Protein AF-A0A8H5MC43-F1 (afdb_monomer)

Solvent-accessible surface area (backbone atoms only — not comparable to full-atom values): 27606 Å² total; per-residue (Å²): 136,84,82,77,85,77,83,75,82,74,87,72,87,79,74,80,82,75,83,67,85,71,74,76,76,69,79,76,89,49,52,60,62,51,53,50,53,46,40,54,52,39,49,54,50,48,54,55,46,52,54,50,50,51,54,48,52,53,51,49,56,54,54,68,72,55,82,55,98,76,73,91,60,62,71,66,53,58,74,61,57,82,78,56,100,64,95,74,94,74,84,75,87,70,90,74,84,79,80,82,69,91,64,86,80,72,80,74,80,92,74,80,91,72,84,90,69,96,62,80,72,56,83,74,76,82,68,56,44,40,79,72,76,74,64,79,86,42,91,86,56,66,54,69,72,55,52,70,78,36,84,47,48,47,80,75,52,78,76,81,52,66,64,59,50,52,42,52,49,55,30,52,50,47,42,30,73,78,68,68,45,52,66,67,62,54,46,74,55,67,69,61,97,64,50,44,79,46,91,87,77,6,42,62,66,56,51,70,76,69,57,88,71,83,64,87,69,34,66,69,40,60,78,73,60,55,72,72,67,78,78,65,55,60,65,57,53,49,50,53,54,47,38,41,26,36,68,49,88,92,65,69,32,68,70,53,50,63,53,87,80,68,56,50,31,74,77,82,66,75,45,77,62,86,59,53,74,66,51,57,58,68,70,57,87,66,73,88,50,97,56,19,42,86,78,53,62,93,87,75,62,89,82,63,79,75,75,85,78,48,74,68,52,53,45,51,49,50,52,43,44,37,61,43,46,69,59,42,47,62,56,51,11,62,75,65,72,48,61,26,51,54,40,60,59,50,52,53,52,50,49,52,52,50,50,52,51,52,52,51,49,49,51,48,50,53,51,50,52,51,48,51,51,50,53,52,50,51,51,53,51,50,53,58,58,62,72,65,79,69,80,96,77,94,78,92,81,78,92,75,89,80,83,76,82,77,86,75,84,74,87,82,80,88,84,80,89,80,82,86,84,90,80,136

Foldseek 3Di:
DDDDDDPDDAPDPPDDPPDDPPPDDPDPVCVLVLLQVLLVVLVVLLVVQVVVVVVVVVVVVVVVVPPDPDDPPVVVVVVVPPPDPDDDPDDDDDPDPDDDDPDDDDDDDDDDDDDDDPDDFAPDDDALEAADQPPPVDPPDPSVVVCVSHDYHPCVPDDPDPSLLVSLVVSLVCCCPVVVDDLVNSQVSVNRPARQRDPPGHSVVVDVPVDDDPRDVCVVCVVPPPPPPVPDLVLVVVQVQQQQAAPDPVDRDGVGRHDPPRPGRPRQAFDDDPDDPVRLVVPDPDAPDPLALVVDDPPPCVPDPADDQDSVLLSVLVNCCRRPVSDHLSRNCVVSVHRSNVSVVSVVVVVVVVVVVVVVVVVVVVVVVVVVVVVVVVVVVVVVVVVPPDDDDDDDDDDDDDPPDDPDPDDDDDDDDDDDDDDD

Structure (mmCIF, N/CA/C/O backbone):
data_AF-A0A8H5MC43-F1
#
_entry.id   AF-A0A8H5MC43-F1
#
loop_
_atom_site.group_PDB
_atom_site.id
_atom_site.type_symbol
_atom_site.label_atom_id
_atom_site.label_alt_id
_atom_site.label_comp_id
_atom_site.label_asym_id
_atom_site.label_entity_id
_atom_site.label_seq_id
_atom_site.pdbx_PDB_ins_code
_atom_site.Cartn_x
_atom_site.Cartn_y
_atom_site.Cartn_z
_atom_site.occupancy
_atom_site.B_iso_or_equiv
_atom_site.auth_seq_id
_atom_site.auth_comp_id
_atom_site.auth_asym_id
_atom_site.auth_atom_id
_atom_site.pdbx_PDB_model_num
ATOM 1 N N . MET A 1 1 ? 3.354 -34.404 1.896 1.00 33.06 1 MET A N 1
ATOM 2 C CA . MET A 1 1 ? 2.083 -33.798 2.345 1.00 33.06 1 MET A CA 1
ATOM 3 C C . MET A 1 1 ? 1.855 -32.565 1.492 1.00 33.06 1 MET A C 1
ATOM 5 O O . MET A 1 1 ? 2.700 -31.686 1.501 1.00 33.06 1 MET A O 1
ATOM 9 N N . ILE A 1 2 ? 0.811 -32.569 0.665 1.00 22.72 2 ILE A N 1
ATOM 10 C CA . ILE A 1 2 ? 0.493 -31.489 -0.283 1.00 22.72 2 ILE A CA 1
ATOM 11 C C . ILE A 1 2 ? -0.355 -30.460 0.480 1.00 22.72 2 ILE A C 1
ATOM 13 O O . ILE A 1 2 ? -1.364 -30.877 1.057 1.00 22.72 2 ILE A O 1
ATOM 17 N N . PRO A 1 3 ? 0.005 -29.165 0.536 1.00 31.03 3 PRO A N 1
ATOM 18 C CA . PRO A 1 3 ? -0.830 -28.194 1.219 1.00 31.03 3 PRO A CA 1
ATOM 19 C C . PRO A 1 3 ? -2.094 -27.932 0.397 1.00 31.03 3 PRO A C 1
ATOM 21 O O . PRO A 1 3 ? -2.058 -27.783 -0.826 1.00 31.03 3 PRO A O 1
ATOM 24 N N . ALA A 1 4 ? -3.228 -27.929 1.092 1.00 26.08 4 ALA A N 1
ATOM 25 C CA . ALA A 1 4 ? -4.544 -27.702 0.523 1.00 26.08 4 ALA A CA 1
ATOM 26 C C . ALA A 1 4 ? -4.619 -26.328 -0.164 1.00 26.08 4 ALA A C 1
ATOM 28 O O . ALA A 1 4 ? -4.218 -25.314 0.408 1.00 26.08 4 ALA A O 1
ATOM 29 N N . LYS A 1 5 ? -5.174 -26.300 -1.383 1.00 29.88 5 LYS A N 1
ATOM 30 C CA . LYS A 1 5 ? -5.550 -25.071 -2.093 1.00 29.88 5 LYS A CA 1
ATOM 31 C C . LYS A 1 5 ? -6.483 -24.242 -1.203 1.00 29.88 5 LYS A C 1
ATOM 33 O O . LYS A 1 5 ? -7.622 -24.640 -0.968 1.00 29.88 5 LYS A O 1
ATOM 38 N N . ARG A 1 6 ? -5.995 -23.096 -0.720 1.00 31.47 6 ARG A N 1
ATOM 39 C CA . ARG A 1 6 ? -6.810 -22.054 -0.082 1.00 31.47 6 ARG A CA 1
ATOM 40 C C . ARG A 1 6 ? -7.760 -21.473 -1.132 1.00 31.47 6 ARG A C 1
ATOM 42 O O . ARG A 1 6 ? -7.317 -20.937 -2.141 1.00 31.47 6 ARG A O 1
ATOM 49 N N . THR A 1 7 ? -9.061 -21.576 -0.889 1.00 28.50 7 THR A N 1
ATOM 50 C CA . THR A 1 7 ? -10.083 -20.754 -1.545 1.00 28.50 7 THR A CA 1
ATOM 51 C C . THR A 1 7 ? -9.944 -19.322 -1.041 1.00 28.50 7 THR A C 1
ATOM 53 O O . THR A 1 7 ? -10.284 -19.035 0.107 1.00 28.50 7 THR A O 1
ATOM 56 N N . SER A 1 8 ? -9.395 -18.445 -1.879 1.00 31.62 8 SER A N 1
ATOM 57 C CA . SER A 1 8 ? -9.278 -17.011 -1.613 1.00 31.62 8 SER A CA 1
ATOM 58 C C . SER A 1 8 ? -10.648 -16.342 -1.695 1.00 31.62 8 SER A C 1
ATOM 60 O O . SER A 1 8 ? -11.401 -16.569 -2.643 1.00 31.62 8 SER A O 1
ATOM 62 N N . ALA A 1 9 ? -10.968 -15.532 -0.687 1.00 34.06 9 ALA A N 1
ATOM 63 C CA . ALA A 1 9 ? -12.166 -14.708 -0.655 1.00 34.06 9 ALA A CA 1
ATOM 64 C C . ALA A 1 9 ? -12.154 -13.725 -1.837 1.00 34.06 9 ALA A C 1
ATOM 66 O O . ALA A 1 9 ? -11.173 -13.013 -2.049 1.00 34.06 9 ALA A O 1
ATOM 67 N N . GLN A 1 10 ? -13.237 -13.703 -2.615 1.00 34.41 10 GLN A N 1
ATOM 68 C CA . GLN A 1 10 ? -13.480 -12.641 -3.586 1.00 34.41 10 GLN A CA 1
ATOM 69 C C . GLN A 1 10 ? -13.667 -11.324 -2.824 1.00 34.41 10 GLN A C 1
ATOM 71 O O . GLN A 1 10 ? -14.418 -11.281 -1.850 1.00 34.41 10 GLN A O 1
ATOM 76 N N . LEU A 1 11 ? -13.001 -10.258 -3.273 1.00 37.94 11 LEU A N 1
ATOM 77 C CA . LEU A 1 11 ? -13.352 -8.890 -2.899 1.00 37.94 11 LEU A CA 1
ATOM 78 C C . LEU A 1 11 ? -14.781 -8.649 -3.401 1.00 37.94 11 LEU A C 1
ATOM 80 O O . LEU A 1 11 ? -15.003 -8.463 -4.593 1.00 37.94 11 LEU A O 1
ATOM 84 N N . SER A 1 12 ? -15.766 -8.770 -2.514 1.00 38.16 12 SER A N 1
ATOM 85 C CA . SER A 1 12 ? -17.151 -8.460 -2.845 1.00 38.16 12 SER A CA 1
ATOM 86 C C . SER A 1 12 ? -17.320 -6.945 -2.852 1.00 38.16 12 SER A C 1
ATOM 88 O O . SER A 1 12 ? -17.163 -6.317 -1.804 1.00 38.16 12 SER A O 1
ATOM 90 N N . ASP A 1 13 ? -17.675 -6.382 -4.007 1.00 42.19 13 ASP A N 1
ATOM 91 C CA . ASP A 1 13 ? -18.118 -4.993 -4.171 1.00 42.19 13 ASP A CA 1
ATOM 92 C C . ASP A 1 13 ? -19.440 -4.770 -3.410 1.00 42.19 13 ASP A C 1
ATOM 94 O O . ASP A 1 13 ? -20.528 -4.716 -3.983 1.00 42.19 13 ASP A O 1
ATOM 98 N N . SER A 1 14 ? -19.383 -4.668 -2.083 1.00 40.38 14 SER A N 1
ATOM 99 C CA . SER A 1 14 ? -20.495 -4.164 -1.277 1.00 40.38 14 SER A CA 1
ATOM 100 C C . SER A 1 14 ? -20.403 -2.639 -1.211 1.00 40.38 14 SER A C 1
ATOM 102 O O . SER A 1 14 ? -20.088 -2.068 -0.167 1.00 40.38 14 SER A O 1
ATOM 104 N N . GLU A 1 15 ? -20.628 -1.965 -2.341 1.00 45.56 15 GLU A N 1
ATOM 105 C CA . GLU A 1 15 ? -20.671 -0.502 -2.388 1.00 45.56 15 GLU A CA 1
ATOM 106 C C . GLU A 1 15 ? -21.985 0.028 -1.796 1.00 45.56 15 GLU A C 1
ATOM 108 O O . GLU A 1 15 ? -23.091 -0.186 -2.299 1.00 45.56 15 GLU A O 1
ATOM 113 N N . GLN A 1 16 ? -21.847 0.780 -0.706 1.00 42.34 16 GLN A N 1
ATOM 114 C CA . GLN A 1 16 ? -22.899 1.584 -0.102 1.00 42.34 16 GLN A CA 1
ATOM 115 C C . GLN A 1 16 ? -23.122 2.827 -0.978 1.00 42.34 16 GLN A C 1
ATOM 117 O O . GLN A 1 16 ? -22.441 3.845 -0.846 1.00 42.34 16 GLN A O 1
ATOM 122 N N . SER A 1 17 ? -24.091 2.758 -1.892 1.00 39.97 17 SER A N 1
ATOM 123 C CA . SER A 1 17 ? -24.505 3.885 -2.731 1.00 39.97 17 SER A CA 1
ATOM 124 C C . SER A 1 17 ? -25.127 5.002 -1.875 1.00 39.97 17 SER A C 1
ATOM 126 O O . SER A 1 17 ? -26.347 5.090 -1.706 1.00 39.97 17 SER A O 1
ATOM 128 N N . ARG A 1 18 ? -24.300 5.886 -1.309 1.00 42.50 18 ARG A N 1
ATOM 129 C CA . ARG A 1 18 ? -24.764 7.127 -0.675 1.00 42.50 18 ARG A CA 1
ATOM 130 C C . ARG A 1 18 ? -25.268 8.089 -1.752 1.00 42.50 18 ARG A C 1
ATOM 132 O O . ARG A 1 18 ? -24.502 8.874 -2.294 1.00 42.50 18 ARG A O 1
ATOM 139 N N . GLY A 1 19 ? -26.565 8.010 -2.049 1.00 40.75 19 GLY A N 1
ATOM 140 C CA . GLY A 1 19 ? -27.474 9.132 -2.331 1.00 40.75 19 GLY A CA 1
ATOM 141 C C . GLY A 1 19 ? -27.037 10.258 -3.277 1.00 40.75 19 GLY A C 1
ATOM 142 O O . GLY A 1 19 ? -27.583 11.357 -3.180 1.00 40.75 19 GLY A O 1
ATOM 143 N N . ARG A 1 20 ? -26.080 10.055 -4.187 1.00 49.06 20 ARG A N 1
ATOM 144 C CA . ARG A 1 20 ? -25.802 11.023 -5.250 1.00 49.06 20 ARG A CA 1
ATOM 145 C C . ARG A 1 20 ? -26.826 10.788 -6.346 1.00 49.06 20 ARG A C 1
ATOM 147 O O . ARG A 1 20 ? -26.816 9.732 -6.964 1.00 49.06 20 ARG A O 1
ATOM 154 N N . SER A 1 21 ? -27.716 11.764 -6.533 1.00 47.44 21 SER A N 1
ATOM 155 C CA . SER A 1 21 ? -28.731 11.795 -7.590 1.00 47.44 21 SER A CA 1
ATOM 156 C C . SER A 1 21 ? -28.084 11.438 -8.929 1.00 47.44 21 SER A C 1
ATOM 158 O O . SER A 1 21 ? -27.403 12.263 -9.547 1.00 47.44 21 SER A O 1
ATOM 160 N N . SER A 1 22 ? -28.217 10.171 -9.321 1.00 49.31 22 SER A N 1
ATOM 161 C CA . SER A 1 22 ? -27.736 9.669 -10.591 1.00 49.31 22 SER A CA 1
ATOM 162 C C . SER A 1 22 ? -28.596 10.342 -11.646 1.00 49.31 22 SER A C 1
ATOM 164 O O . SER A 1 22 ? -29.786 10.067 -11.798 1.00 49.31 22 SER A O 1
ATOM 166 N N . ARG A 1 23 ? -28.011 11.302 -12.365 1.00 55.31 23 ARG A N 1
ATOM 167 C CA . ARG A 1 23 ? -28.582 11.714 -13.645 1.00 55.31 23 ARG A CA 1
ATOM 168 C C . ARG A 1 23 ? -28.628 10.445 -14.480 1.00 55.31 23 ARG A C 1
ATOM 170 O O . ARG A 1 23 ? -27.568 9.929 -14.820 1.00 55.31 23 ARG A O 1
ATOM 177 N N . GLY A 1 24 ? -29.837 9.923 -14.692 1.00 51.84 24 GLY A N 1
ATOM 178 C CA . GLY A 1 24 ? -30.080 8.656 -15.368 1.00 51.84 24 GLY A CA 1
ATOM 179 C C . GLY A 1 24 ? -29.233 8.576 -16.626 1.00 51.84 24 GLY A C 1
ATOM 180 O O . GLY A 1 24 ? -29.433 9.345 -17.567 1.00 51.84 24 GLY A O 1
ATOM 181 N N . ILE A 1 25 ? -28.239 7.694 -16.589 1.00 57.09 25 ILE A N 1
ATOM 182 C CA . ILE A 1 25 ? -27.445 7.358 -17.756 1.00 57.09 25 ILE A CA 1
ATOM 183 C C . ILE A 1 25 ? -28.449 6.744 -18.732 1.00 57.09 25 ILE A C 1
ATOM 185 O O . ILE A 1 25 ? -29.166 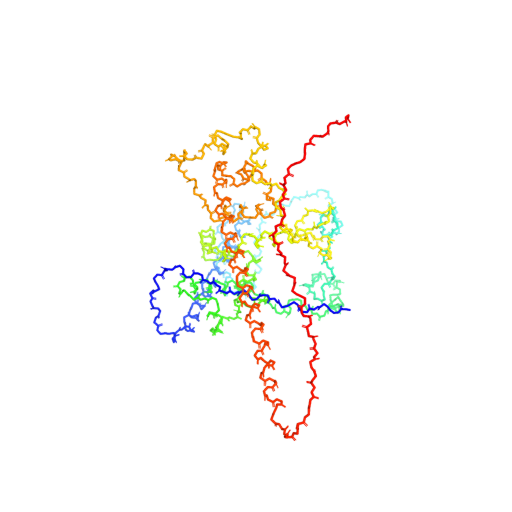5.805 -18.383 1.00 57.09 25 ILE A O 1
ATOM 189 N N . GLY A 1 26 ? -28.579 7.364 -19.906 1.00 60.88 26 GLY A N 1
ATOM 190 C CA . GLY A 1 26 ? -29.401 6.854 -21.000 1.00 60.88 26 GLY A CA 1
ATOM 191 C C . GLY A 1 26 ? -28.978 5.438 -21.424 1.00 60.88 26 GLY A C 1
ATOM 192 O O . GLY A 1 26 ? -28.035 4.885 -20.862 1.00 60.88 26 GLY A O 1
ATOM 193 N N . PRO A 1 27 ? -29.678 4.837 -22.399 1.00 60.06 27 PRO A N 1
ATOM 194 C CA . PRO A 1 27 ? -29.613 3.406 -22.702 1.00 60.06 27 PRO A CA 1
ATOM 195 C C . PRO A 1 27 ? -28.171 2.883 -22.784 1.00 60.06 27 PRO A C 1
ATOM 197 O O . PRO A 1 27 ? -27.312 3.506 -23.410 1.00 60.06 27 PRO A O 1
ATOM 200 N N . GLN A 1 28 ? -27.931 1.740 -22.131 1.00 63.38 28 GLN A N 1
ATOM 201 C CA . GLN A 1 28 ? -26.627 1.084 -21.933 1.00 63.38 28 GLN A CA 1
ATOM 202 C C . GLN A 1 28 ? -25.850 0.759 -23.225 1.00 63.38 28 GLN A C 1
ATOM 204 O O . GLN A 1 28 ? -24.681 0.383 -23.158 1.00 63.38 28 GLN A O 1
ATOM 209 N N . ASP A 1 29 ? -26.448 0.968 -24.396 1.00 65.38 29 ASP A N 1
ATOM 210 C CA . ASP A 1 29 ? -25.940 0.549 -25.705 1.00 65.38 29 ASP A CA 1
ATOM 211 C C . ASP A 1 29 ? -24.638 1.247 -26.152 1.00 65.38 29 ASP A C 1
ATOM 213 O O . ASP A 1 29 ? -24.052 0.866 -27.161 1.00 65.38 29 ASP A O 1
ATOM 217 N N . ASN A 1 30 ? -24.130 2.230 -25.399 1.00 89.56 30 ASN A N 1
ATOM 218 C CA . ASN A 1 30 ? -22.899 2.961 -25.733 1.00 89.56 30 ASN A CA 1
ATOM 219 C C . ASN A 1 30 ? -21.736 2.763 -24.746 1.00 89.56 30 ASN A C 1
ATOM 221 O O . ASN A 1 30 ? -20.715 3.446 -24.877 1.00 89.56 30 ASN A O 1
ATOM 225 N N . LEU A 1 31 ? -21.844 1.845 -23.778 1.00 93.75 31 LEU A N 1
ATOM 226 C CA . LEU A 1 31 ? -20.785 1.624 -22.785 1.00 93.75 31 LEU A CA 1
ATOM 227 C C . LEU A 1 31 ? -19.429 1.238 -23.425 1.00 93.75 31 LEU A C 1
ATOM 229 O O . LEU A 1 31 ? -18.440 1.913 -23.128 1.00 93.75 31 LEU A O 1
ATOM 233 N N . PRO A 1 32 ? -19.355 0.275 -24.369 1.00 95.94 32 PRO A N 1
ATOM 234 C CA . PRO A 1 32 ? -18.112 -0.032 -25.079 1.00 95.94 32 PRO A CA 1
ATOM 235 C C . PRO A 1 32 ? -17.500 1.200 -25.775 1.00 95.94 32 PRO A C 1
ATOM 237 O O . PRO A 1 32 ? -16.318 1.510 -25.628 1.00 95.94 32 PRO A O 1
ATOM 240 N N . SER A 1 33 ? -18.323 1.984 -26.478 1.00 95.44 33 SER A N 1
ATOM 241 C CA . SER A 1 33 ? -17.858 3.190 -27.177 1.00 95.44 33 SER A CA 1
ATOM 242 C C . SER A 1 33 ? -17.290 4.240 -26.216 1.00 95.44 33 SER A C 1
ATOM 244 O O . SER A 1 33 ? -16.311 4.917 -26.547 1.00 95.44 33 SER A O 1
ATOM 246 N N . LEU A 1 34 ? -17.885 4.384 -25.029 1.00 95.38 34 LEU A N 1
ATOM 247 C CA . LEU A 1 34 ? -17.423 5.307 -23.995 1.00 95.38 34 LEU A CA 1
ATOM 248 C C . LEU A 1 34 ? -16.062 4.887 -23.422 1.00 95.38 34 LEU A C 1
ATOM 250 O O . LEU A 1 34 ? -15.159 5.725 -23.339 1.00 95.38 34 LEU A O 1
ATOM 254 N N . VAL A 1 35 ? -15.899 3.605 -23.072 1.00 96.56 35 VAL A N 1
ATOM 255 C CA . VAL A 1 35 ? -14.627 3.062 -22.563 1.00 96.56 35 VAL A CA 1
ATOM 256 C C . VAL A 1 35 ? -13.522 3.242 -23.599 1.00 96.56 35 VAL A C 1
ATOM 258 O O . VAL A 1 35 ? -12.486 3.826 -23.290 1.00 96.56 35 VAL A O 1
ATOM 261 N N . HIS A 1 36 ? -13.768 2.861 -24.854 1.00 97.12 36 HIS A N 1
ATOM 262 C CA . HIS A 1 36 ? -12.784 2.991 -25.931 1.00 97.12 36 HIS A CA 1
ATOM 263 C C . HIS A 1 36 ? -12.395 4.450 -26.220 1.00 97.12 36 HIS A C 1
ATOM 265 O O . HIS A 1 36 ? -11.215 4.762 -26.381 1.00 97.12 36 HIS A O 1
ATOM 271 N N . THR A 1 37 ? -13.367 5.369 -26.250 1.00 96.81 37 THR A N 1
ATOM 272 C CA . THR A 1 37 ? -13.092 6.802 -26.468 1.00 96.81 37 THR A CA 1
ATOM 273 C C . THR A 1 37 ? -12.269 7.392 -25.324 1.00 96.81 37 THR A C 1
ATOM 275 O O . THR A 1 37 ? -11.351 8.180 -25.560 1.00 96.81 37 THR A O 1
ATOM 278 N N . THR A 1 38 ? -12.571 6.992 -24.086 1.00 96.12 38 THR A N 1
ATOM 279 C CA . THR A 1 38 ? -11.835 7.440 -22.898 1.00 96.12 38 THR A CA 1
ATOM 280 C C . THR A 1 38 ? -10.414 6.891 -22.906 1.00 96.12 38 THR A C 1
ATOM 282 O O . THR A 1 38 ? -9.479 7.668 -22.734 1.00 96.12 38 THR A O 1
ATOM 285 N N . TYR A 1 39 ? -10.245 5.601 -23.200 1.00 97.31 39 TYR A N 1
ATOM 286 C CA . TYR A 1 39 ? -8.941 4.951 -23.304 1.00 97.31 39 TYR A CA 1
ATOM 287 C C . TYR A 1 39 ? -8.054 5.630 -24.352 1.00 97.31 39 TYR A C 1
ATOM 289 O O . TYR A 1 39 ? -6.973 6.104 -24.018 1.00 97.31 39 TYR A O 1
ATOM 297 N N . ARG A 1 40 ? -8.555 5.824 -25.581 1.00 97.44 40 ARG A N 1
ATOM 298 C CA . ARG A 1 40 ? -7.819 6.532 -26.644 1.00 97.44 40 ARG A CA 1
ATOM 299 C C . ARG A 1 40 ? -7.395 7.941 -26.224 1.00 97.44 40 ARG A C 1
ATOM 301 O O . ARG A 1 40 ? -6.280 8.364 -26.514 1.00 97.44 40 ARG A O 1
ATOM 308 N N . LYS A 1 41 ? -8.285 8.679 -25.553 1.00 95.75 41 LYS A N 1
ATOM 309 C CA . LYS A 1 41 ? -7.979 10.026 -25.056 1.00 95.75 41 LYS A CA 1
ATOM 310 C C . LYS A 1 41 ? -6.872 9.999 -24.001 1.00 95.75 41 LYS A C 1
ATOM 312 O O . LYS A 1 41 ? -6.038 10.896 -23.990 1.00 95.75 41 LYS A O 1
ATOM 317 N N . VAL A 1 42 ? -6.884 9.006 -23.114 1.00 95.00 42 VAL A N 1
ATOM 318 C CA . VAL A 1 42 ? -5.864 8.826 -22.074 1.00 95.00 42 VAL A CA 1
ATOM 319 C C . VAL A 1 42 ? -4.518 8.440 -22.694 1.00 95.00 42 VAL A C 1
ATOM 321 O O . VAL A 1 42 ? -3.525 9.058 -22.333 1.00 95.00 42 VAL A O 1
ATOM 324 N N . CYS A 1 43 ? -4.488 7.540 -23.685 1.00 95.50 43 CYS A N 1
ATOM 325 C CA . CYS A 1 43 ? -3.275 7.229 -24.454 1.00 95.50 43 CYS A CA 1
ATOM 326 C C . CYS A 1 43 ? -2.675 8.479 -25.108 1.00 95.50 43 CYS A C 1
ATOM 328 O O . CYS A 1 43 ? -1.514 8.783 -24.882 1.00 95.50 43 CYS A O 1
ATOM 330 N N . GLN A 1 44 ? -3.479 9.260 -25.842 1.00 95.44 44 GLN A N 1
ATOM 331 C CA . GLN A 1 44 ? -2.983 10.475 -26.501 1.00 95.44 44 GLN A CA 1
ATOM 332 C C . GLN A 1 44 ? -2.378 11.467 -25.498 1.00 95.44 44 GLN A C 1
ATOM 334 O O . GLN A 1 44 ? -1.339 12.064 -25.755 1.00 95.44 44 GLN A O 1
ATOM 339 N N . GLN A 1 45 ? -3.023 11.640 -24.343 1.00 93.69 45 GLN A N 1
ATOM 340 C CA . GLN A 1 45 ? -2.506 12.514 -23.293 1.00 93.69 45 GLN A CA 1
ATOM 341 C C . GLN A 1 45 ? -1.225 11.978 -22.657 1.00 93.69 45 GLN A C 1
ATOM 343 O O . GLN A 1 45 ? -0.376 12.780 -22.275 1.00 93.69 45 GLN A O 1
ATOM 348 N N . PHE A 1 46 ? -1.092 10.656 -22.534 1.00 93.44 46 PHE A N 1
ATOM 349 C CA . PHE A 1 46 ? 0.134 10.023 -22.058 1.00 93.44 46 PHE A CA 1
ATOM 350 C C . PHE A 1 46 ? 1.275 10.288 -23.035 1.00 93.44 46 PHE A C 1
ATOM 352 O O . PHE A 1 46 ? 2.331 10.749 -22.619 1.00 93.44 46 PHE A O 1
ATOM 359 N N . ASP A 1 47 ? 1.033 10.095 -24.332 1.00 93.44 47 ASP A N 1
ATOM 360 C CA . ASP A 1 47 ? 2.024 10.341 -25.380 1.00 93.44 47 ASP A CA 1
ATOM 361 C C . ASP A 1 47 ? 2.474 11.807 -25.404 1.00 93.44 47 ASP A C 1
ATOM 363 O O . ASP A 1 47 ? 3.665 12.101 -25.525 1.00 93.44 47 ASP A O 1
ATOM 367 N N . ASP A 1 48 ? 1.529 12.744 -25.286 1.00 91.88 48 ASP A N 1
ATOM 368 C CA . ASP A 1 48 ? 1.827 14.177 -25.247 1.00 91.88 48 ASP A CA 1
ATOM 369 C C . ASP A 1 48 ? 2.632 14.546 -23.989 1.00 91.88 48 ASP A C 1
ATOM 371 O O . ASP A 1 48 ? 3.587 15.324 -24.068 1.00 91.88 48 ASP A O 1
ATOM 375 N N . TRP A 1 49 ? 2.284 13.961 -22.837 1.00 91.75 49 TRP A N 1
ATOM 376 C CA . TRP A 1 49 ? 3.018 14.138 -21.583 1.00 91.75 49 TRP A CA 1
ATOM 377 C C . TRP A 1 49 ? 4.429 13.548 -21.656 1.00 91.75 49 TRP A C 1
ATOM 379 O O . TRP A 1 49 ? 5.379 14.252 -21.336 1.00 91.75 49 TRP A O 1
ATOM 389 N N . SER A 1 50 ? 4.583 12.312 -22.135 1.00 90.00 50 SER A N 1
ATOM 390 C CA . SER A 1 50 ? 5.871 11.618 -22.253 1.00 90.00 50 SER A CA 1
ATOM 391 C C . SER A 1 50 ? 6.847 12.400 -23.137 1.00 90.00 50 SER A C 1
ATOM 393 O O . SER A 1 50 ? 7.999 12.618 -22.765 1.00 90.00 50 SER A O 1
ATOM 395 N N . LYS A 1 51 ? 6.371 12.950 -24.264 1.00 90.00 51 LYS A N 1
ATOM 396 C CA . LYS A 1 51 ? 7.173 13.841 -25.122 1.00 90.00 51 LYS A CA 1
ATOM 397 C C . LYS A 1 51 ? 7.611 15.112 -24.396 1.00 90.00 51 LYS A C 1
ATOM 399 O O . LYS A 1 51 ? 8.748 15.553 -24.564 1.00 90.00 51 LYS A O 1
ATOM 404 N N . ALA A 1 52 ? 6.712 15.722 -23.624 1.00 88.69 52 ALA A N 1
ATOM 405 C CA . ALA A 1 52 ? 7.015 16.933 -22.870 1.00 88.69 52 ALA A CA 1
ATOM 406 C C . ALA A 1 52 ? 8.006 16.662 -21.726 1.00 88.69 52 ALA A C 1
ATOM 408 O O . ALA A 1 52 ? 8.952 17.429 -21.557 1.00 88.69 52 ALA A O 1
ATOM 409 N N . ASP A 1 53 ? 7.819 15.571 -20.983 1.00 87.31 53 ASP A N 1
ATOM 410 C CA . ASP A 1 53 ? 8.698 15.146 -19.893 1.00 87.31 53 ASP A CA 1
ATOM 411 C C . ASP A 1 53 ? 10.099 14.798 -20.404 1.00 87.31 53 ASP A C 1
ATOM 413 O O . ASP A 1 53 ? 11.094 15.314 -19.896 1.00 87.31 53 ASP A O 1
ATOM 417 N N . PHE A 1 54 ? 10.184 14.042 -21.501 1.00 88.00 54 PHE A N 1
ATOM 418 C CA . PHE A 1 54 ? 11.449 13.763 -22.173 1.00 88.00 54 PHE A CA 1
ATOM 419 C C . PHE A 1 54 ? 12.156 15.058 -22.597 1.00 88.00 54 PHE A C 1
ATOM 421 O O . PHE A 1 54 ? 13.341 15.244 -22.318 1.00 88.00 54 PHE A O 1
ATOM 428 N N . ALA A 1 55 ? 11.432 16.002 -23.209 1.00 86.75 55 ALA A N 1
ATOM 429 C CA . ALA A 1 55 ? 11.997 17.294 -23.590 1.00 86.75 55 ALA A CA 1
ATOM 430 C C . ALA A 1 55 ? 12.493 18.108 -22.377 1.00 86.75 55 ALA A C 1
ATOM 432 O O . ALA A 1 55 ? 13.506 18.802 -22.483 1.00 86.75 55 ALA A O 1
ATOM 433 N N . LEU A 1 56 ? 11.810 18.036 -21.229 1.00 85.62 56 LEU A N 1
ATOM 434 C CA . LEU A 1 56 ? 12.237 18.689 -19.987 1.00 85.62 56 LEU A CA 1
ATOM 435 C C . LEU A 1 56 ? 13.472 18.017 -19.381 1.00 85.62 56 LEU A C 1
ATOM 437 O O . LEU A 1 56 ? 14.415 18.718 -19.019 1.00 85.62 56 LEU A O 1
ATOM 441 N N . SER A 1 57 ? 13.498 16.686 -19.331 1.00 85.12 57 SER A N 1
ATOM 442 C CA . SER A 1 57 ? 14.646 15.894 -18.885 1.00 85.12 57 SER A CA 1
ATOM 443 C C . SER A 1 57 ? 15.885 16.182 -19.735 1.00 85.12 57 SER A C 1
ATOM 445 O O . SER A 1 57 ? 16.945 16.487 -19.192 1.00 85.12 57 SER A O 1
ATOM 447 N N . MET A 1 58 ? 15.744 16.224 -21.064 1.00 84.31 58 MET A N 1
ATOM 448 C CA . MET A 1 58 ? 16.828 16.609 -21.974 1.00 84.31 58 MET A CA 1
ATOM 449 C C . MET A 1 58 ? 17.297 18.049 -21.742 1.00 84.31 58 MET A C 1
ATOM 451 O O . MET A 1 58 ? 18.497 18.298 -21.652 1.00 84.31 58 MET A O 1
ATOM 455 N N . LYS A 1 59 ? 16.375 19.007 -21.566 1.00 83.81 59 LYS A N 1
ATOM 456 C CA . LYS A 1 59 ? 16.737 20.391 -21.207 1.00 83.81 59 LYS A CA 1
ATOM 457 C C . LYS A 1 59 ? 17.468 20.467 -19.867 1.00 83.81 59 LYS A C 1
ATOM 459 O O . LYS A 1 59 ? 18.398 21.260 -19.741 1.00 83.81 59 LYS A O 1
ATOM 464 N N . SER A 1 60 ? 17.067 19.666 -18.880 1.00 85.31 60 SER A N 1
ATOM 465 C CA . SER A 1 60 ? 17.695 19.624 -17.556 1.00 85.31 60 SER A CA 1
ATOM 466 C C . SER A 1 60 ? 19.110 19.057 -17.615 1.00 85.31 60 SER A C 1
ATOM 468 O O . SER A 1 60 ? 20.001 19.618 -16.985 1.00 85.31 60 SER A O 1
ATOM 470 N N . LEU A 1 61 ? 19.329 17.983 -18.379 1.00 76.81 61 LEU A N 1
ATOM 471 C CA . LEU A 1 61 ? 20.657 17.397 -18.588 1.00 76.81 61 LEU A CA 1
ATOM 472 C C . LEU A 1 61 ? 21.601 18.401 -19.253 1.00 76.81 61 LEU A C 1
ATOM 474 O O . LEU A 1 61 ? 22.679 18.667 -18.730 1.00 76.81 61 LEU A O 1
ATOM 478 N N . VAL A 1 62 ? 21.141 19.053 -20.324 1.00 77.44 62 VAL A N 1
ATOM 479 C CA . VAL A 1 62 ? 21.904 20.115 -20.998 1.00 77.44 62 VAL A CA 1
ATOM 480 C C . VAL A 1 62 ? 22.198 21.266 -20.032 1.00 77.44 62 VAL A C 1
ATOM 482 O O . VAL A 1 62 ? 23.326 21.740 -19.953 1.00 77.44 62 VAL A O 1
ATOM 485 N N . SER A 1 63 ? 21.210 21.688 -19.238 1.00 76.44 63 SER A N 1
ATOM 486 C CA . SER A 1 63 ? 21.380 22.787 -18.279 1.00 76.44 63 SER A CA 1
ATOM 487 C C . SER A 1 63 ? 22.392 22.454 -17.175 1.00 76.44 63 SER A C 1
ATOM 489 O O . SER A 1 63 ? 23.177 23.323 -16.797 1.00 76.44 63 SER A O 1
ATOM 491 N N . ALA A 1 64 ? 22.410 21.210 -16.681 1.00 73.25 64 ALA A N 1
ATOM 492 C CA . ALA A 1 64 ? 23.332 20.753 -15.639 1.00 73.25 64 ALA A CA 1
ATOM 493 C C . ALA A 1 64 ? 24.797 20.725 -16.108 1.00 73.25 64 ALA A C 1
ATOM 495 O O . ALA A 1 64 ? 25.700 20.984 -15.314 1.00 73.25 64 ALA A O 1
ATOM 496 N N . GLU A 1 65 ? 25.036 20.471 -17.394 1.00 63.94 65 GLU A N 1
ATOM 497 C CA . GLU A 1 65 ? 26.377 20.495 -17.989 1.00 63.94 65 GLU A CA 1
ATOM 498 C C . GLU A 1 65 ? 26.861 21.925 -18.289 1.00 63.94 65 GLU A C 1
ATOM 500 O O . GLU A 1 65 ? 28.058 22.208 -18.253 1.00 63.94 65 GLU A O 1
ATOM 505 N N . THR A 1 66 ? 25.935 22.861 -18.520 1.00 54.53 66 THR A N 1
ATOM 506 C CA . THR A 1 66 ? 26.236 24.248 -18.928 1.00 54.53 66 THR A CA 1
ATOM 507 C C . THR A 1 66 ? 26.489 25.239 -17.783 1.00 54.53 66 THR A C 1
ATOM 509 O O . THR A 1 66 ? 26.476 26.448 -17.999 1.00 54.53 66 THR A O 1
ATOM 512 N N . GLY A 1 67 ? 26.814 24.775 -16.571 1.00 52.59 67 GLY A N 1
ATOM 513 C CA . GLY A 1 67 ? 27.276 25.627 -15.456 1.00 52.59 67 GLY A CA 1
ATOM 514 C C . GLY A 1 67 ? 28.627 26.340 -15.682 1.00 52.59 67 GLY A C 1
ATOM 515 O O . GLY A 1 67 ? 29.215 26.859 -14.736 1.00 52.59 67 GLY A O 1
ATOM 516 N N . SER A 1 68 ? 29.135 26.356 -16.916 1.00 54.00 68 SER A N 1
ATOM 517 C CA . SER A 1 68 ? 30.333 27.064 -17.361 1.00 54.00 68 SER A CA 1
ATOM 518 C C . SER A 1 68 ? 29.909 28.152 -18.356 1.00 54.00 68 SER A C 1
ATOM 520 O O . SER A 1 68 ? 29.279 27.851 -19.365 1.00 54.00 68 SER A O 1
ATOM 522 N N . GLU A 1 69 ? 30.212 29.413 -18.030 1.00 53.78 69 GLU A N 1
ATOM 523 C CA . GLU A 1 69 ? 29.632 30.675 -18.542 1.00 53.78 69 GLU A CA 1
ATOM 524 C C . GLU A 1 69 ? 29.771 30.995 -20.047 1.00 53.78 69 GLU A C 1
ATOM 526 O O . GLU A 1 69 ? 29.631 32.155 -20.434 1.00 53.78 69 GLU A O 1
ATOM 531 N N . ASP A 1 70 ? 30.008 30.033 -20.933 1.00 61.34 70 ASP A N 1
ATOM 532 C CA . ASP A 1 70 ? 30.214 30.344 -22.348 1.00 61.34 70 ASP A CA 1
ATOM 533 C C . ASP A 1 70 ? 29.384 29.441 -23.265 1.00 61.34 70 ASP A C 1
ATOM 535 O O . ASP A 1 70 ? 29.804 28.329 -23.586 1.00 61.34 70 ASP A O 1
ATOM 539 N N . ARG A 1 71 ? 28.211 29.946 -23.702 1.00 50.44 71 ARG A N 1
ATOM 540 C CA . ARG A 1 71 ? 27.745 29.970 -25.115 1.00 50.44 71 ARG A CA 1
ATOM 541 C C . ARG A 1 71 ? 26.231 29.878 -25.302 1.00 50.44 71 ARG A C 1
ATOM 543 O O . ARG A 1 71 ? 25.598 28.868 -25.015 1.00 50.44 71 ARG A O 1
ATOM 550 N N . GLY A 1 72 ? 25.685 30.873 -25.997 1.00 51.44 72 GLY A N 1
ATOM 551 C CA . GLY A 1 72 ? 24.326 30.868 -26.547 1.00 51.44 72 GLY A CA 1
ATOM 552 C C . GLY A 1 72 ? 24.108 29.996 -27.797 1.00 51.44 72 GLY A C 1
ATOM 553 O O . GLY A 1 72 ? 23.046 30.103 -28.397 1.00 51.44 72 GLY A O 1
ATOM 554 N N . ASP A 1 73 ? 25.064 29.146 -28.196 1.00 55.66 73 ASP A N 1
ATOM 555 C CA . ASP A 1 73 ? 25.028 28.417 -29.483 1.00 55.66 73 ASP A CA 1
ATOM 556 C C . ASP A 1 73 ? 24.538 26.955 -29.391 1.00 55.66 73 ASP A C 1
ATOM 558 O O . ASP A 1 73 ? 24.038 26.406 -30.372 1.00 55.66 73 ASP A O 1
ATOM 562 N N . ILE A 1 74 ? 24.636 26.302 -28.226 1.00 53.47 74 ILE A N 1
ATOM 563 C CA . ILE A 1 74 ? 24.359 24.852 -28.106 1.00 53.47 74 ILE A CA 1
ATOM 564 C C . ILE A 1 74 ? 22.850 24.552 -28.142 1.00 53.47 74 ILE A C 1
ATOM 566 O O . ILE A 1 74 ? 22.416 23.562 -28.732 1.00 53.47 74 ILE A O 1
ATOM 570 N N . VAL A 1 75 ? 22.025 25.439 -27.578 1.00 52.75 75 VAL A N 1
ATOM 571 C CA . VAL A 1 75 ? 20.563 25.251 -27.531 1.00 52.75 75 VAL A CA 1
ATOM 572 C C . VAL A 1 75 ? 19.932 25.345 -28.929 1.00 52.75 75 VAL A C 1
ATOM 574 O O . VAL A 1 75 ? 19.015 24.583 -29.224 1.00 52.75 75 VAL A O 1
ATOM 577 N N . GLN A 1 76 ? 20.459 26.191 -29.826 1.00 54.44 76 GLN A N 1
ATOM 578 C CA . GLN A 1 76 ? 19.992 26.258 -31.222 1.00 54.44 76 GLN A CA 1
ATOM 579 C C . GLN A 1 76 ? 20.389 25.025 -32.048 1.00 54.44 76 GLN A C 1
ATOM 581 O O . GLN A 1 76 ? 19.666 24.647 -32.969 1.00 54.44 76 GLN A O 1
ATOM 586 N N . GLN A 1 77 ? 21.505 24.368 -31.718 1.00 54.41 77 GLN A N 1
ATOM 587 C CA . GLN A 1 77 ? 21.958 23.165 -32.426 1.00 54.41 77 GLN A CA 1
ATOM 588 C C . GLN A 1 77 ? 21.168 21.912 -32.019 1.00 54.41 77 GLN A C 1
ATOM 590 O O . GLN A 1 77 ? 20.880 21.069 -32.867 1.00 54.41 77 GLN A O 1
ATOM 595 N N . LEU A 1 78 ? 20.730 21.813 -30.759 1.00 51.34 78 LEU A N 1
ATOM 596 C CA . LEU A 1 78 ? 19.903 20.695 -30.287 1.00 51.34 78 LEU A CA 1
ATOM 597 C C . LEU A 1 78 ? 18.469 20.719 -30.839 1.00 51.34 78 LEU A C 1
ATOM 599 O O . LEU A 1 78 ? 17.904 19.655 -31.085 1.00 51.34 78 LEU A O 1
ATOM 603 N N . GLU A 1 79 ? 17.900 21.894 -31.132 1.00 53.38 79 GLU A N 1
ATOM 604 C CA . GLU A 1 79 ? 16.609 21.989 -31.838 1.00 53.38 79 GLU A CA 1
ATOM 605 C C . GLU A 1 79 ? 16.675 21.463 -33.287 1.00 53.38 79 GLU A C 1
ATOM 607 O O . GLU A 1 79 ? 15.648 21.064 -33.833 1.00 53.38 79 GLU A O 1
ATOM 612 N N . HIS A 1 80 ? 17.863 21.400 -33.903 1.00 51.16 80 HIS A N 1
ATOM 613 C CA . HIS A 1 80 ? 18.062 20.830 -35.244 1.00 51.16 80 HIS A CA 1
ATOM 614 C C . HIS A 1 80 ? 18.369 19.322 -35.252 1.00 51.16 80 HIS A C 1
ATOM 616 O O . HIS A 1 80 ? 18.200 18.678 -36.286 1.00 51.16 80 HIS A O 1
ATOM 622 N N . LEU A 1 81 ? 18.767 18.732 -34.120 1.00 45.50 81 LEU A N 1
ATOM 623 C CA . LEU A 1 81 ? 19.153 17.314 -34.042 1.00 45.50 81 LEU A CA 1
ATOM 624 C C . LEU A 1 81 ? 17.966 16.341 -33.972 1.00 45.50 81 LEU A C 1
ATOM 626 O O . LEU A 1 81 ? 18.161 15.134 -34.076 1.00 45.50 81 LEU A O 1
ATOM 630 N N . ASN A 1 82 ? 16.729 16.832 -33.869 1.00 46.50 82 ASN A N 1
ATOM 631 C CA . ASN A 1 82 ? 15.551 15.969 -33.739 1.00 46.50 82 ASN A CA 1
ATOM 632 C C . ASN A 1 82 ? 15.003 15.423 -35.078 1.00 46.50 82 ASN A C 1
ATOM 634 O O . ASN A 1 82 ? 13.890 14.903 -35.107 1.00 46.50 82 ASN A O 1
ATOM 638 N N . LEU A 1 83 ? 15.733 15.549 -36.199 1.00 45.06 83 LEU A N 1
ATOM 639 C CA . LEU A 1 83 ? 15.259 15.049 -37.502 1.00 45.06 83 LEU A CA 1
ATOM 640 C C . LEU A 1 83 ? 16.283 14.353 -38.414 1.00 45.06 83 LEU A C 1
ATOM 642 O O . LEU A 1 83 ? 15.873 13.897 -39.480 1.00 45.06 83 LEU A O 1
ATOM 646 N N . GLN A 1 84 ? 17.555 14.184 -38.048 1.00 39.47 84 GLN A N 1
ATOM 647 C CA . GLN A 1 84 ? 18.486 13.413 -38.886 1.00 39.47 84 GLN A CA 1
ATOM 648 C C . GLN A 1 84 ? 19.500 12.621 -38.056 1.00 39.47 84 GLN A C 1
ATOM 650 O O . GLN A 1 84 ? 20.475 13.169 -37.550 1.00 39.47 84 GLN A O 1
ATOM 655 N N . GLU A 1 85 ? 19.301 11.301 -37.990 1.00 46.50 85 GLU A N 1
ATOM 656 C CA . GLU A 1 85 ? 20.393 10.337 -37.834 1.00 46.50 85 GLU A CA 1
ATOM 657 C C . GLU A 1 85 ? 21.340 10.507 -39.029 1.00 46.50 85 GLU A C 1
ATOM 659 O O . GLU A 1 85 ? 21.153 9.909 -40.089 1.00 46.50 85 GLU A O 1
ATOM 664 N N . THR A 1 86 ? 22.328 11.390 -38.930 1.00 46.25 86 THR A N 1
ATOM 665 C CA . THR A 1 86 ? 23.449 11.392 -39.870 1.00 46.25 86 THR A CA 1
ATOM 666 C C . THR A 1 86 ? 24.697 11.936 -39.189 1.00 46.25 86 THR A C 1
ATOM 668 O O . THR A 1 86 ? 24.719 13.057 -38.692 1.00 46.25 86 THR A O 1
ATOM 671 N N . GLU A 1 87 ? 25.715 11.078 -39.156 1.00 59.91 87 GLU A N 1
ATOM 672 C CA . GLU A 1 87 ? 27.137 11.333 -38.917 1.00 59.91 87 GLU A CA 1
ATOM 673 C C . GLU A 1 87 ? 27.556 12.814 -38.867 1.00 59.91 87 GLU A C 1
ATOM 675 O O . GLU A 1 87 ? 27.783 13.428 -39.906 1.00 59.91 87 GLU A O 1
ATOM 680 N N . MET A 1 88 ? 27.781 13.377 -37.674 1.00 44.88 88 MET A N 1
ATOM 681 C CA . MET A 1 88 ? 28.586 14.598 -37.540 1.00 44.88 88 MET A CA 1
ATOM 682 C C . MET A 1 88 ? 29.476 14.548 -36.298 1.00 44.88 88 MET A C 1
ATOM 684 O O . MET A 1 88 ? 29.123 14.994 -35.209 1.00 44.88 88 MET A O 1
ATOM 688 N N . ALA A 1 89 ? 30.694 14.047 -36.501 1.00 48.47 89 ALA A N 1
ATOM 689 C CA . ALA A 1 89 ? 31.834 14.298 -35.633 1.00 48.47 89 ALA A CA 1
ATOM 690 C C . ALA A 1 89 ? 32.308 15.755 -35.814 1.00 48.47 89 ALA A C 1
ATOM 692 O O . ALA A 1 89 ? 33.254 16.030 -36.552 1.00 48.47 89 ALA A O 1
ATOM 693 N N . HIS A 1 90 ? 31.646 16.706 -35.155 1.00 52.19 90 HIS A N 1
ATOM 694 C CA . HIS A 1 90 ? 32.181 18.057 -34.980 1.00 52.19 90 HIS A CA 1
ATOM 695 C C . HIS A 1 90 ? 32.549 18.288 -33.519 1.00 52.19 90 HIS A C 1
ATOM 697 O O . HIS A 1 90 ? 31.774 18.788 -32.710 1.00 52.19 90 HIS A O 1
ATOM 703 N N . THR A 1 91 ? 33.782 17.910 -33.195 1.00 45.81 91 THR A N 1
ATOM 704 C CA . THR A 1 91 ? 34.417 18.179 -31.909 1.00 45.81 91 THR A CA 1
ATOM 705 C C . THR A 1 91 ? 34.721 19.673 -31.813 1.00 45.81 91 THR A C 1
ATOM 707 O O . THR A 1 91 ? 35.655 20.173 -32.439 1.00 45.81 91 THR A O 1
ATOM 710 N N . ILE A 1 92 ? 33.920 20.409 -31.047 1.00 58.66 92 ILE A N 1
ATOM 711 C CA . ILE A 1 92 ? 34.219 21.798 -30.697 1.00 58.66 92 ILE A CA 1
ATOM 712 C C . ILE A 1 92 ? 35.343 21.779 -29.644 1.00 58.66 92 ILE A C 1
ATOM 714 O O . ILE A 1 92 ? 35.160 21.172 -28.587 1.00 58.66 92 ILE A O 1
ATOM 718 N N . PRO A 1 93 ? 36.506 22.414 -29.883 1.00 51.91 93 PRO A N 1
ATOM 719 C CA . PRO A 1 93 ? 37.604 22.413 -28.923 1.00 51.91 93 PRO A CA 1
ATOM 720 C C . PRO A 1 93 ? 37.274 23.359 -27.761 1.00 51.91 93 PRO A C 1
ATOM 722 O O . PRO A 1 93 ? 37.396 24.578 -27.880 1.00 51.91 93 PRO A O 1
ATOM 725 N N . LEU A 1 94 ? 36.831 22.800 -26.636 1.00 64.19 94 LEU A N 1
ATOM 726 C CA . LEU A 1 94 ? 36.801 23.502 -25.353 1.00 64.19 94 LEU A CA 1
ATOM 727 C C . LEU A 1 94 ? 38.244 23.637 -24.829 1.00 64.19 94 LEU A C 1
ATOM 729 O O . LEU A 1 94 ? 38.982 22.647 -24.856 1.00 64.19 94 LEU A O 1
ATOM 733 N N . PRO A 1 95 ? 38.684 24.828 -24.374 1.00 63.06 95 PRO A N 1
ATOM 734 C CA . PRO A 1 95 ? 40.009 25.004 -23.789 1.00 63.06 95 PRO A CA 1
ATOM 735 C C . PRO A 1 95 ? 40.109 24.190 -22.494 1.00 63.06 95 PRO A C 1
ATOM 737 O O . PRO A 1 95 ? 39.619 24.589 -21.440 1.00 63.06 95 PRO A O 1
ATOM 740 N N . LEU A 1 96 ? 40.727 23.015 -22.591 1.00 69.69 96 LEU A N 1
ATOM 741 C CA . LEU A 1 96 ? 40.897 22.096 -21.476 1.00 69.69 96 LEU A CA 1
ATOM 742 C C . LEU A 1 96 ? 42.094 22.549 -20.632 1.00 69.69 96 LEU A C 1
ATOM 744 O O . LEU A 1 96 ? 43.242 22.500 -21.078 1.00 69.69 96 LEU A O 1
ATOM 748 N N . SER A 1 97 ? 41.834 22.988 -19.403 1.00 70.38 97 SER A N 1
ATOM 749 C CA . SER A 1 97 ? 42.882 23.168 -18.397 1.00 70.38 97 SER A CA 1
ATOM 750 C C . SER A 1 97 ? 43.348 21.785 -17.939 1.00 70.38 97 SER A C 1
ATOM 752 O O . SER A 1 97 ? 42.715 21.148 -17.098 1.00 70.38 97 SER A O 1
ATOM 754 N N . VAL A 1 98 ? 44.427 21.282 -18.541 1.00 75.75 98 VAL A N 1
ATOM 755 C CA . VAL A 1 98 ? 45.054 20.025 -18.121 1.00 75.75 98 VAL A CA 1
ATOM 756 C C . VAL A 1 98 ? 45.839 20.296 -16.841 1.00 75.75 98 VAL A C 1
ATOM 758 O O . VAL A 1 98 ? 46.947 20.830 -16.871 1.00 75.75 98 VAL A O 1
ATOM 761 N N . VAL A 1 99 ? 45.254 19.937 -15.700 1.00 78.00 99 VAL A N 1
ATOM 762 C CA . VAL A 1 99 ? 45.967 19.918 -14.422 1.00 78.00 99 VAL A CA 1
ATOM 763 C C . VAL A 1 99 ? 46.892 18.702 -14.432 1.00 78.00 99 VAL A C 1
ATOM 765 O O . VAL A 1 99 ? 46.442 17.566 -14.296 1.00 78.00 99 VAL A O 1
ATOM 768 N N . SER A 1 100 ? 48.188 18.936 -14.640 1.00 73.75 100 SER A N 1
ATOM 769 C CA . SER A 1 100 ? 49.208 17.891 -14.534 1.00 73.75 100 SER A CA 1
ATOM 770 C C . SER A 1 100 ? 49.358 17.495 -13.069 1.00 73.75 100 SER A C 1
ATOM 772 O O . SER A 1 100 ? 49.801 18.295 -12.247 1.00 73.75 100 SER A O 1
ATOM 774 N N . LEU A 1 101 ? 48.962 16.270 -12.733 1.00 76.62 101 LEU A N 1
ATOM 775 C CA . LEU A 1 101 ? 49.262 15.678 -11.436 1.00 76.62 101 LEU A CA 1
ATOM 776 C C . LEU A 1 101 ? 50.657 15.051 -11.517 1.00 76.62 101 LEU A C 1
ATOM 778 O O . LEU A 1 101 ? 50.866 14.102 -12.267 1.00 76.62 101 LEU A O 1
ATOM 782 N N . ASP A 1 102 ? 51.607 15.565 -10.734 1.00 77.56 102 ASP A N 1
ATOM 783 C CA . ASP A 1 102 ? 52.987 15.047 -10.687 1.00 77.56 102 ASP A CA 1
ATOM 784 C C . ASP A 1 102 ? 53.083 13.634 -10.075 1.00 77.56 102 ASP A C 1
ATOM 786 O O . ASP A 1 102 ? 54.115 12.968 -10.169 1.00 77.56 102 ASP A O 1
ATOM 790 N N . ALA A 1 103 ? 52.006 13.154 -9.446 1.00 79.62 103 ALA A N 1
ATOM 791 C CA . ALA A 1 103 ? 51.920 11.814 -8.884 1.00 79.62 103 ALA A CA 1
ATOM 792 C C . ALA A 1 103 ? 51.260 10.847 -9.878 1.00 79.62 103 ALA A C 1
ATOM 794 O O . ALA A 1 103 ? 50.135 11.072 -10.326 1.00 79.62 103 ALA A O 1
ATOM 795 N N . VAL A 1 104 ? 51.935 9.730 -10.166 1.00 82.25 104 VAL A N 1
ATOM 796 C CA . VAL A 1 104 ? 51.348 8.603 -10.903 1.00 82.25 104 VAL A CA 1
ATOM 797 C C . VAL A 1 104 ? 50.198 8.039 -10.068 1.00 82.25 104 VAL A C 1
ATOM 799 O O . VAL A 1 104 ? 50.421 7.318 -9.096 1.00 82.25 104 VAL A O 1
ATOM 802 N N . LEU A 1 105 ? 48.963 8.383 -10.430 1.00 84.38 105 LEU A N 1
ATOM 803 C CA . LEU A 1 105 ? 47.779 7.753 -9.861 1.00 84.38 105 LEU A CA 1
ATOM 804 C C . LEU A 1 105 ? 47.719 6.307 -10.369 1.00 84.38 105 LEU A C 1
ATOM 806 O O . LEU A 1 105 ? 47.352 6.052 -11.514 1.00 84.38 105 LEU A O 1
ATOM 810 N N . SER A 1 106 ? 48.109 5.350 -9.527 1.00 88.12 106 SER A N 1
ATOM 811 C CA . SER A 1 106 ? 47.822 3.940 -9.788 1.00 88.12 106 SER A CA 1
ATOM 812 C C . SER A 1 106 ? 46.310 3.721 -9.692 1.00 88.12 106 SER A C 1
ATOM 814 O O . SER A 1 106 ? 45.723 4.149 -8.690 1.00 88.12 106 SER A O 1
ATOM 816 N N . PRO A 1 107 ? 45.664 3.059 -10.669 1.00 87.94 107 PRO A N 1
ATOM 817 C CA . PRO A 1 107 ? 44.257 2.714 -10.530 1.00 87.94 107 PRO A CA 1
ATOM 818 C C . PRO A 1 107 ? 44.065 1.853 -9.278 1.00 87.94 107 PRO A C 1
ATOM 820 O O . PRO A 1 107 ? 44.901 1.003 -8.956 1.00 87.94 107 PRO A O 1
ATOM 823 N N . LEU A 1 108 ? 42.974 2.098 -8.553 1.00 90.81 108 LEU A N 1
ATOM 824 C CA . LEU A 1 108 ? 42.581 1.221 -7.457 1.00 90.81 108 LEU A CA 1
ATOM 825 C C . LEU A 1 108 ? 42.224 -0.164 -8.023 1.00 90.81 108 LEU A C 1
ATOM 827 O O . LEU A 1 108 ? 41.783 -0.256 -9.172 1.00 90.81 108 LEU A O 1
ATOM 831 N N . PRO A 1 109 ? 42.394 -1.241 -7.239 1.00 90.38 109 PRO A N 1
ATOM 832 C CA . PRO A 1 109 ? 41.889 -2.550 -7.625 1.00 90.38 109 PRO A CA 1
ATOM 833 C C . PRO A 1 109 ? 40.399 -2.481 -7.978 1.00 90.38 109 PRO A C 1
ATOM 835 O O . PRO A 1 109 ? 39.634 -1.779 -7.311 1.00 90.38 109 PRO A O 1
ATOM 838 N N . LEU A 1 110 ? 39.992 -3.228 -9.005 1.00 87.38 110 LEU A N 1
ATOM 839 C CA . LEU A 1 110 ? 38.579 -3.404 -9.332 1.00 87.38 110 LEU A CA 1
ATOM 840 C C . LEU A 1 110 ? 37.867 -4.046 -8.137 1.00 87.38 110 LEU A C 1
ATOM 842 O O . LEU A 1 110 ? 38.341 -5.039 -7.582 1.00 87.38 110 LEU A O 1
ATOM 846 N N . TYR A 1 111 ? 36.735 -3.476 -7.742 1.00 89.94 111 TYR A N 1
ATOM 847 C CA . TYR A 1 111 ? 35.871 -4.031 -6.711 1.00 89.94 111 TYR A CA 1
ATOM 848 C C . TYR A 1 111 ? 34.421 -3.918 -7.167 1.00 89.94 111 TYR A C 1
ATOM 850 O O . TYR A 1 111 ? 34.028 -2.935 -7.794 1.00 89.94 111 TYR A O 1
ATOM 858 N N . ASN A 1 112 ? 33.623 -4.927 -6.836 1.00 86.75 112 ASN A N 1
ATOM 859 C CA . ASN A 1 112 ? 32.181 -4.849 -7.006 1.00 86.75 112 ASN A CA 1
ATOM 860 C C . ASN A 1 112 ? 31.593 -4.092 -5.817 1.00 86.75 112 ASN A C 1
ATOM 862 O O . ASN A 1 112 ? 32.001 -4.312 -4.673 1.00 86.75 112 ASN A O 1
ATOM 866 N N . SER A 1 113 ? 30.634 -3.207 -6.081 1.00 89.88 113 SER A N 1
ATOM 867 C CA . SER A 1 113 ? 29.908 -2.534 -5.008 1.00 89.88 113 SER A CA 1
ATOM 868 C C . SER A 1 113 ? 29.110 -3.565 -4.212 1.00 89.88 113 SER A C 1
ATOM 870 O O . SER A 1 113 ? 28.405 -4.391 -4.791 1.00 89.88 113 SER A O 1
ATOM 872 N N . CYS A 1 114 ? 29.224 -3.525 -2.888 1.00 92.12 114 CYS A N 1
ATOM 873 C CA . CYS A 1 114 ? 28.426 -4.338 -1.984 1.00 92.12 114 CYS A CA 1
ATOM 874 C C . CYS A 1 114 ? 27.696 -3.425 -0.999 1.00 92.12 114 CYS A C 1
ATOM 876 O O . CYS A 1 114 ? 28.286 -2.521 -0.403 1.00 92.12 114 CYS A O 1
ATOM 878 N N . THR A 1 115 ? 26.392 -3.642 -0.832 1.00 92.44 115 THR A N 1
ATOM 879 C CA . THR A 1 115 ? 25.621 -2.927 0.185 1.00 92.44 115 THR A CA 1
ATOM 880 C C . THR A 1 115 ? 26.060 -3.432 1.560 1.00 92.44 115 THR A C 1
ATOM 882 O O . THR A 1 115 ? 26.000 -4.640 1.801 1.00 92.44 115 THR A O 1
ATOM 885 N N . PRO A 1 116 ? 26.522 -2.560 2.474 1.00 94.75 116 PRO A N 1
ATOM 886 C CA . PRO A 1 116 ? 26.888 -2.997 3.812 1.00 94.75 116 PRO A CA 1
ATOM 887 C C . PRO A 1 116 ? 25.636 -3.488 4.542 1.00 94.75 116 PRO A C 1
ATOM 889 O O . PRO A 1 116 ? 24.637 -2.773 4.618 1.00 94.75 116 PRO A O 1
ATOM 892 N N . ILE A 1 117 ? 25.703 -4.693 5.102 1.00 92.81 117 ILE A N 1
ATOM 893 C CA . ILE A 1 117 ? 24.620 -5.290 5.886 1.00 92.81 117 ILE A CA 1
ATOM 894 C C . ILE A 1 117 ? 25.104 -5.576 7.307 1.00 92.81 117 ILE A C 1
ATOM 896 O O . ILE A 1 117 ? 26.211 -6.071 7.517 1.00 92.81 117 ILE A O 1
ATOM 900 N N . SER A 1 118 ? 24.285 -5.225 8.298 1.00 91.44 118 SER A N 1
ATOM 901 C CA . SER A 1 118 ? 24.566 -5.483 9.718 1.00 91.44 118 SER A CA 1
ATOM 902 C C . SER A 1 118 ? 24.064 -6.849 10.180 1.00 91.44 118 SER A C 1
ATOM 904 O O . SER A 1 118 ? 24.451 -7.318 11.249 1.00 91.44 118 SER A O 1
ATOM 906 N N . ALA A 1 119 ? 23.206 -7.486 9.384 1.00 88.75 119 ALA A N 1
ATOM 907 C CA . ALA A 1 119 ? 22.651 -8.794 9.660 1.00 88.75 119 ALA A CA 1
ATOM 908 C C . ALA A 1 119 ? 22.346 -9.535 8.352 1.00 88.75 119 ALA A C 1
ATOM 910 O O . ALA A 1 119 ? 22.239 -8.920 7.291 1.00 88.75 119 ALA A O 1
ATOM 911 N N . ASN A 1 120 ? 22.218 -10.858 8.436 1.00 89.88 120 ASN A N 1
ATOM 912 C CA . ASN A 1 120 ? 21.894 -11.684 7.277 1.00 89.88 120 ASN A CA 1
ATOM 913 C C . ASN A 1 120 ? 20.498 -11.336 6.758 1.00 89.88 120 ASN A C 1
ATOM 915 O O . ASN A 1 120 ? 19.577 -11.163 7.553 1.00 89.88 120 ASN A O 1
ATOM 919 N N . GLN A 1 121 ? 20.352 -11.285 5.439 1.00 90.00 121 GLN A N 1
ATOM 920 C CA . GLN A 1 121 ? 19.065 -11.157 4.766 1.00 90.00 121 GLN A CA 1
ATOM 921 C C . GLN A 1 121 ? 18.799 -12.445 4.002 1.00 90.00 121 GLN A C 1
ATOM 923 O O . GLN A 1 121 ? 19.685 -12.978 3.333 1.00 90.00 121 GLN A O 1
ATOM 928 N N . PHE A 1 122 ? 17.588 -12.960 4.127 1.00 88.75 122 PHE A N 1
ATOM 929 C CA . PHE A 1 122 ? 17.123 -14.077 3.337 1.00 88.75 122 PHE A CA 1
ATOM 930 C C . PHE A 1 122 ? 16.529 -13.555 2.028 1.00 88.75 122 PHE A C 1
ATOM 932 O O . PHE A 1 122 ? 15.495 -12.893 2.010 1.00 88.75 122 PHE A O 1
ATOM 939 N N . THR A 1 123 ? 17.184 -13.878 0.919 1.00 85.19 123 THR A N 1
ATOM 940 C CA . THR A 1 123 ? 16.788 -13.435 -0.425 1.00 85.19 123 THR A CA 1
ATOM 941 C C . THR A 1 123 ? 16.015 -14.490 -1.216 1.00 85.19 123 THR A C 1
ATOM 943 O O . THR A 1 123 ? 15.638 -14.229 -2.355 1.00 85.19 123 THR A O 1
ATOM 946 N N . GLY A 1 124 ? 15.738 -15.658 -0.629 1.00 86.00 124 GLY A N 1
ATOM 947 C CA . GLY A 1 124 ? 15.174 -16.789 -1.365 1.00 86.00 124 GLY A CA 1
ATOM 948 C C . GLY A 1 124 ? 16.233 -17.664 -2.028 1.00 86.00 124 GLY A C 1
ATOM 949 O O . GLY A 1 124 ? 17.432 -17.396 -1.938 1.00 86.00 124 GLY A O 1
ATOM 950 N N . ASP A 1 125 ? 15.756 -18.711 -2.697 1.00 86.94 125 ASP A N 1
ATOM 951 C CA . ASP A 1 125 ? 16.549 -19.428 -3.693 1.00 86.94 125 ASP A CA 1
ATOM 952 C C . ASP A 1 125 ? 16.699 -18.561 -4.948 1.00 86.94 125 ASP A C 1
ATOM 954 O O . ASP A 1 125 ? 15.813 -17.764 -5.280 1.00 86.94 125 ASP A O 1
ATOM 958 N N . ASP A 1 126 ? 17.800 -18.757 -5.673 1.00 86.62 126 ASP A N 1
ATOM 959 C CA . ASP A 1 126 ? 18.045 -18.050 -6.924 1.00 86.62 126 ASP A CA 1
ATOM 960 C C . ASP A 1 126 ? 16.888 -18.262 -7.910 1.00 86.62 126 ASP A C 1
ATOM 962 O O . ASP A 1 126 ? 16.403 -19.377 -8.144 1.00 86.62 126 ASP A O 1
ATOM 966 N N . SER A 1 127 ? 16.439 -17.164 -8.517 1.00 88.19 127 SER A N 1
ATOM 967 C CA . SER A 1 127 ? 15.404 -17.208 -9.543 1.00 88.19 127 SER A CA 1
ATOM 968 C C . SER A 1 127 ? 15.861 -18.088 -10.705 1.00 88.19 127 SER A C 1
ATOM 970 O O . SER A 1 127 ? 16.909 -17.861 -11.304 1.00 88.19 127 SER A O 1
ATOM 972 N N . SER A 1 128 ? 15.012 -19.036 -11.115 1.00 92.31 128 SER A N 1
ATOM 973 C CA . SER A 1 128 ? 15.242 -19.797 -12.354 1.00 92.31 128 SER A CA 1
ATOM 974 C C . SER A 1 128 ? 15.203 -18.932 -13.621 1.00 92.31 128 SER A C 1
ATOM 976 O O . SER A 1 128 ? 15.547 -19.415 -14.700 1.00 92.31 128 SER A O 1
ATOM 978 N N . ARG A 1 129 ? 14.769 -17.671 -13.492 1.00 92.44 129 ARG A N 1
ATOM 979 C CA . ARG A 1 129 ? 14.780 -16.665 -14.551 1.00 92.44 129 ARG A CA 1
ATOM 980 C C . ARG A 1 129 ? 15.939 -15.700 -14.368 1.00 92.44 129 ARG A C 1
ATOM 982 O O . ARG A 1 129 ? 16.074 -15.122 -13.289 1.00 92.44 129 ARG A O 1
ATOM 989 N N . MET A 1 130 ? 16.692 -15.469 -15.435 1.00 92.56 130 MET A N 1
ATOM 990 C CA . MET A 1 130 ? 17.766 -14.478 -15.444 1.00 92.56 130 MET A CA 1
ATOM 991 C C . MET A 1 130 ? 17.186 -13.069 -15.590 1.00 92.56 130 MET A C 1
ATOM 993 O O . MET A 1 130 ? 16.432 -12.811 -16.529 1.00 92.56 130 MET A O 1
ATOM 997 N N . SER A 1 131 ? 17.530 -12.157 -14.680 1.00 89.25 131 SER A N 1
ATOM 998 C CA . SER A 1 131 ? 16.991 -10.787 -14.677 1.00 89.25 131 SER A CA 1
ATOM 999 C C . SER A 1 131 ? 17.645 -9.871 -15.714 1.00 89.25 131 SER A C 1
ATOM 1001 O O . SER A 1 131 ? 16.959 -9.059 -16.326 1.00 89.25 131 SER A O 1
ATOM 1003 N N . PHE A 1 132 ? 18.957 -10.003 -15.917 1.00 91.50 132 PHE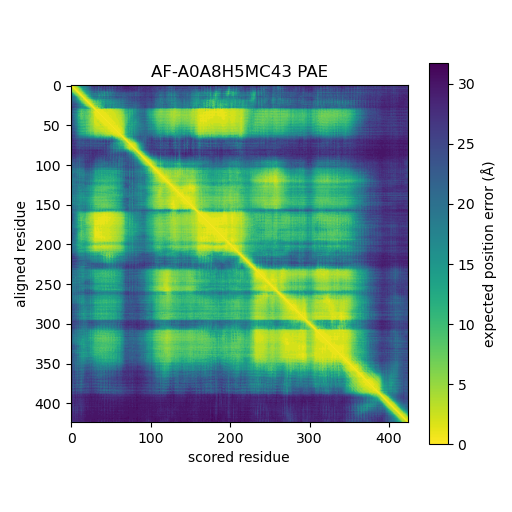 A N 1
ATOM 1004 C CA . PHE A 1 132 ? 19.754 -9.279 -16.913 1.00 91.50 132 PHE A CA 1
ATOM 1005 C C . PHE A 1 132 ? 21.016 -10.090 -17.248 1.00 91.50 132 PHE A C 1
ATOM 1007 O O . PHE A 1 132 ? 21.345 -11.023 -16.519 1.00 91.50 132 PHE A O 1
ATOM 1014 N N . ILE A 1 133 ? 21.725 -9.738 -18.324 1.00 92.75 133 ILE A N 1
ATOM 1015 C CA . ILE A 1 133 ? 23.019 -10.347 -18.667 1.00 92.75 133 ILE A CA 1
ATOM 1016 C C . ILE A 1 133 ? 24.113 -9.654 -17.837 1.00 92.75 133 ILE A C 1
ATOM 1018 O O . ILE A 1 133 ? 24.340 -8.457 -18.041 1.00 92.75 133 ILE A O 1
ATOM 1022 N N . PRO A 1 134 ? 24.771 -10.338 -16.884 1.00 91.56 134 PRO A N 1
ATOM 1023 C CA . PRO A 1 134 ? 25.843 -9.724 -16.109 1.00 91.56 134 PRO A CA 1
ATOM 1024 C C . PRO A 1 134 ? 27.050 -9.428 -17.004 1.00 91.56 134 PRO A C 1
ATOM 1026 O O . PRO A 1 134 ? 27.323 -10.183 -17.929 1.00 91.56 134 PRO A O 1
ATOM 1029 N N . LEU A 1 135 ? 27.764 -8.332 -16.716 1.00 90.56 135 LEU A N 1
ATOM 1030 C CA . LEU A 1 135 ? 29.014 -7.953 -17.398 1.00 90.56 135 LEU A CA 1
ATOM 1031 C C . LEU A 1 135 ? 28.907 -7.958 -18.937 1.00 90.56 135 LEU A C 1
ATOM 1033 O O . LEU A 1 135 ? 29.828 -8.382 -19.628 1.00 90.56 135 LEU A O 1
ATOM 1037 N N . ALA A 1 136 ? 27.772 -7.514 -19.487 1.00 89.06 136 ALA A N 1
ATOM 1038 C CA . ALA A 1 136 ? 27.515 -7.535 -20.931 1.00 89.06 136 ALA A CA 1
ATOM 1039 C C . ALA A 1 136 ? 28.513 -6.691 -21.756 1.00 89.06 136 ALA A C 1
ATOM 1041 O O . ALA A 1 136 ? 28.616 -6.854 -22.970 1.00 89.06 136 ALA A O 1
ATOM 1042 N N . ASP A 1 137 ? 29.221 -5.777 -21.101 1.00 89.81 137 ASP A N 1
ATOM 1043 C CA . ASP A 1 137 ? 30.274 -4.922 -21.637 1.00 89.81 137 ASP A CA 1
ATOM 1044 C C . ASP A 1 137 ? 31.681 -5.546 -21.565 1.00 89.81 137 ASP A C 1
ATOM 1046 O O . ASP A 1 137 ? 32.597 -5.046 -22.223 1.00 89.81 137 ASP A O 1
ATOM 1050 N N . ASP A 1 138 ? 31.867 -6.637 -20.815 1.00 91.94 138 ASP A N 1
ATOM 1051 C CA . ASP A 1 138 ? 33.146 -7.336 -20.692 1.00 91.94 138 ASP A CA 1
ATOM 1052 C C . ASP A 1 138 ? 33.263 -8.458 -21.744 1.00 91.94 138 ASP A C 1
ATOM 1054 O O . ASP A 1 138 ? 32.619 -9.502 -21.617 1.00 91.94 138 ASP A O 1
ATOM 1058 N N . PRO A 1 139 ? 34.127 -8.315 -22.769 1.00 94.00 139 PRO A N 1
ATOM 1059 C CA . PRO A 1 139 ? 34.281 -9.329 -23.811 1.00 94.00 139 PRO A CA 1
ATOM 1060 C C . PRO A 1 139 ? 34.914 -10.636 -23.307 1.00 94.00 139 PRO A C 1
ATOM 1062 O O . PRO A 1 139 ? 34.938 -11.619 -24.045 1.00 94.00 139 PRO A O 1
ATOM 1065 N N . SER A 1 140 ? 35.475 -10.651 -22.093 1.00 95.00 140 SER A N 1
ATOM 1066 C CA . SER A 1 140 ? 36.028 -11.856 -21.471 1.00 95.00 140 SER A CA 1
ATOM 1067 C C . SER A 1 140 ? 34.984 -12.687 -20.719 1.00 95.00 140 SER A C 1
ATOM 1069 O O . SER A 1 140 ? 35.271 -13.829 -20.354 1.00 95.00 140 SER A O 1
ATOM 1071 N N . PHE A 1 141 ? 33.781 -12.146 -20.504 1.00 94.56 141 PHE A N 1
ATOM 1072 C CA . PHE A 1 141 ? 32.699 -12.840 -19.823 1.00 94.56 141 PHE A CA 1
ATOM 1073 C C . PHE A 1 141 ? 31.918 -13.743 -20.793 1.00 94.56 141 PHE A C 1
ATOM 1075 O O . PHE A 1 141 ? 31.293 -13.278 -21.747 1.00 94.56 141 PHE A O 1
ATOM 1082 N N . ASP A 1 142 ? 31.934 -15.054 -20.535 1.00 96.19 142 ASP A N 1
ATOM 1083 C CA . ASP A 1 142 ? 31.176 -16.054 -21.299 1.00 96.19 142 ASP A CA 1
ATOM 1084 C C . ASP A 1 142 ? 29.696 -16.039 -20.892 1.00 96.19 142 ASP A C 1
ATOM 1086 O O . ASP A 1 142 ? 29.201 -16.870 -20.120 1.00 96.19 142 ASP A O 1
ATOM 1090 N N . TRP A 1 143 ? 28.989 -15.019 -21.376 1.00 94.69 143 TRP A N 1
ATOM 1091 C CA . TRP A 1 143 ? 27.579 -14.832 -21.069 1.00 94.69 143 TRP A CA 1
ATOM 1092 C C . TRP A 1 143 ? 26.705 -15.948 -21.652 1.00 94.69 143 TRP A C 1
ATOM 1094 O O . TRP A 1 143 ? 25.676 -16.257 -21.055 1.00 94.69 143 TRP A O 1
ATOM 1104 N N . GLU A 1 144 ? 27.101 -16.579 -22.764 1.00 95.06 144 GLU A N 1
ATOM 1105 C CA . GLU A 1 144 ? 26.349 -17.676 -23.387 1.00 95.06 144 GLU A CA 1
ATOM 1106 C C . GLU A 1 144 ? 26.295 -18.888 -22.452 1.00 95.06 144 GLU A C 1
ATOM 1108 O O . GLU A 1 144 ? 25.203 -19.340 -22.103 1.00 95.06 144 GLU A O 1
ATOM 1113 N N . ALA A 1 145 ? 27.448 -19.344 -21.948 1.00 96.12 145 ALA A N 1
ATOM 1114 C CA . ALA A 1 145 ? 27.498 -20.433 -20.972 1.00 96.12 145 ALA A CA 1
ATOM 1115 C C . ALA A 1 145 ? 26.787 -20.071 -19.658 1.00 96.12 145 ALA A C 1
ATOM 1117 O O . ALA A 1 145 ? 26.175 -20.924 -19.010 1.00 96.12 145 ALA A O 1
ATOM 1118 N N . HIS A 1 146 ? 26.830 -18.798 -19.247 1.00 94.19 146 HIS A N 1
ATOM 1119 C CA . HIS A 1 146 ? 26.087 -18.346 -18.074 1.00 94.19 146 HIS A CA 1
ATOM 1120 C C . HIS A 1 146 ? 24.568 -18.465 -18.278 1.00 94.19 146 HIS A C 1
ATOM 1122 O O . HIS A 1 146 ? 23.876 -18.967 -17.387 1.00 94.19 146 HIS A O 1
ATOM 1128 N N . CYS A 1 147 ? 24.065 -18.073 -19.455 1.00 94.19 147 CYS A N 1
ATOM 1129 C CA . CYS A 1 147 ? 22.648 -18.144 -19.816 1.00 94.19 147 CYS A CA 1
ATOM 1130 C C . CYS A 1 147 ? 22.085 -19.571 -19.747 1.00 94.19 147 CYS A C 1
ATOM 1132 O O . CYS A 1 147 ? 20.923 -19.733 -19.376 1.00 94.19 147 CYS A O 1
ATOM 1134 N N . GLU A 1 148 ? 22.889 -20.598 -20.047 1.00 95.25 148 GLU A N 1
ATOM 1135 C CA . GLU A 1 148 ? 22.470 -22.011 -20.003 1.00 95.25 148 GLU A CA 1
ATOM 1136 C C . GLU A 1 148 ? 22.036 -22.484 -18.602 1.00 95.25 148 GLU A C 1
ATOM 1138 O O . GLU A 1 148 ? 21.313 -23.475 -18.478 1.00 95.25 148 GLU A O 1
ATOM 1143 N N . ASN A 1 149 ? 22.424 -21.771 -17.538 1.00 94.69 149 ASN A N 1
ATOM 1144 C CA . ASN A 1 149 ? 22.027 -22.095 -16.163 1.00 94.69 149 ASN A CA 1
ATOM 1145 C C . ASN A 1 149 ? 20.600 -21.638 -15.815 1.00 94.69 149 ASN A C 1
ATOM 1147 O O . ASN A 1 149 ? 20.081 -21.995 -14.755 1.00 94.69 149 ASN A O 1
ATOM 1151 N N . TYR A 1 150 ? 19.957 -20.861 -16.689 1.00 94.94 150 TYR A N 1
ATOM 1152 C CA . TYR A 1 150 ? 18.628 -20.304 -16.466 1.00 94.94 150 TYR A CA 1
ATOM 1153 C C . TYR A 1 150 ? 17.599 -20.944 -17.395 1.00 94.94 150 TYR A C 1
ATOM 1155 O O . TYR A 1 150 ? 17.890 -21.328 -18.524 1.00 94.94 150 TYR A O 1
ATOM 1163 N N . LYS A 1 151 ? 16.363 -21.071 -16.904 1.00 94.81 151 LYS A N 1
ATOM 1164 C CA . LYS A 1 151 ? 15.262 -21.671 -17.672 1.00 94.81 151 LYS A CA 1
ATOM 1165 C C . LYS A 1 151 ? 14.660 -20.687 -18.663 1.00 94.81 151 LYS A C 1
ATOM 1167 O O . LYS A 1 151 ? 14.382 -21.061 -19.794 1.00 94.81 151 LYS A O 1
ATOM 1172 N N . ASP A 1 152 ? 14.468 -19.450 -18.213 1.00 93.25 152 ASP A N 1
ATOM 1173 C CA . ASP A 1 152 ? 13.891 -18.369 -19.005 1.00 93.25 152 ASP A CA 1
ATOM 1174 C C . ASP A 1 152 ? 14.645 -17.059 -18.735 1.00 93.25 152 ASP A C 1
ATOM 1176 O O . ASP A 1 152 ? 15.331 -16.906 -17.719 1.00 93.25 152 ASP A O 1
ATOM 1180 N N . PHE A 1 153 ? 14.455 -16.068 -19.603 1.00 91.69 153 PHE A N 1
ATOM 1181 C CA . PHE A 1 153 ? 14.967 -14.716 -19.393 1.00 91.69 153 PHE A CA 1
ATOM 1182 C C . PHE A 1 153 ? 13.822 -13.785 -19.002 1.00 91.69 153 PHE A C 1
ATOM 1184 O O . PHE A 1 153 ? 12.805 -13.707 -19.694 1.00 91.69 153 PHE A O 1
ATOM 1191 N N . ALA A 1 154 ? 13.975 -13.071 -17.887 1.00 88.25 154 ALA A N 1
ATOM 1192 C CA . ALA A 1 154 ? 12.910 -12.253 -17.313 1.00 88.25 154 ALA A CA 1
ATOM 1193 C C . ALA A 1 154 ? 12.417 -11.179 -18.294 1.00 88.25 154 ALA A C 1
ATOM 1195 O O . ALA A 1 154 ? 11.219 -10.928 -18.368 1.00 88.25 154 ALA A O 1
ATOM 1196 N N . TRP A 1 155 ? 13.319 -10.611 -19.102 1.00 84.00 155 TRP A N 1
ATOM 1197 C CA . TRP A 1 155 ? 12.986 -9.618 -20.130 1.00 84.00 155 TRP A CA 1
ATOM 1198 C C . TRP A 1 155 ? 12.287 -10.203 -21.366 1.00 84.00 155 TRP A C 1
ATOM 1200 O O . TRP A 1 155 ? 11.732 -9.451 -22.162 1.00 84.00 155 TRP A O 1
ATOM 1210 N N . GLN A 1 156 ? 12.301 -11.528 -21.546 1.00 84.56 156 GLN A N 1
ATOM 1211 C CA . GLN A 1 156 ? 11.550 -12.208 -22.606 1.00 84.56 156 GLN A CA 1
ATOM 1212 C C . GLN A 1 156 ? 10.153 -12.640 -22.145 1.00 84.56 156 GLN A C 1
ATOM 1214 O O . GLN A 1 156 ? 9.236 -12.750 -22.959 1.00 84.56 156 GLN A O 1
ATOM 1219 N N . THR A 1 157 ? 9.970 -12.896 -20.847 1.00 72.62 157 THR A N 1
ATOM 1220 C CA . THR A 1 157 ? 8.696 -13.364 -20.288 1.00 72.62 157 THR A CA 1
ATOM 1221 C C . THR A 1 157 ? 7.813 -12.190 -19.869 1.00 72.62 157 THR A C 1
ATOM 1223 O O . THR A 1 157 ? 8.167 -11.494 -18.929 1.00 72.62 157 THR A O 1
ATOM 1226 N N . THR A 1 158 ? 6.660 -11.999 -20.532 1.00 66.31 158 THR A N 1
ATOM 1227 C CA . THR A 1 158 ? 5.626 -10.970 -20.239 1.00 66.31 158 THR A CA 1
ATOM 1228 C C . THR A 1 158 ? 6.209 -9.634 -19.784 1.00 66.31 158 THR A C 1
ATOM 1230 O O . THR A 1 158 ? 6.323 -9.363 -18.591 1.00 66.31 158 THR A O 1
ATOM 1233 N N . PHE A 1 159 ? 6.556 -8.801 -20.764 1.00 73.06 159 PHE A N 1
ATOM 1234 C CA . PHE A 1 159 ? 6.987 -7.427 -20.548 1.00 73.06 159 PHE A CA 1
ATOM 1235 C C . PHE A 1 159 ? 5.986 -6.697 -19.641 1.00 73.06 159 PHE A C 1
ATOM 1237 O O . PHE A 1 159 ? 4.815 -6.529 -19.992 1.00 73.06 159 PHE A O 1
ATOM 1244 N N . PHE A 1 160 ? 6.444 -6.316 -18.448 1.00 80.31 160 PHE A N 1
ATOM 1245 C CA . PHE A 1 160 ? 5.689 -5.441 -17.568 1.00 80.31 160 PHE A CA 1
ATOM 1246 C C . PHE A 1 160 ? 5.806 -4.018 -18.114 1.00 80.31 160 PHE A C 1
ATOM 1248 O O . PHE A 1 160 ? 6.809 -3.339 -17.902 1.00 80.31 160 PHE A O 1
ATOM 1255 N N . ASP A 1 161 ? 4.786 -3.589 -18.846 1.00 88.62 161 ASP A N 1
ATOM 1256 C CA . ASP A 1 161 ? 4.716 -2.235 -19.377 1.00 88.62 161 ASP A CA 1
ATOM 1257 C C . ASP A 1 161 ? 4.109 -1.294 -18.324 1.00 88.62 161 ASP A C 1
ATOM 1259 O O . ASP A 1 161 ? 2.887 -1.199 -18.169 1.00 88.62 161 ASP A O 1
ATOM 1263 N N . SER A 1 162 ? 4.976 -0.619 -17.563 1.00 87.56 162 SER A N 1
ATOM 1264 C CA . SER A 1 162 ? 4.568 0.352 -16.537 1.00 87.56 162 SER A CA 1
ATOM 1265 C C . SER A 1 162 ? 3.695 1.474 -17.106 1.00 87.56 162 SER A C 1
ATOM 1267 O O . SER A 1 162 ? 2.784 1.964 -16.426 1.00 87.56 162 SER A O 1
ATOM 1269 N N . ASP A 1 163 ? 3.942 1.864 -18.355 1.00 91.00 163 ASP A N 1
ATOM 1270 C CA . ASP A 1 163 ? 3.205 2.927 -19.026 1.00 91.00 163 ASP A CA 1
ATOM 1271 C C . ASP A 1 163 ? 1.797 2.435 -19.361 1.00 91.00 163 ASP A C 1
ATOM 1273 O O . ASP A 1 163 ? 0.806 3.099 -19.044 1.00 91.00 163 ASP A O 1
ATOM 1277 N N . LEU A 1 164 ? 1.676 1.208 -19.877 1.00 93.00 164 LEU A N 1
ATOM 1278 C CA . LEU A 1 164 ? 0.382 0.578 -20.135 1.00 93.00 164 LEU A CA 1
ATOM 1279 C C . LEU A 1 164 ? -0.467 0.453 -18.863 1.00 93.00 164 LEU A C 1
ATOM 1281 O O . LEU A 1 164 ? -1.657 0.781 -18.891 1.00 93.00 164 LEU A O 1
ATOM 1285 N N . TYR A 1 165 ? 0.122 0.017 -17.744 1.00 92.06 165 TYR A N 1
ATOM 1286 C CA . TYR A 1 165 ? -0.577 -0.051 -16.453 1.00 92.06 165 TYR A CA 1
ATOM 1287 C C . TYR A 1 165 ? -1.066 1.332 -16.009 1.00 92.06 165 TYR A C 1
ATOM 1289 O O . TYR A 1 165 ? -2.222 1.474 -15.599 1.00 92.06 165 TYR A O 1
ATOM 1297 N N . SER A 1 166 ? -0.227 2.358 -16.160 1.00 90.38 166 SER A N 1
ATOM 1298 C CA . SER A 1 166 ? -0.561 3.742 -15.816 1.00 90.38 166 SER A CA 1
ATOM 1299 C C . SER A 1 166 ? -1.717 4.283 -16.664 1.00 90.38 166 SER A C 1
ATOM 1301 O O . SER A 1 166 ? -2.668 4.856 -16.123 1.00 90.38 166 SER A O 1
ATOM 1303 N N . ILE A 1 167 ? -1.687 4.044 -17.978 1.00 93.56 167 ILE A N 1
ATOM 1304 C CA . ILE A 1 167 ? -2.745 4.418 -18.928 1.00 93.56 167 ILE A CA 1
ATOM 1305 C C . ILE A 1 167 ? -4.064 3.723 -18.574 1.00 93.56 167 ILE A C 1
ATOM 1307 O O . ILE A 1 167 ? -5.113 4.373 -18.500 1.00 93.56 167 ILE A O 1
ATOM 1311 N N . VAL A 1 168 ? -4.038 2.406 -18.346 1.00 95.00 168 VAL A N 1
ATOM 1312 C CA . VAL A 1 168 ? -5.244 1.628 -18.025 1.00 95.00 168 VAL A CA 1
ATOM 1313 C C . VAL A 1 168 ? -5.845 2.074 -16.693 1.00 95.00 168 VAL A C 1
ATOM 1315 O O . VAL A 1 168 ? -7.058 2.289 -16.613 1.00 95.00 168 VAL A O 1
ATOM 1318 N N . PHE A 1 169 ? -5.012 2.285 -15.673 1.00 93.00 169 PHE A N 1
ATOM 1319 C CA . PHE A 1 169 ? -5.447 2.765 -14.364 1.00 93.00 169 PHE A CA 1
ATOM 1320 C C . PHE A 1 169 ? -6.107 4.146 -14.445 1.00 93.00 169 PHE A C 1
ATOM 1322 O O . PHE A 1 169 ? -7.215 4.340 -13.941 1.00 93.00 169 PHE A O 1
ATOM 1329 N N . GLU A 1 170 ? -5.474 5.102 -15.127 1.00 92.19 170 GLU A N 1
ATOM 1330 C CA . GLU A 1 170 ? -6.016 6.454 -15.289 1.00 92.19 170 GLU A CA 1
ATOM 1331 C C . GLU A 1 170 ? -7.326 6.448 -16.093 1.00 92.19 170 GLU A C 1
ATOM 1333 O O . GLU A 1 170 ? -8.275 7.169 -15.760 1.00 92.19 170 GLU A O 1
ATOM 1338 N N . CYS A 1 171 ? -7.428 5.592 -17.114 1.00 94.88 171 CYS A N 1
ATOM 1339 C CA . CYS A 1 171 ? -8.668 5.388 -17.857 1.00 94.88 171 CYS A CA 1
ATOM 1340 C C . CYS A 1 171 ? -9.786 4.861 -16.950 1.00 94.88 171 CYS A C 1
ATOM 1342 O O . CYS A 1 171 ? -10.869 5.455 -16.901 1.00 94.88 171 CYS A O 1
ATOM 1344 N N . ALA A 1 172 ? -9.520 3.797 -16.190 1.00 94.50 172 ALA A N 1
ATOM 1345 C CA . ALA A 1 172 ? -10.474 3.225 -15.246 1.00 94.50 172 ALA A CA 1
ATOM 1346 C C . ALA A 1 172 ? -10.918 4.248 -14.193 1.00 94.50 172 ALA A C 1
ATOM 1348 O O . ALA A 1 172 ? -12.109 4.382 -13.913 1.00 94.50 172 ALA A O 1
ATOM 1349 N N . ARG A 1 173 ? -9.979 5.042 -13.665 1.00 91.50 173 ARG A N 1
ATOM 1350 C CA . ARG A 1 173 ? -10.263 6.112 -12.705 1.00 91.50 173 ARG A CA 1
ATOM 1351 C C . ARG A 1 173 ? -11.211 7.163 -13.283 1.00 91.50 173 ARG A C 1
ATOM 1353 O O . ARG A 1 173 ? -12.171 7.544 -12.613 1.00 91.50 173 ARG A O 1
ATOM 1360 N N . ARG A 1 174 ? -10.977 7.638 -14.513 1.00 92.06 174 ARG A N 1
ATOM 1361 C CA . ARG A 1 174 ? -11.857 8.624 -15.170 1.00 92.06 174 ARG A CA 1
ATOM 1362 C C . ARG A 1 174 ? -13.241 8.055 -15.445 1.00 92.06 174 ARG A C 1
ATOM 1364 O O . ARG A 1 174 ? -14.225 8.737 -15.174 1.00 92.06 174 ARG A O 1
ATOM 1371 N N . LEU A 1 175 ? -13.320 6.816 -15.925 1.00 94.00 175 LEU A N 1
ATOM 1372 C CA . LEU A 1 175 ? -14.584 6.112 -16.152 1.00 94.00 175 LEU A CA 1
ATOM 1373 C C . LEU A 1 175 ? -15.391 5.977 -14.857 1.00 94.00 175 LEU A C 1
ATOM 1375 O O . LEU A 1 175 ? -16.566 6.339 -14.820 1.00 94.00 175 LEU A O 1
ATOM 1379 N N . HIS A 1 176 ? -14.743 5.566 -13.771 1.00 92.19 176 HIS A N 1
ATOM 1380 C CA . HIS A 1 176 ? -15.384 5.457 -12.468 1.00 92.19 176 HIS A CA 1
ATOM 1381 C C . HIS A 1 176 ? -15.858 6.821 -11.941 1.00 92.19 176 HIS A C 1
ATOM 1383 O O . HIS A 1 176 ? -17.023 6.998 -11.597 1.00 92.19 176 HIS A O 1
ATOM 1389 N N . GLN A 1 177 ? -14.995 7.838 -11.940 1.00 88.12 177 GLN A N 1
ATOM 1390 C CA . GLN A 1 177 ? -15.309 9.122 -11.304 1.00 88.12 177 GLN A CA 1
ATOM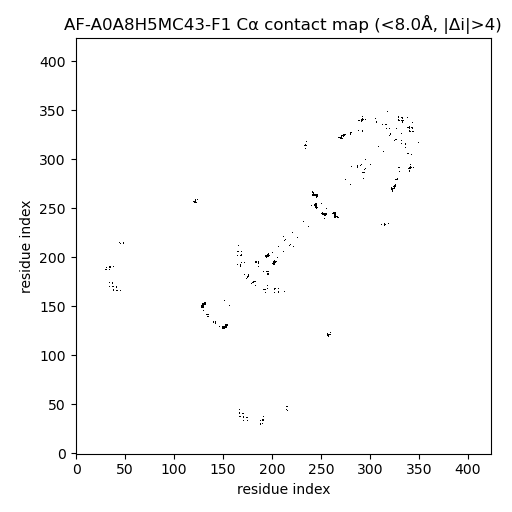 1391 C C . GLN A 1 177 ? -16.230 10.029 -12.124 1.00 88.12 177 GLN A C 1
ATOM 1393 O O . GLN A 1 177 ? -17.051 10.748 -11.553 1.00 88.12 177 GLN A O 1
ATOM 1398 N N . GLN A 1 178 ? -16.062 10.058 -13.448 1.00 91.94 178 GLN A N 1
ATOM 1399 C CA . GLN A 1 178 ? -16.807 10.958 -14.334 1.00 91.94 178 GLN A CA 1
ATOM 1400 C C . GLN A 1 178 ? -18.109 10.321 -14.822 1.00 91.94 178 GLN A C 1
ATOM 1402 O O . GLN A 1 178 ? -19.077 11.041 -15.067 1.00 91.94 178 GLN A O 1
ATOM 1407 N N . HIS A 1 179 ? -18.139 8.990 -14.939 1.00 91.38 179 HIS A N 1
ATOM 1408 C CA . HIS A 1 179 ? -19.271 8.253 -15.500 1.00 91.38 179 HIS A CA 1
ATOM 1409 C C . HIS A 1 179 ? -19.937 7.287 -14.511 1.00 91.38 179 HIS A C 1
ATOM 1411 O O . HIS A 1 179 ? -20.992 6.753 -14.836 1.00 91.38 179 HIS A O 1
ATOM 1417 N N . GLY A 1 180 ? -19.391 7.106 -13.302 1.00 90.94 180 GLY A N 1
ATOM 1418 C CA . GLY A 1 180 ? -20.002 6.280 -12.255 1.00 90.94 180 GLY A CA 1
ATOM 1419 C C . GLY A 1 180 ? -19.972 4.780 -12.547 1.00 90.94 180 GLY A C 1
ATOM 1420 O O . GLY A 1 180 ? -20.825 4.059 -12.041 1.00 90.94 180 GLY A O 1
ATOM 1421 N N . LEU A 1 181 ? -19.048 4.322 -13.395 1.00 93.56 181 LEU A N 1
ATOM 1422 C CA . LEU A 1 181 ? -18.918 2.910 -13.759 1.00 93.56 181 LEU A CA 1
ATOM 1423 C C . LEU A 1 181 ? -18.157 2.140 -12.677 1.00 93.56 181 LEU A C 1
ATOM 1425 O O . LEU A 1 181 ? -17.120 2.610 -12.203 1.00 93.56 181 LEU A O 1
ATOM 1429 N N . SER A 1 182 ? -18.635 0.953 -12.305 1.00 93.88 182 SER A N 1
ATOM 1430 C CA . SER A 1 182 ? -17.853 0.057 -11.447 1.00 93.88 182 SER A CA 1
ATOM 1431 C C . SER A 1 182 ? -16.665 -0.522 -12.223 1.00 93.88 182 SER A C 1
ATOM 1433 O O . SER A 1 182 ? -16.694 -0.628 -13.451 1.00 93.88 182 SER A O 1
ATOM 1435 N N . TYR A 1 183 ? -15.606 -0.927 -11.522 1.00 95.06 183 TYR A N 1
ATOM 1436 C CA . TYR A 1 183 ? -14.451 -1.553 -12.174 1.00 95.06 183 TYR A CA 1
ATOM 1437 C C . TYR A 1 183 ? -14.809 -2.880 -12.852 1.00 95.06 183 TYR A C 1
ATOM 1439 O O . TYR A 1 183 ? -14.305 -3.161 -13.936 1.00 95.06 183 TYR A O 1
ATOM 1447 N N . SER A 1 184 ? -15.747 -3.635 -12.274 1.00 94.81 184 SER A N 1
ATOM 1448 C CA . SER A 1 184 ? -16.332 -4.836 -12.880 1.00 94.81 184 SER A CA 1
ATOM 1449 C C . SER A 1 184 ? -17.033 -4.536 -14.208 1.00 94.81 184 SER A C 1
ATOM 1451 O O . SER A 1 184 ? -16.743 -5.189 -15.204 1.00 94.81 184 SER A O 1
ATOM 1453 N N . GLN A 1 185 ? -17.863 -3.489 -14.271 1.00 95.00 185 GLN A N 1
ATOM 1454 C CA . GLN A 1 185 ? -18.523 -3.066 -15.514 1.00 95.00 185 GLN A CA 1
ATOM 1455 C C . GLN A 1 185 ? -17.525 -2.628 -16.589 1.00 95.00 185 GLN A C 1
ATOM 1457 O O . GLN A 1 185 ? -17.769 -2.823 -17.778 1.00 95.00 185 GLN A O 1
ATOM 1462 N N . ILE A 1 186 ? -16.413 -2.007 -16.188 1.00 96.31 186 ILE A N 1
ATOM 1463 C CA . ILE A 1 186 ? -15.352 -1.609 -17.116 1.00 96.31 186 ILE A CA 1
ATOM 1464 C C . ILE A 1 186 ? -14.638 -2.855 -17.662 1.00 96.31 186 ILE A C 1
ATOM 1466 O O . ILE A 1 186 ? -14.462 -2.955 -18.877 1.00 96.31 186 ILE A O 1
ATOM 1470 N N . ASP A 1 187 ? -14.287 -3.816 -16.803 1.00 96.62 187 ASP A N 1
ATOM 1471 C CA . ASP A 1 187 ? -13.663 -5.087 -17.201 1.00 96.62 187 ASP A CA 1
ATOM 1472 C C . ASP A 1 187 ? -14.564 -5.912 -18.131 1.00 96.62 187 ASP A C 1
ATOM 1474 O O . ASP A 1 187 ? -14.090 -6.442 -19.136 1.00 96.62 187 ASP A O 1
ATOM 1478 N N . GLU A 1 188 ? -15.871 -5.959 -17.857 1.00 96.31 188 GLU A N 1
ATOM 1479 C CA . GLU A 1 188 ? -16.868 -6.651 -18.687 1.00 96.31 188 GLU A CA 1
ATOM 1480 C C . GLU A 1 188 ? -16.908 -6.138 -20.134 1.00 96.31 188 GLU A C 1
ATOM 1482 O O . GLU A 1 188 ? -17.304 -6.876 -21.037 1.00 96.31 188 GLU A O 1
ATOM 1487 N N . THR A 1 189 ? -16.465 -4.900 -20.393 1.00 96.62 189 THR A N 1
ATOM 1488 C CA . THR A 1 189 ? -16.384 -4.387 -21.769 1.00 96.62 189 THR A CA 1
ATOM 1489 C C . THR A 1 189 ? -15.305 -5.069 -22.608 1.00 96.62 189 THR A C 1
ATOM 1491 O O . THR A 1 189 ? -15.401 -5.041 -23.834 1.00 96.62 189 THR A O 1
ATOM 1494 N N . GLY A 1 190 ? -14.265 -5.636 -21.982 1.00 96.19 190 GLY A N 1
ATOM 1495 C CA . GLY A 1 190 ? -13.127 -6.255 -22.669 1.00 96.19 190 GLY A CA 1
ATOM 1496 C C . GLY A 1 190 ? -12.308 -5.302 -23.552 1.00 96.19 190 GLY A C 1
ATOM 1497 O O . GLY A 1 190 ? -11.556 -5.761 -24.407 1.00 96.19 190 GLY A O 1
ATOM 1498 N N . ILE A 1 191 ? -12.477 -3.983 -23.397 1.00 97.88 191 ILE A N 1
ATOM 1499 C CA . ILE A 1 191 ? -11.810 -2.978 -24.240 1.00 97.88 191 ILE A CA 1
ATOM 1500 C C . ILE A 1 191 ? -10.430 -2.610 -23.717 1.00 97.88 191 ILE A C 1
ATOM 1502 O O . ILE A 1 191 ? -9.534 -2.315 -24.508 1.00 97.88 191 ILE A O 1
ATOM 1506 N N . LEU A 1 192 ? -10.264 -2.569 -22.395 1.00 97.25 192 LEU A N 1
ATOM 1507 C CA . LEU A 1 192 ? -8.966 -2.274 -21.808 1.00 97.25 192 LEU A CA 1
ATOM 1508 C C . LEU A 1 192 ? -8.040 -3.485 -22.007 1.00 97.25 192 LEU A C 1
ATOM 1510 O O . LEU A 1 192 ? -8.476 -4.620 -21.821 1.00 97.25 192 LEU A O 1
ATOM 1514 N N . PRO A 1 193 ? -6.765 -3.265 -22.368 1.00 95.75 193 PRO A N 1
ATOM 1515 C CA . PRO A 1 193 ? -5.822 -4.351 -22.646 1.00 95.75 193 PRO A CA 1
ATOM 1516 C C . PRO A 1 193 ? -5.413 -5.142 -21.397 1.00 95.75 193 PRO A C 1
ATOM 1518 O O . PRO A 1 193 ? -4.839 -6.221 -21.521 1.00 95.75 193 PRO A O 1
ATOM 1521 N N . LEU A 1 194 ? -5.697 -4.616 -20.202 1.00 94.88 194 LEU A N 1
ATOM 1522 C CA . LEU A 1 194 ? -5.404 -5.239 -18.916 1.00 94.88 194 LEU A CA 1
ATOM 1523 C C . LEU A 1 194 ? -6.680 -5.276 -18.070 1.00 94.88 194 LEU A C 1
ATOM 1525 O O . LEU A 1 194 ? -7.416 -4.291 -18.020 1.00 94.88 194 LEU A O 1
ATOM 1529 N N . SER A 1 195 ? -6.913 -6.394 -17.378 1.00 95.31 195 SER A N 1
ATOM 1530 C CA . SER A 1 195 ? -8.018 -6.511 -16.419 1.00 95.31 195 SER A CA 1
ATOM 1531 C C . SER A 1 195 ? -7.718 -5.704 -15.158 1.00 95.31 195 SER A C 1
ATOM 1533 O O . SER A 1 195 ? -6.623 -5.775 -14.597 1.00 95.31 195 SER A O 1
ATOM 1535 N N . LEU A 1 196 ? -8.707 -4.958 -14.685 1.00 94.25 196 LEU A N 1
ATOM 1536 C CA . LEU A 1 196 ? -8.638 -4.142 -13.481 1.00 94.25 196 LEU A CA 1
ATOM 1537 C C . LEU A 1 196 ? -8.735 -4.993 -12.212 1.00 94.25 196 LEU A C 1
ATOM 1539 O O . LEU A 1 196 ? -7.995 -4.750 -11.257 1.00 94.25 196 LEU A O 1
ATOM 1543 N N . THR A 1 197 ? -9.627 -5.987 -12.219 1.00 90.88 197 THR A N 1
ATOM 1544 C CA . THR A 1 197 ? -10.061 -6.750 -11.034 1.00 90.88 197 THR A CA 1
ATOM 1545 C C . THR A 1 197 ? -9.496 -8.172 -10.943 1.00 90.88 197 THR A C 1
ATOM 1547 O O . THR A 1 197 ? -9.801 -8.896 -9.994 1.00 90.88 197 THR A O 1
ATOM 1550 N N . SER A 1 198 ? -8.648 -8.591 -11.890 1.00 89.69 198 SER A N 1
ATOM 1551 C CA . SER A 1 198 ? -7.996 -9.908 -11.853 1.00 89.69 198 SER A CA 1
ATOM 1552 C C . SER A 1 198 ? -7.241 -10.145 -10.537 1.00 89.69 198 SER A C 1
ATOM 1554 O O . SER A 1 198 ? -6.467 -9.304 -10.077 1.00 89.69 198 SER A O 1
ATOM 1556 N N . THR A 1 199 ? -7.436 -11.319 -9.930 1.00 78.94 199 THR A N 1
ATOM 1557 C CA . THR A 1 199 ? -6.895 -11.643 -8.600 1.00 78.94 199 THR A CA 1
ATOM 1558 C C . THR A 1 199 ? -5.373 -11.705 -8.566 1.00 78.94 199 THR A C 1
ATOM 1560 O O . THR A 1 199 ? -4.773 -11.348 -7.554 1.00 78.94 199 THR A O 1
ATOM 1563 N N . GLU A 1 200 ? -4.742 -12.173 -9.644 1.00 78.06 200 GLU A N 1
ATOM 1564 C CA . GLU A 1 200 ? -3.290 -12.385 -9.686 1.00 78.06 200 GLU A CA 1
ATOM 1565 C C . GLU A 1 200 ? -2.548 -11.171 -10.252 1.00 78.06 200 GLU A C 1
ATOM 1567 O O . GLU A 1 200 ? -1.560 -10.756 -9.659 1.00 78.06 200 GLU A O 1
ATOM 1572 N N . ASN A 1 201 ? -3.065 -10.555 -11.323 1.00 80.38 201 ASN A N 1
ATOM 1573 C CA . ASN A 1 201 ? -2.365 -9.504 -12.080 1.00 80.38 201 ASN A CA 1
ATOM 1574 C C . ASN A 1 201 ? -3.243 -8.276 -12.392 1.00 80.38 201 ASN A C 1
ATOM 1576 O O . ASN A 1 201 ? -2.986 -7.559 -13.361 1.00 80.38 201 ASN A O 1
ATOM 1580 N N . GLY A 1 202 ? -4.310 -8.057 -11.618 1.00 87.94 202 GLY A N 1
ATOM 1581 C CA . GLY A 1 202 ? -5.231 -6.942 -11.825 1.00 87.94 202 GLY A CA 1
ATOM 1582 C C . GLY A 1 202 ? -4.552 -5.589 -11.638 1.00 87.94 202 GLY A C 1
ATOM 1583 O O . GLY A 1 202 ? -3.822 -5.387 -10.666 1.00 87.94 202 GLY A O 1
ATOM 1584 N N . VAL A 1 203 ? -4.824 -4.649 -12.548 1.00 91.06 203 VAL A N 1
ATOM 1585 C CA . VAL A 1 203 ? -4.202 -3.313 -12.554 1.00 91.06 203 VAL A CA 1
ATOM 1586 C C . VAL A 1 203 ? -4.329 -2.627 -11.199 1.00 91.06 203 VAL A C 1
ATOM 1588 O O . VAL A 1 203 ? -3.328 -2.133 -10.695 1.00 91.06 203 VAL A O 1
ATOM 1591 N N . LEU A 1 204 ? -5.509 -2.665 -10.567 1.00 87.56 204 LEU A N 1
ATOM 1592 C CA . LEU A 1 204 ? -5.752 -1.994 -9.284 1.00 87.56 204 LEU A CA 1
ATOM 1593 C C . LEU A 1 204 ? -4.826 -2.501 -8.170 1.00 87.56 204 LEU A C 1
ATOM 1595 O O . LEU A 1 204 ? -4.323 -1.712 -7.367 1.00 87.56 204 LEU A O 1
ATOM 1599 N N . ARG A 1 205 ? -4.572 -3.815 -8.145 1.00 81.25 205 ARG A N 1
ATOM 1600 C CA . ARG A 1 205 ? -3.670 -4.445 -7.178 1.00 81.25 205 ARG A CA 1
ATOM 1601 C C . ARG A 1 205 ? -2.220 -4.090 -7.484 1.00 81.25 205 ARG A C 1
ATOM 1603 O O . ARG A 1 205 ? -1.488 -3.725 -6.572 1.00 81.25 205 ARG A O 1
ATOM 1610 N N . THR A 1 206 ? -1.807 -4.174 -8.745 1.00 81.44 206 THR A N 1
ATOM 1611 C CA . THR A 1 206 ? -0.420 -3.900 -9.141 1.00 81.44 206 THR A CA 1
ATOM 1612 C C . THR A 1 206 ? -0.041 -2.440 -8.902 1.00 81.44 206 THR A C 1
ATOM 1614 O O . THR A 1 206 ? 1.006 -2.170 -8.316 1.00 81.44 206 THR A O 1
ATOM 1617 N N . THR A 1 207 ? -0.917 -1.492 -9.249 1.00 80.56 207 THR A N 1
ATOM 1618 C CA . THR A 1 207 ? -0.655 -0.056 -9.063 1.00 80.56 207 THR A CA 1
ATOM 1619 C C . THR A 1 207 ? -0.532 0.352 -7.598 1.00 80.56 207 THR A C 1
ATOM 1621 O O . THR A 1 207 ? 0.160 1.319 -7.296 1.00 80.56 207 THR A O 1
ATOM 1624 N N . HIS A 1 208 ? -1.143 -0.395 -6.669 1.00 74.12 208 HIS A N 1
ATOM 1625 C CA . HIS A 1 208 ? -0.998 -0.141 -5.232 1.00 74.12 208 HIS A CA 1
ATOM 1626 C C . HIS A 1 208 ? 0.466 -0.245 -4.769 1.00 74.12 208 HIS A C 1
ATOM 1628 O O . HIS A 1 208 ? 0.886 0.485 -3.875 1.00 74.12 208 HIS A O 1
ATOM 1634 N N . TYR A 1 209 ? 1.259 -1.123 -5.390 1.00 72.75 209 TYR A N 1
ATOM 1635 C CA . TYR A 1 209 ? 2.657 -1.348 -5.013 1.00 72.75 209 TYR A CA 1
ATOM 1636 C C . TYR A 1 209 ? 3.656 -0.462 -5.765 1.00 72.75 209 TYR A C 1
ATOM 1638 O O . TYR A 1 209 ? 4.805 -0.361 -5.349 1.00 72.75 209 TYR A O 1
ATOM 1646 N N . GLN A 1 210 ? 3.245 0.181 -6.860 1.00 68.50 210 GLN A N 1
ATOM 1647 C CA . GLN A 1 210 ? 4.158 0.913 -7.752 1.00 68.50 210 GLN A CA 1
ATOM 1648 C C . GLN A 1 210 ? 4.343 2.384 -7.388 1.00 68.50 210 GLN A C 1
ATOM 1650 O O . GLN A 1 210 ? 5.189 3.067 -7.959 1.00 68.50 210 GLN A O 1
ATOM 1655 N N . GLY A 1 211 ? 3.593 2.862 -6.397 1.00 66.62 211 GLY A N 1
ATOM 1656 C CA . GLY A 1 211 ? 3.582 4.269 -6.036 1.00 66.62 211 GLY A CA 1
ATOM 1657 C C . GLY A 1 211 ? 2.796 5.114 -7.039 1.00 66.62 211 GLY A C 1
ATOM 1658 O O . GLY A 1 211 ? 2.382 4.670 -8.109 1.00 66.62 211 GLY A O 1
ATOM 1659 N N . ALA A 1 212 ? 2.526 6.357 -6.651 1.00 65.06 212 ALA A N 1
ATOM 1660 C CA . ALA A 1 212 ? 1.769 7.284 -7.476 1.00 65.06 212 ALA A CA 1
ATOM 1661 C C . ALA A 1 212 ? 2.619 7.779 -8.657 1.00 65.06 212 ALA A C 1
ATOM 1663 O O . ALA A 1 212 ? 3.626 8.457 -8.455 1.00 65.06 212 ALA A O 1
ATOM 1664 N N . PHE A 1 213 ? 2.177 7.484 -9.877 1.00 68.88 213 PHE A N 1
ATOM 1665 C CA . PHE A 1 213 ? 2.768 8.015 -11.103 1.00 68.88 213 PHE A CA 1
ATOM 1666 C C . PHE A 1 213 ? 2.320 9.476 -11.300 1.00 68.88 213 PHE A C 1
ATOM 1668 O O . PHE A 1 213 ? 1.122 9.759 -11.301 1.00 68.88 213 PHE A O 1
ATOM 1675 N N . ASP A 1 214 ? 3.266 10.411 -11.440 1.00 70.56 214 ASP A N 1
ATOM 1676 C CA . ASP A 1 214 ? 3.016 11.868 -11.448 1.00 70.56 214 ASP A CA 1
ATOM 1677 C C . ASP A 1 214 ? 2.648 12.423 -12.834 1.00 70.56 214 ASP A C 1
ATOM 1679 O O . ASP A 1 214 ? 3.125 13.474 -13.263 1.00 70.56 214 ASP A O 1
ATOM 1683 N N . TRP A 1 215 ? 1.815 11.701 -13.577 1.00 73.88 215 TRP A N 1
ATOM 1684 C CA . TRP A 1 215 ? 1.388 12.136 -14.901 1.00 73.88 215 TRP A CA 1
ATOM 1685 C C . TRP A 1 215 ? -0.049 12.678 -14.857 1.00 73.88 215 TRP A C 1
ATOM 1687 O O . TRP A 1 215 ? -0.936 12.097 -14.228 1.00 73.88 215 TRP A O 1
ATOM 1697 N N . ALA A 1 216 ? -0.273 13.821 -15.517 1.00 59.81 216 ALA A N 1
ATOM 1698 C CA . ALA A 1 216 ? -1.562 14.523 -15.641 1.00 59.81 216 ALA A CA 1
ATOM 1699 C C . ALA A 1 216 ? -2.131 15.213 -14.371 1.00 59.81 216 ALA A C 1
ATOM 1701 O O . ALA A 1 216 ? -3.323 15.080 -14.083 1.00 59.81 216 ALA A O 1
ATOM 1702 N N . ASP A 1 217 ? -1.323 15.980 -13.622 1.00 62.50 217 ASP A N 1
ATOM 1703 C CA . ASP A 1 217 ? -1.751 16.714 -12.404 1.00 62.50 217 ASP A CA 1
ATOM 1704 C C . ASP A 1 217 ? -2.356 15.817 -11.303 1.00 62.50 217 ASP A C 1
ATOM 1706 O O . ASP A 1 217 ? -3.022 16.283 -10.363 1.00 62.50 217 ASP A O 1
ATOM 1710 N N . THR A 1 218 ? -2.092 14.511 -11.378 1.00 56.25 218 THR A N 1
ATOM 1711 C CA . THR A 1 218 ? -2.531 13.499 -10.413 1.00 56.25 218 THR A CA 1
ATOM 1712 C C . THR A 1 218 ? -2.039 13.808 -9.006 1.00 56.25 218 THR A C 1
ATOM 1714 O O . THR A 1 218 ? -2.770 13.518 -8.064 1.00 56.25 218 THR A O 1
ATOM 1717 N N . ARG A 1 219 ? -0.903 14.498 -8.812 1.00 53.06 219 ARG A N 1
ATOM 1718 C CA . ARG A 1 219 ? -0.458 14.978 -7.485 1.00 53.06 219 ARG A CA 1
ATOM 1719 C C . ARG A 1 219 ? -1.501 15.815 -6.747 1.00 53.06 219 ARG A C 1
ATOM 1721 O O . ARG A 1 219 ? -1.655 15.659 -5.534 1.00 53.06 219 ARG A O 1
ATOM 1728 N N . SER A 1 220 ? -2.242 16.671 -7.455 1.00 52.41 220 SER A N 1
ATOM 1729 C CA . SER A 1 220 ? -3.302 17.475 -6.830 1.00 52.41 220 SER A CA 1
ATOM 1730 C C . SER A 1 220 ? -4.483 16.608 -6.382 1.00 52.41 220 SER A C 1
ATOM 1732 O O . SER A 1 220 ? -5.138 16.920 -5.388 1.00 52.41 220 SER A O 1
ATOM 1734 N N . TYR A 1 221 ? -4.727 15.491 -7.073 1.00 50.69 221 TYR A N 1
ATOM 1735 C CA . TYR A 1 221 ? -5.899 14.642 -6.893 1.00 50.69 221 TYR A CA 1
ATOM 1736 C C . TYR A 1 221 ? -5.648 13.457 -5.949 1.00 50.69 221 TYR A C 1
ATOM 1738 O O . TYR A 1 221 ? -6.449 13.216 -5.053 1.00 50.69 221 TYR A O 1
ATOM 1746 N N . ILE A 1 222 ? -4.523 12.754 -6.086 1.00 51.84 222 ILE A N 1
ATOM 1747 C CA . ILE A 1 222 ? -4.113 11.614 -5.249 1.00 51.84 222 ILE A CA 1
ATOM 1748 C C . ILE A 1 222 ? -3.996 12.050 -3.786 1.00 51.84 222 ILE A C 1
ATOM 1750 O O . ILE A 1 222 ? -4.490 11.373 -2.889 1.00 51.84 222 ILE A O 1
ATOM 1754 N N . ARG A 1 223 ? -3.432 13.237 -3.532 1.00 50.72 223 ARG A N 1
ATOM 1755 C CA . ARG A 1 223 ? -3.229 13.732 -2.165 1.00 50.72 223 ARG A CA 1
ATOM 1756 C C . ARG A 1 223 ? -4.485 14.324 -1.515 1.00 50.72 223 ARG A C 1
ATOM 1758 O O . ARG A 1 223 ? -4.499 14.485 -0.301 1.00 50.72 223 ARG A O 1
ATOM 1765 N N . THR A 1 224 ? -5.517 14.672 -2.290 1.00 48.81 224 THR A N 1
ATOM 1766 C CA . THR A 1 224 ? -6.719 15.354 -1.761 1.00 48.81 224 THR A CA 1
ATOM 1767 C C . THR A 1 224 ? -8.024 14.578 -1.938 1.00 48.81 224 THR A C 1
ATOM 1769 O O . THR A 1 224 ? -9.003 14.895 -1.264 1.00 48.81 224 THR A O 1
ATOM 1772 N N . LYS A 1 225 ? -8.073 13.590 -2.841 1.00 48.38 225 LYS A N 1
ATOM 1773 C CA . LYS A 1 225 ? -9.300 12.907 -3.279 1.00 48.38 225 LYS A CA 1
ATOM 1774 C C . LYS A 1 225 ? -9.061 11.496 -3.822 1.00 48.38 225 LYS A C 1
ATOM 1776 O O . LYS A 1 225 ? -9.835 11.056 -4.676 1.00 48.38 225 LYS A O 1
ATOM 1781 N N . HIS A 1 226 ? -8.062 10.743 -3.352 1.00 48.00 226 HIS A N 1
ATOM 1782 C CA . HIS A 1 226 ? -8.272 9.296 -3.434 1.00 48.00 226 HIS A CA 1
ATOM 1783 C C . HIS A 1 226 ? -9.609 9.029 -2.731 1.00 48.00 226 HIS A C 1
ATOM 1785 O O . HIS A 1 226 ? -9.750 9.444 -1.575 1.00 48.00 226 HIS A O 1
ATOM 1791 N N . PRO A 1 227 ? -10.625 8.452 -3.411 1.00 48.19 227 PRO A N 1
ATOM 1792 C CA . PRO A 1 227 ? -11.722 7.871 -2.661 1.00 48.19 227 PRO A CA 1
ATOM 1793 C C . PRO A 1 227 ? -11.032 6.969 -1.637 1.00 48.19 227 PRO A C 1
ATOM 1795 O O . PRO A 1 227 ? -10.122 6.236 -2.046 1.00 48.19 227 PRO A O 1
ATOM 1798 N N . PRO A 1 228 ? -11.319 7.124 -0.331 1.00 51.06 228 PRO A N 1
ATOM 1799 C CA . PRO A 1 228 ? -10.698 6.273 0.667 1.00 51.06 228 PRO A CA 1
ATOM 1800 C C . PRO A 1 228 ? -10.846 4.855 0.137 1.00 51.06 228 PRO A C 1
ATOM 1802 O O . PRO A 1 228 ? -11.954 4.492 -0.274 1.00 51.06 228 PRO A O 1
ATOM 1805 N N . SER A 1 229 ? -9.724 4.130 0.028 1.00 51.97 229 SER A N 1
ATOM 1806 C CA . SER A 1 229 ? -9.748 2.692 -0.255 1.00 51.97 229 SER A CA 1
ATOM 1807 C C . SER A 1 229 ? -10.952 2.130 0.495 1.00 51.97 229 SER A C 1
ATOM 1809 O O . SER A 1 229 ? -11.088 2.522 1.663 1.00 51.97 229 SER A O 1
ATOM 1811 N N . PRO A 1 230 ? -11.875 1.398 -0.171 1.00 54.69 230 PRO A N 1
ATOM 1812 C CA . PRO A 1 230 ? -13.167 1.023 0.406 1.00 54.69 230 PRO A CA 1
ATOM 1813 C C . PRO A 1 230 ? -12.917 0.622 1.845 1.00 54.69 230 PRO A C 1
ATOM 1815 O O . PRO A 1 230 ? -12.120 -0.290 2.038 1.00 54.69 230 PRO A O 1
ATOM 1818 N N . SER A 1 231 ? -13.441 1.409 2.801 1.00 61.09 231 SER A N 1
ATOM 1819 C CA . SER A 1 231 ? -12.874 1.486 4.152 1.00 61.09 231 SER A CA 1
ATOM 1820 C C . SER A 1 231 ? -12.776 0.083 4.718 1.00 61.09 231 SER A C 1
ATOM 1822 O O . SER A 1 231 ? -13.780 -0.489 5.152 1.00 61.09 231 SER A O 1
ATOM 1824 N N . VAL A 1 232 ? -11.581 -0.497 4.629 1.00 70.44 232 VAL A N 1
ATOM 1825 C CA . VAL A 1 232 ? -11.320 -1.804 5.195 1.00 70.44 232 VAL A CA 1
ATOM 1826 C C . VAL A 1 232 ? -11.561 -1.584 6.680 1.00 70.44 232 VAL A C 1
ATOM 1828 O O . VAL A 1 232 ? -11.003 -0.627 7.220 1.00 70.44 232 VAL A O 1
ATOM 1831 N N . PRO A 1 233 ? -12.443 -2.365 7.332 1.00 80.88 233 PRO A N 1
ATOM 1832 C CA . PRO A 1 233 ? -12.698 -2.169 8.750 1.00 80.88 233 PRO A CA 1
ATOM 1833 C C . PRO A 1 233 ? -11.352 -2.132 9.465 1.00 80.88 233 PRO A C 1
ATOM 1835 O O . PRO A 1 233 ? -10.543 -3.031 9.226 1.00 80.88 233 PRO A O 1
ATOM 1838 N N . MET A 1 234 ? -11.097 -1.118 10.295 1.00 84.81 234 MET A N 1
ATOM 1839 C CA . MET A 1 234 ? -9.769 -0.892 10.882 1.00 84.81 234 MET A CA 1
ATOM 1840 C C . MET A 1 234 ? -9.225 -2.147 11.573 1.00 84.81 234 MET A C 1
ATOM 1842 O O . MET A 1 234 ? -8.037 -2.431 11.527 1.00 84.81 234 MET A O 1
ATOM 1846 N N . LEU A 1 235 ? -10.108 -2.954 12.161 1.00 84.69 235 LEU A N 1
ATOM 1847 C CA . LEU A 1 235 ? -9.764 -4.246 12.742 1.00 84.69 235 LEU A CA 1
ATOM 1848 C C . LEU A 1 235 ? -9.107 -5.207 11.736 1.00 84.69 235 LEU A C 1
ATOM 1850 O O . LEU A 1 235 ? -8.192 -5.946 12.085 1.00 84.69 235 LEU A O 1
ATOM 1854 N N . THR A 1 236 ? -9.603 -5.248 10.502 1.00 84.12 236 THR A N 1
ATOM 1855 C CA . THR A 1 236 ? -9.034 -6.082 9.438 1.00 84.12 236 THR A CA 1
ATOM 1856 C C . THR A 1 236 ? -7.643 -5.577 9.080 1.00 84.12 236 THR A C 1
ATOM 1858 O O . THR A 1 236 ? -6.717 -6.375 9.033 1.00 84.12 236 THR A O 1
ATOM 1861 N N . GLU A 1 237 ? -7.470 -4.262 8.928 1.00 86.00 237 GLU A N 1
ATOM 1862 C CA . GLU A 1 237 ? -6.156 -3.653 8.696 1.00 86.00 237 GLU A CA 1
ATOM 1863 C C . GLU A 1 237 ? -5.188 -3.930 9.856 1.00 86.00 237 GLU A C 1
ATOM 1865 O O . GLU A 1 237 ? -4.063 -4.363 9.634 1.00 86.00 237 GLU A O 1
ATOM 1870 N N . PHE A 1 238 ? -5.644 -3.779 11.100 1.00 87.38 238 PHE A N 1
ATOM 1871 C CA . PHE A 1 238 ? -4.877 -4.116 12.295 1.00 87.38 238 PHE A CA 1
ATOM 1872 C C . PHE A 1 238 ? -4.441 -5.585 12.296 1.00 87.38 238 PHE A C 1
ATOM 1874 O O . PHE A 1 238 ? -3.278 -5.878 12.562 1.00 87.38 238 PHE A O 1
ATOM 1881 N N . ASN A 1 239 ? -5.339 -6.512 11.958 1.00 86.44 239 ASN A N 1
ATOM 1882 C CA . ASN A 1 239 ? -5.006 -7.933 11.879 1.00 86.44 239 ASN A CA 1
ATOM 1883 C C . ASN A 1 239 ? -4.000 -8.235 10.761 1.00 86.44 239 ASN A C 1
ATOM 1885 O O . ASN A 1 239 ? -3.113 -9.059 10.970 1.00 86.44 239 ASN A O 1
ATOM 1889 N N . GLU A 1 240 ? -4.104 -7.570 9.608 1.00 86.44 240 GLU A N 1
ATOM 1890 C CA . GLU A 1 240 ? -3.123 -7.682 8.522 1.00 86.44 240 GLU A CA 1
ATOM 1891 C C . GLU A 1 240 ? -1.754 -7.135 8.950 1.00 86.44 240 GLU A C 1
ATOM 1893 O O . GLU A 1 240 ? -0.732 -7.783 8.729 1.00 86.44 240 GLU A O 1
ATOM 1898 N N . LEU A 1 241 ? -1.721 -5.988 9.636 1.00 86.75 241 LEU A N 1
ATOM 1899 C CA . LEU A 1 241 ? -0.492 -5.407 10.179 1.00 86.75 241 LEU A CA 1
ATOM 1900 C C . LEU A 1 241 ? 0.141 -6.310 11.238 1.00 86.75 241 LEU A C 1
ATOM 1902 O O . LEU A 1 241 ? 1.343 -6.535 11.211 1.00 86.75 241 LEU A O 1
ATOM 1906 N N . VAL A 1 242 ? -0.645 -6.870 12.155 1.00 88.69 242 VAL A N 1
ATOM 1907 C CA . VAL A 1 242 ? -0.150 -7.832 13.151 1.00 88.69 242 VAL A CA 1
ATOM 1908 C C . VAL A 1 242 ? 0.418 -9.065 12.462 1.00 88.69 242 VAL A C 1
ATOM 1910 O O . VAL A 1 242 ? 1.503 -9.521 12.824 1.00 88.69 242 VAL A O 1
ATOM 1913 N N . TYR A 1 243 ? -0.273 -9.567 11.437 1.00 86.50 243 TYR A N 1
ATOM 1914 C CA . TYR A 1 243 ? 0.201 -10.705 10.666 1.00 86.50 243 TYR A CA 1
ATOM 1915 C C . TYR A 1 243 ? 1.576 -10.416 10.058 1.00 86.50 243 TYR A C 1
ATOM 1917 O O . TYR A 1 243 ? 2.408 -11.315 10.112 1.00 86.50 243 TYR A O 1
ATOM 1925 N N . GLN A 1 244 ? 1.827 -9.166 9.612 1.00 86.81 244 GLN A N 1
ATOM 1926 C CA . GLN A 1 244 ? 3.089 -8.617 9.064 1.00 86.81 244 GLN A CA 1
ATOM 1927 C C . GLN A 1 244 ? 4.304 -8.679 10.012 1.00 86.81 244 GLN A C 1
ATOM 1929 O O . GLN A 1 244 ? 5.442 -8.620 9.539 1.00 86.81 244 GLN A O 1
ATOM 1934 N N . PHE A 1 245 ? 4.111 -8.843 11.326 1.00 89.81 245 PHE A N 1
ATOM 1935 C CA . PHE A 1 245 ? 5.214 -8.883 12.291 1.00 89.81 245 PHE A CA 1
ATOM 1936 C C . PHE A 1 245 ? 5.863 -10.261 12.420 1.00 89.81 245 PHE A C 1
ATOM 1938 O O . PHE A 1 245 ? 5.210 -11.305 12.472 1.00 89.81 245 PHE A O 1
ATOM 1945 N N . CYS A 1 246 ? 7.190 -10.251 12.537 1.00 89.19 246 CYS A N 1
ATOM 1946 C CA . CYS A 1 246 ? 7.958 -11.432 12.895 1.00 89.19 246 CYS A CA 1
ATOM 1947 C C . CYS A 1 246 ? 7.889 -11.686 14.402 1.00 89.19 246 CYS A C 1
ATOM 1949 O O . CYS A 1 246 ? 8.317 -10.852 15.199 1.00 89.19 246 CYS A O 1
ATOM 1951 N N . ASN A 1 247 ? 7.411 -12.873 14.784 1.00 89.25 247 ASN A N 1
ATOM 1952 C CA . ASN A 1 247 ? 7.307 -13.298 16.182 1.00 89.25 247 ASN A CA 1
ATOM 1953 C C . ASN A 1 247 ? 8.654 -13.752 16.796 1.00 89.25 247 ASN A C 1
ATOM 1955 O O . ASN A 1 247 ? 8.702 -14.218 17.933 1.00 89.25 247 ASN A O 1
ATOM 1959 N N . SER A 1 248 ? 9.765 -13.655 16.057 1.00 88.19 248 SER A N 1
ATOM 1960 C CA . SER A 1 248 ? 11.098 -13.901 16.614 1.00 88.19 248 SER A CA 1
ATOM 1961 C C . SER A 1 248 ? 11.520 -12.717 17.482 1.00 88.19 248 SER A C 1
ATOM 1963 O O . SER A 1 248 ? 11.606 -11.581 17.003 1.00 88.19 248 SER A O 1
ATOM 1965 N N . SER A 1 249 ? 11.838 -12.985 18.750 1.00 87.94 249 SER A N 1
ATOM 1966 C CA . SER A 1 249 ? 12.301 -11.972 19.709 1.00 87.94 249 SER A CA 1
ATOM 1967 C C . SER A 1 249 ? 13.606 -11.291 19.289 1.00 87.94 249 SER A C 1
ATOM 1969 O O . SER A 1 249 ? 13.906 -10.198 19.762 1.00 87.94 249 SER A O 1
ATOM 1971 N N . SER A 1 250 ? 14.372 -11.907 18.385 1.00 87.94 250 SER A N 1
ATOM 1972 C CA . SER A 1 250 ? 15.592 -11.326 17.822 1.00 87.94 250 SER A CA 1
ATOM 1973 C C . SER A 1 250 ? 15.330 -10.265 16.748 1.00 87.94 250 SER A C 1
ATOM 1975 O O . SER A 1 250 ? 16.215 -9.450 16.509 1.00 87.94 250 SER A O 1
ATOM 1977 N N . CYS A 1 251 ? 14.148 -10.250 16.117 1.00 88.88 251 CYS A N 1
ATOM 1978 C CA . CYS A 1 251 ? 13.827 -9.311 15.034 1.00 88.88 251 CYS A CA 1
ATOM 1979 C C . CYS A 1 251 ? 12.787 -8.268 15.445 1.00 88.88 251 CYS A C 1
ATOM 1981 O O . CYS A 1 251 ? 13.008 -7.087 15.203 1.00 88.88 251 CYS A O 1
ATOM 1983 N N . MET A 1 252 ? 11.658 -8.701 16.033 1.00 85.38 252 MET A N 1
ATOM 1984 C CA . MET A 1 252 ? 10.520 -7.853 16.449 1.00 85.38 252 MET A CA 1
ATOM 1985 C C . MET A 1 252 ? 10.193 -6.702 15.475 1.00 85.38 252 MET A C 1
ATOM 1987 O O . MET A 1 252 ? 9.929 -5.572 15.883 1.00 85.38 252 MET A O 1
ATOM 1991 N N . MET A 1 253 ? 10.225 -6.988 14.174 1.00 88.31 253 MET A N 1
ATOM 1992 C CA . MET A 1 253 ? 10.006 -6.008 13.112 1.00 88.31 253 MET A CA 1
ATOM 1993 C C . MET A 1 253 ? 8.962 -6.510 12.116 1.00 88.31 253 MET A C 1
ATOM 1995 O O . MET A 1 253 ? 8.798 -7.722 11.927 1.00 88.31 253 MET A O 1
ATOM 1999 N N . GLY A 1 254 ? 8.249 -5.569 11.497 1.00 87.56 254 GLY A N 1
ATOM 2000 C CA . GLY A 1 254 ? 7.356 -5.849 10.376 1.00 87.56 254 GLY A CA 1
ATOM 2001 C C . GLY A 1 254 ? 8.156 -6.247 9.138 1.00 87.56 254 GLY A C 1
ATOM 2002 O O . GLY A 1 254 ? 9.242 -5.712 8.923 1.00 87.56 254 GLY A O 1
ATOM 2003 N N . PHE A 1 255 ? 7.625 -7.182 8.347 1.00 85.25 255 PHE A N 1
ATOM 2004 C CA . PHE A 1 255 ? 8.240 -7.664 7.102 1.00 85.25 255 PHE A CA 1
ATOM 2005 C C . PHE A 1 255 ? 9.696 -8.120 7.274 1.00 85.25 255 PHE A C 1
ATOM 2007 O O . PHE A 1 255 ? 10.569 -7.759 6.490 1.00 85.25 255 PHE A O 1
ATOM 2014 N N . CYS A 1 256 ? 9.966 -8.891 8.331 1.00 88.12 256 CYS A N 1
ATOM 2015 C CA . CYS A 1 256 ? 11.303 -9.418 8.588 1.00 88.12 256 CYS A CA 1
ATOM 2016 C C . CYS A 1 256 ? 11.806 -10.234 7.393 1.00 88.12 256 CYS A C 1
ATOM 2018 O O . CYS A 1 256 ? 11.211 -11.242 7.020 1.00 88.12 256 CYS A O 1
ATOM 2020 N N . ASP A 1 257 ? 12.941 -9.813 6.855 1.00 88.62 257 ASP A N 1
ATOM 2021 C CA . ASP A 1 257 ? 13.617 -10.408 5.709 1.00 88.62 257 ASP A CA 1
ATOM 2022 C C . ASP A 1 257 ? 14.587 -11.526 6.109 1.00 88.62 257 ASP A C 1
ATOM 2024 O O . ASP A 1 257 ? 15.270 -12.059 5.252 1.00 88.62 257 ASP A O 1
ATOM 2028 N N . GLN A 1 258 ? 14.682 -11.902 7.389 1.00 89.38 258 GLN A N 1
ATOM 2029 C CA . GLN A 1 258 ? 15.641 -12.917 7.854 1.00 89.38 258 GLN A CA 1
ATOM 2030 C C . GLN A 1 258 ? 15.078 -14.340 7.887 1.00 89.38 258 GLN A C 1
ATOM 2032 O O . GLN A 1 258 ? 15.844 -15.303 7.907 1.00 89.38 258 GLN A O 1
ATOM 2037 N N . HIS A 1 259 ? 13.753 -14.492 7.937 1.00 84.94 259 HIS A N 1
ATOM 2038 C CA . HIS A 1 259 ? 13.097 -15.775 8.183 1.00 84.94 259 HIS A CA 1
ATOM 2039 C C . HIS A 1 259 ? 12.227 -16.190 6.990 1.00 84.94 259 HIS A C 1
ATOM 2041 O O . HIS A 1 259 ? 11.276 -15.497 6.644 1.00 84.94 259 HIS A O 1
ATOM 2047 N N . ILE A 1 260 ? 12.547 -17.351 6.404 1.00 76.44 260 ILE A N 1
ATOM 2048 C CA . ILE A 1 260 ? 11.847 -17.971 5.257 1.00 76.44 260 ILE A CA 1
ATOM 2049 C C . ILE A 1 260 ? 10.438 -18.395 5.648 1.00 76.44 260 ILE A C 1
ATOM 2051 O O . ILE A 1 260 ? 9.444 -18.019 5.027 1.00 76.44 260 ILE A O 1
ATOM 2055 N N . ASP A 1 261 ? 10.384 -19.194 6.713 1.00 74.38 261 ASP A N 1
ATOM 2056 C CA . ASP A 1 261 ? 9.160 -19.668 7.321 1.00 74.38 261 ASP A CA 1
ATOM 2057 C C . ASP A 1 261 ? 8.660 -18.542 8.191 1.00 74.38 261 ASP A C 1
ATOM 2059 O O . ASP A 1 261 ? 8.820 -18.529 9.418 1.00 74.38 261 ASP A O 1
ATOM 2063 N N . TRP A 1 262 ? 8.107 -17.546 7.510 1.00 67.38 262 TRP A N 1
ATOM 2064 C CA . TRP A 1 262 ? 7.393 -16.486 8.156 1.00 67.38 262 TRP A CA 1
ATOM 2065 C C . TRP A 1 262 ? 6.306 -17.133 9.006 1.00 67.38 262 TRP A C 1
ATOM 2067 O O . TRP A 1 262 ? 5.293 -17.620 8.508 1.00 67.38 262 TRP A O 1
ATOM 2077 N N . SER A 1 263 ? 6.592 -17.230 10.300 1.00 73.62 263 SER A N 1
ATOM 2078 C CA . SER A 1 263 ? 5.647 -17.633 11.320 1.00 73.62 263 SER A CA 1
ATOM 2079 C C . SER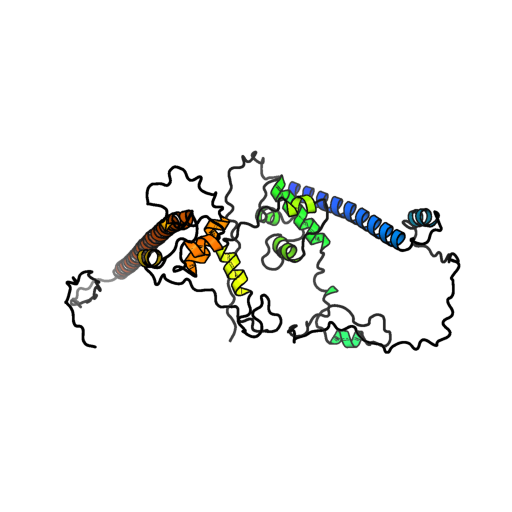 A 1 263 ? 4.952 -16.340 11.702 1.00 73.62 263 SER A C 1
ATOM 2081 O O . SER A 1 263 ? 5.491 -15.610 12.545 1.00 73.62 263 SER A O 1
ATOM 2083 N N . PRO A 1 264 ? 3.846 -15.989 11.015 1.00 73.00 264 PRO A N 1
ATOM 2084 C CA . PRO A 1 264 ? 3.149 -14.751 11.298 1.00 73.00 264 PRO A CA 1
ATOM 2085 C C . PRO A 1 264 ? 2.826 -14.727 12.782 1.00 73.00 264 PRO A C 1
ATOM 2087 O O . PRO A 1 264 ? 2.554 -15.775 13.389 1.00 73.00 264 PRO A O 1
ATOM 2090 N N . MET A 1 265 ? 2.858 -13.538 13.373 1.00 80.88 265 MET A N 1
ATOM 2091 C CA . MET A 1 265 ? 2.360 -13.400 14.729 1.00 80.88 265 MET A CA 1
ATOM 2092 C C . MET A 1 265 ? 0.927 -13.959 14.758 1.00 80.88 265 MET A C 1
ATOM 2094 O O . MET A 1 265 ? 0.122 -13.617 13.882 1.00 80.88 265 MET A O 1
ATOM 2098 N N . PRO A 1 266 ? 0.607 -14.888 15.682 1.00 82.69 266 PRO A N 1
ATOM 2099 C CA . PRO A 1 266 ? -0.744 -15.415 15.770 1.00 82.69 266 PRO A CA 1
ATOM 2100 C C . PRO A 1 266 ? -1.707 -14.242 15.923 1.00 82.69 266 PRO A C 1
ATOM 2102 O O . PRO A 1 266 ? -1.398 -13.281 16.633 1.00 82.69 266 PRO A O 1
ATOM 2105 N N . GLN A 1 267 ? -2.857 -14.313 15.245 1.00 83.06 267 GLN A N 1
ATOM 2106 C CA . GLN A 1 267 ? -3.844 -13.247 15.362 1.00 83.06 267 GLN A CA 1
ATOM 2107 C C . GLN A 1 267 ? -4.166 -13.026 16.842 1.00 83.06 267 GLN A C 1
ATOM 2109 O O . GLN A 1 267 ? -4.358 -14.003 17.577 1.00 83.06 267 GLN A O 1
ATOM 2114 N N . PRO A 1 268 ? -4.194 -11.764 17.292 1.00 84.75 268 PRO A N 1
ATOM 2115 C CA . PRO A 1 268 ? -4.402 -11.468 18.688 1.00 84.75 268 PRO A CA 1
ATOM 2116 C C . PRO A 1 268 ? -5.794 -11.970 19.053 1.00 84.75 268 PRO A C 1
ATOM 2118 O O . PRO A 1 268 ? -6.797 -11.635 18.420 1.00 84.75 268 PRO A O 1
ATOM 2121 N N . PHE A 1 269 ? -5.857 -12.842 20.053 1.00 86.44 269 PHE A N 1
ATOM 2122 C CA . PHE A 1 269 ? -7.133 -13.360 20.513 1.00 86.44 269 PHE A CA 1
ATOM 2123 C C . PHE A 1 269 ? -7.917 -12.229 21.179 1.00 86.44 269 PHE A C 1
ATOM 2125 O O . PHE A 1 269 ? -7.345 -11.355 21.838 1.00 86.44 269 PHE A O 1
ATOM 2132 N N . SER A 1 270 ? -9.238 -12.240 21.006 1.00 88.00 270 SER A N 1
ATOM 2133 C CA . SER A 1 270 ? -10.089 -11.406 21.848 1.00 88.00 270 SER A CA 1
ATOM 2134 C C . SER A 1 270 ? -9.977 -11.907 23.284 1.00 88.00 270 SER A C 1
ATOM 2136 O O . SER A 1 270 ? -10.084 -13.110 23.539 1.00 88.00 270 SER A O 1
ATOM 2138 N N . VAL A 1 271 ? -9.727 -10.985 24.205 1.00 92.12 271 VAL A N 1
ATOM 2139 C CA . VAL A 1 271 ? -9.603 -11.280 25.631 1.00 92.12 271 VAL A CA 1
ATOM 2140 C C . VAL A 1 271 ? -10.975 -11.080 26.266 1.00 92.12 271 VAL A C 1
ATOM 2142 O O . VAL A 1 271 ? -11.662 -10.104 25.976 1.00 92.12 271 VAL A O 1
ATOM 2145 N N . ALA A 1 272 ? -11.405 -12.022 27.105 1.00 90.69 272 ALA A N 1
ATOM 2146 C CA . ALA A 1 272 ? -12.611 -11.836 27.903 1.00 90.69 272 ALA A CA 1
ATOM 2147 C C . ALA A 1 272 ? -12.301 -10.900 29.088 1.00 90.69 272 ALA A C 1
ATOM 2149 O O . ALA A 1 272 ? -11.240 -11.067 29.692 1.00 90.69 272 ALA A O 1
ATOM 2150 N N . PRO A 1 273 ? -13.195 -9.956 29.442 1.00 92.12 273 PRO A N 1
ATOM 2151 C CA . PRO A 1 273 ? -13.012 -9.114 30.624 1.00 92.12 273 PRO A CA 1
ATOM 2152 C C . PRO A 1 273 ? -12.847 -9.982 31.872 1.00 92.12 273 PRO A C 1
ATOM 2154 O O . PRO A 1 273 ? -13.657 -10.880 32.118 1.00 92.12 273 PRO A O 1
ATOM 2157 N N . SER A 1 274 ? -11.796 -9.716 32.644 1.00 94.88 274 SER A N 1
ATOM 2158 C CA . SER A 1 274 ? -11.547 -10.367 33.933 1.00 94.88 274 SER A CA 1
ATOM 2159 C C . SER A 1 274 ? -12.128 -9.573 35.103 1.00 94.88 274 SER A C 1
ATOM 2161 O O . SER A 1 274 ? -12.425 -10.150 36.148 1.00 94.88 274 SER A O 1
ATOM 2163 N N . SER A 1 275 ? -12.329 -8.266 34.916 1.00 92.81 275 SER A N 1
ATOM 2164 C CA . SER A 1 275 ? -12.855 -7.345 35.920 1.00 92.81 275 SER A CA 1
ATOM 2165 C C . SER A 1 275 ? -14.303 -6.972 35.614 1.00 92.81 275 SER A C 1
ATOM 2167 O O . SER A 1 275 ? -14.689 -6.790 34.457 1.00 92.81 275 SER A O 1
ATOM 2169 N N . SER A 1 276 ? -15.136 -6.829 36.648 1.00 91.19 276 SER A N 1
ATOM 2170 C CA . SER A 1 276 ? -16.463 -6.244 36.453 1.00 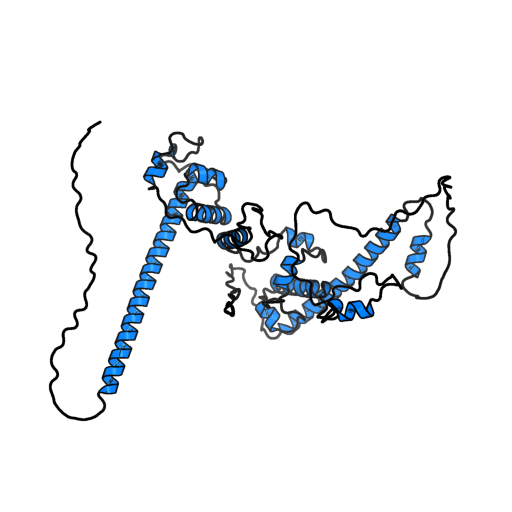91.19 276 SER A CA 1
ATOM 2171 C C . SER A 1 276 ? -16.351 -4.738 36.205 1.00 91.19 276 SER A C 1
ATOM 2173 O O . SER A 1 276 ? -15.375 -4.097 36.601 1.00 91.19 276 SER A O 1
ATOM 2175 N N . SER A 1 277 ? -17.377 -4.129 35.602 1.00 86.06 277 SER A N 1
ATOM 2176 C CA . SER A 1 277 ? -17.400 -2.671 35.420 1.00 86.06 277 SER A CA 1
ATOM 2177 C C . SER A 1 277 ? -17.235 -1.927 36.750 1.00 86.06 277 SER A C 1
ATOM 2179 O O . SER A 1 277 ? -16.523 -0.932 36.804 1.00 86.06 277 SER A O 1
ATOM 2181 N N . ASN A 1 278 ? -17.817 -2.444 37.838 1.00 87.69 278 ASN A N 1
ATOM 2182 C CA . ASN A 1 278 ? -17.657 -1.862 39.172 1.00 87.69 278 ASN A CA 1
ATOM 2183 C C . ASN A 1 278 ? -16.209 -1.928 39.665 1.00 87.69 278 ASN A C 1
ATOM 2185 O O . ASN A 1 278 ? -15.747 -0.970 40.276 1.00 87.69 278 ASN A O 1
ATOM 2189 N N . ASP A 1 279 ? -15.484 -3.010 39.380 1.00 91.62 279 ASP A N 1
ATOM 2190 C CA . ASP A 1 279 ? -14.078 -3.139 39.777 1.00 91.62 279 ASP A CA 1
ATOM 2191 C C . ASP A 1 279 ? -13.211 -2.119 39.034 1.00 91.62 279 ASP A C 1
ATOM 2193 O O . ASP A 1 279 ? -12.399 -1.433 39.653 1.00 91.62 279 ASP A O 1
ATOM 2197 N N . LEU A 1 280 ? -13.452 -1.932 37.730 1.00 88.12 280 LEU A N 1
ATOM 2198 C CA . LEU A 1 280 ? -12.772 -0.902 36.936 1.00 88.12 280 LEU A CA 1
ATOM 2199 C C . LEU A 1 280 ? -13.013 0.507 37.494 1.00 88.12 280 LEU A C 1
ATOM 2201 O O . LEU A 1 280 ? -12.100 1.329 37.485 1.00 88.12 280 LEU A O 1
ATOM 2205 N N . PHE A 1 281 ? -14.214 0.785 38.010 1.00 87.00 281 PHE A N 1
ATOM 2206 C CA . PHE A 1 281 ? -14.535 2.070 38.634 1.00 87.00 281 PHE A CA 1
ATOM 2207 C C . PHE A 1 281 ? -13.921 2.228 40.029 1.00 87.00 281 PHE A C 1
ATOM 2209 O O . PHE A 1 281 ? -13.389 3.290 40.347 1.00 87.00 281 PHE A O 1
ATOM 2216 N N . ASN A 1 282 ? -13.961 1.177 40.847 1.00 90.06 282 ASN A N 1
ATOM 2217 C CA . ASN A 1 282 ? -13.478 1.206 42.227 1.00 90.06 282 ASN A CA 1
ATOM 2218 C C . ASN A 1 282 ? -11.948 1.260 42.324 1.00 90.06 282 ASN A C 1
ATOM 2220 O O . ASN A 1 282 ? -11.416 1.774 43.307 1.00 90.06 282 ASN A O 1
ATOM 2224 N N . ASN A 1 283 ? -11.236 0.758 41.313 1.00 91.38 283 ASN A N 1
ATOM 2225 C CA . ASN A 1 283 ? -9.773 0.727 41.300 1.00 91.38 283 ASN A CA 1
ATOM 2226 C C . ASN A 1 283 ? -9.124 2.095 41.038 1.00 91.38 283 ASN A C 1
ATOM 2228 O O . ASN A 1 283 ? -7.916 2.250 41.228 1.00 91.38 283 ASN A O 1
ATOM 2232 N N . ILE A 1 284 ? -9.890 3.102 40.618 1.00 91.25 284 ILE A N 1
ATOM 2233 C CA . ILE A 1 284 ? -9.338 4.416 40.299 1.00 91.25 284 ILE A CA 1
ATOM 2234 C C . ILE A 1 284 ? -9.439 5.330 41.519 1.00 91.25 284 ILE A C 1
ATOM 2236 O O . ILE A 1 284 ? -10.490 5.875 41.848 1.00 91.25 284 ILE A O 1
ATOM 2240 N N . VAL A 1 285 ? -8.297 5.514 42.178 1.00 93.25 285 VAL A N 1
ATOM 2241 C CA . VAL A 1 285 ? -8.188 6.291 43.422 1.00 93.25 285 VAL A CA 1
ATOM 2242 C C . VAL A 1 285 ? -8.148 7.798 43.158 1.00 93.25 285 VAL A C 1
ATOM 2244 O O . VAL A 1 285 ? -8.674 8.584 43.945 1.00 93.25 285 VAL A O 1
ATOM 2247 N N . THR A 1 286 ? -7.520 8.222 42.059 1.00 95.25 286 THR A N 1
ATOM 2248 C CA . THR A 1 286 ? -7.301 9.637 41.737 1.00 95.25 286 THR A CA 1
ATOM 2249 C C . THR A 1 286 ? -7.815 9.977 40.338 1.00 95.25 286 THR A C 1
ATOM 2251 O O . THR A 1 286 ? -7.605 9.211 39.396 1.00 95.25 286 THR A O 1
ATOM 2254 N N . PRO A 1 287 ? -8.494 11.126 40.159 1.00 96.00 287 PRO A N 1
ATOM 2255 C CA . PRO A 1 287 ? -8.961 11.534 38.842 1.00 96.00 287 PRO A CA 1
ATOM 2256 C C . PRO A 1 287 ? -7.777 11.856 37.923 1.00 96.00 287 PRO A C 1
ATOM 2258 O O . PRO A 1 287 ? -6.849 12.555 38.327 1.00 96.00 287 PRO A O 1
ATOM 2261 N N . CYS A 1 288 ? -7.822 11.389 36.671 1.00 95.69 288 CYS A N 1
ATOM 2262 C CA . CYS A 1 288 ? -6.749 11.632 35.699 1.00 95.69 288 CYS A CA 1
ATOM 2263 C C . CYS A 1 288 ? -6.679 13.096 35.223 1.00 95.69 288 CYS A C 1
ATOM 2265 O O . CYS A 1 288 ? -5.634 13.555 34.771 1.00 95.69 288 CYS A O 1
ATOM 2267 N N . SER A 1 289 ? -7.793 13.829 35.296 1.00 94.25 289 SER A N 1
ATOM 2268 C CA . SER A 1 289 ? -7.911 15.240 34.919 1.00 94.25 289 SER A CA 1
ATOM 2269 C C . SER A 1 289 ? -9.169 15.867 35.536 1.00 94.25 289 SER A C 1
ATOM 2271 O O . SER A 1 289 ? -9.975 15.181 36.170 1.00 94.25 289 SER A O 1
ATOM 2273 N N . THR A 1 290 ? -9.376 17.169 35.314 1.00 92.62 290 THR A N 1
ATOM 2274 C CA . THR A 1 290 ? -10.623 17.885 35.659 1.00 92.62 290 THR A CA 1
ATOM 2275 C C . THR A 1 290 ? -11.855 17.326 34.945 1.00 92.62 290 THR A C 1
ATOM 2277 O O . THR A 1 290 ? -12.976 17.510 35.410 1.00 92.62 290 THR A O 1
ATOM 2280 N N . ASP A 1 291 ? -11.632 16.608 33.846 1.00 90.75 291 ASP A N 1
ATOM 2281 C CA . ASP A 1 291 ? -12.633 15.963 33.002 1.00 90.75 291 ASP A CA 1
ATOM 2282 C C . ASP A 1 291 ? -12.637 14.435 33.177 1.00 90.75 291 ASP A C 1
ATOM 2284 O O . ASP A 1 291 ? -13.097 13.689 32.312 1.00 90.75 291 ASP A O 1
ATOM 2288 N N . CYS A 1 292 ? -12.119 13.945 34.307 1.00 93.25 292 CYS A N 1
ATOM 2289 C CA . CYS A 1 292 ? -12.194 12.534 34.660 1.00 93.25 292 CYS A CA 1
ATOM 2290 C C . CYS A 1 292 ? -13.652 12.091 34.838 1.00 93.25 292 CYS A C 1
ATOM 2292 O O . CYS A 1 292 ? -14.456 12.800 35.452 1.00 93.25 292 CYS A O 1
ATOM 2294 N N . PHE A 1 293 ? -13.980 10.882 34.378 1.00 90.62 293 PHE A N 1
ATOM 2295 C CA . PHE A 1 293 ? -15.330 10.334 34.512 1.00 90.62 293 PHE A CA 1
ATOM 2296 C C . PHE A 1 293 ? -15.790 10.220 35.979 1.00 90.62 293 PHE A C 1
ATOM 2298 O O . PHE A 1 293 ? -16.973 10.378 36.250 1.00 90.62 293 PHE A O 1
ATOM 2305 N N . ILE A 1 294 ? -14.875 10.022 36.939 1.00 91.44 294 ILE A N 1
ATOM 2306 C CA . ILE A 1 294 ? -15.203 9.896 38.377 1.00 91.44 294 ILE A CA 1
ATOM 2307 C C . ILE A 1 294 ? -15.728 11.205 38.962 1.00 91.44 294 ILE A C 1
ATOM 2309 O O . ILE A 1 294 ? -16.559 11.201 39.866 1.00 91.44 294 ILE A O 1
ATOM 2313 N N . LEU A 1 295 ? -15.254 12.342 38.446 1.00 90.88 295 LEU A N 1
ATOM 2314 C CA . LEU A 1 295 ? -15.708 13.659 38.894 1.00 90.88 295 LEU A CA 1
ATOM 2315 C C . LEU A 1 295 ? -17.087 14.019 38.317 1.00 90.88 295 LEU A C 1
ATOM 2317 O O . LEU A 1 295 ? -17.703 14.997 38.744 1.00 90.88 295 LEU A O 1
ATOM 2321 N N . ARG A 1 296 ? -17.582 13.249 37.341 1.00 84.12 296 ARG A N 1
ATOM 2322 C CA . ARG A 1 296 ? -18.84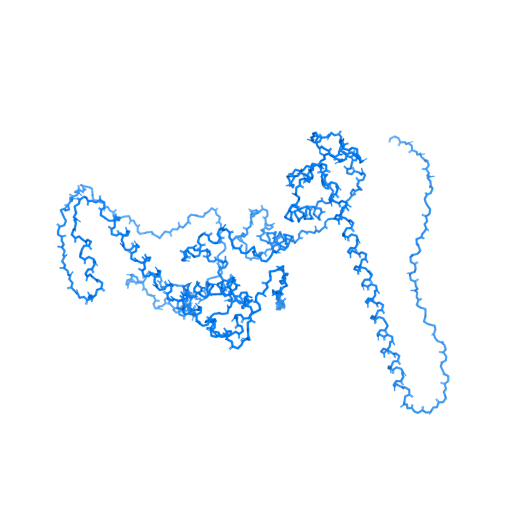2 13.506 36.642 1.00 84.12 296 ARG A CA 1
ATOM 2323 C C . ARG A 1 296 ? -19.939 12.642 37.255 1.00 84.12 296 ARG A C 1
ATOM 2325 O O . ARG A 1 296 ? -20.021 11.442 37.021 1.00 84.12 296 ARG A O 1
ATOM 2332 N N . VAL A 1 297 ? -20.820 13.276 38.025 1.00 70.50 297 VAL A N 1
ATOM 2333 C CA . VAL A 1 297 ? -22.022 12.616 38.550 1.00 70.50 297 VAL A CA 1
ATOM 2334 C C . VAL A 1 297 ? -22.947 12.247 37.379 1.00 70.50 297 VAL A C 1
ATOM 2336 O O . VAL A 1 297 ? -23.233 13.123 36.549 1.00 70.50 297 VAL A O 1
ATOM 2339 N N . PRO A 1 298 ? -23.454 11.000 37.307 1.00 66.06 298 PRO A N 1
ATOM 2340 C CA . PRO A 1 298 ? -24.477 10.614 36.340 1.00 66.06 298 PRO A CA 1
ATOM 2341 C C . PRO A 1 298 ? -25.659 11.596 36.392 1.00 66.06 298 PRO A C 1
ATOM 2343 O O . PRO A 1 298 ? -26.307 11.737 37.427 1.00 66.06 298 PRO A O 1
ATOM 2346 N N . GLY A 1 299 ? -25.911 12.314 35.291 1.00 63.81 299 GLY A N 1
ATOM 2347 C CA . GLY A 1 299 ? -27.021 13.271 35.164 1.00 63.81 299 GLY A CA 1
ATOM 2348 C C . GLY A 1 299 ? -26.647 14.756 35.057 1.00 63.81 299 GLY A C 1
ATOM 2349 O O . GLY A 1 299 ? -27.531 15.561 34.782 1.00 63.81 299 GLY A O 1
ATOM 2350 N N . ASN A 1 300 ? -25.372 15.142 35.208 1.00 65.56 300 ASN A N 1
ATOM 2351 C CA . ASN A 1 300 ? -24.927 16.543 35.058 1.00 65.56 300 ASN A CA 1
ATOM 2352 C C . ASN A 1 300 ? -24.154 16.811 33.745 1.00 65.56 300 ASN A C 1
ATOM 2354 O O . ASN A 1 300 ? -23.151 17.526 33.721 1.00 65.56 300 ASN A O 1
ATOM 2358 N N . THR A 1 301 ? -24.577 16.196 32.639 1.00 61.53 301 THR A N 1
ATOM 2359 C CA . THR A 1 301 ? -23.912 16.304 31.323 1.00 61.53 301 THR A CA 1
ATOM 2360 C C . THR A 1 301 ? -24.448 17.438 30.444 1.00 61.53 301 THR A C 1
ATOM 2362 O O . THR A 1 301 ? -23.951 17.637 29.340 1.00 61.53 301 THR A O 1
ATOM 2365 N N . SER A 1 302 ? -25.405 18.232 30.934 1.00 61.69 302 SER A N 1
ATOM 2366 C CA . SER A 1 302 ? -26.186 19.201 30.147 1.00 61.69 302 SER A CA 1
ATOM 2367 C C . SER A 1 302 ? -25.383 20.316 29.460 1.00 61.69 302 SER A C 1
ATOM 2369 O O . SER A 1 302 ? -25.920 20.975 28.578 1.00 61.69 302 SER A O 1
ATOM 2371 N N . ASN A 1 303 ? -24.117 20.530 29.839 1.00 63.66 303 ASN A N 1
ATOM 2372 C CA . ASN A 1 303 ? -23.268 21.613 29.320 1.00 63.66 303 ASN A CA 1
ATOM 2373 C C . ASN A 1 303 ? -22.021 21.126 28.568 1.00 63.66 303 ASN A C 1
ATOM 2375 O O . ASN A 1 303 ? -21.132 21.922 28.269 1.00 63.66 303 ASN A O 1
ATOM 2379 N N . LEU A 1 304 ? -21.911 19.828 28.297 1.00 64.94 304 LEU A N 1
ATOM 2380 C CA . LEU A 1 304 ? -20.801 19.305 27.515 1.00 64.94 304 LEU A CA 1
ATOM 2381 C C . LEU A 1 304 ? -21.168 19.322 26.042 1.00 64.94 304 LEU A C 1
ATOM 2383 O O . LEU A 1 304 ? -22.102 18.638 25.635 1.00 64.94 304 LEU A O 1
ATOM 2387 N N . HIS A 1 305 ? -20.404 20.070 25.250 1.00 69.56 305 HIS A N 1
ATOM 2388 C CA . HIS A 1 305 ? -20.310 19.795 23.826 1.00 69.56 305 HIS A CA 1
ATOM 2389 C C . HIS A 1 305 ? -19.598 18.449 23.684 1.00 69.56 305 HIS A C 1
ATOM 2391 O O . HIS A 1 305 ? -18.415 18.384 24.025 1.00 69.56 305 HIS A O 1
ATOM 2397 N N . PRO A 1 306 ? -20.287 17.378 23.248 1.00 67.00 306 PRO A N 1
ATOM 2398 C CA . PRO A 1 306 ? -19.618 16.123 22.962 1.00 67.00 306 PRO A CA 1
ATOM 2399 C C . PRO A 1 306 ? -18.564 16.414 21.903 1.00 67.00 306 PRO A C 1
ATOM 2401 O O . PRO A 1 306 ? -18.871 17.037 20.880 1.00 67.00 306 PRO A O 1
ATOM 2404 N N . THR A 1 307 ? -17.328 16.004 22.156 1.00 78.38 307 THR A N 1
ATOM 2405 C CA . THR A 1 307 ? -16.328 15.985 21.094 1.00 78.38 307 THR A CA 1
ATOM 2406 C C . THR A 1 307 ? -16.862 15.066 20.000 1.00 78.38 307 THR A C 1
ATOM 2408 O O . THR A 1 307 ? -17.408 14.005 20.298 1.00 78.38 307 THR A O 1
ATOM 2411 N N . GLU A 1 308 ? -16.756 15.464 18.734 1.00 88.56 308 GLU A N 1
ATOM 2412 C CA . GLU A 1 308 ? -17.199 14.606 17.636 1.00 88.56 308 GLU A CA 1
ATOM 2413 C C . GLU A 1 308 ? -16.318 13.344 17.617 1.00 88.56 308 GLU A C 1
ATOM 2415 O O . GLU A 1 308 ? -15.089 13.417 17.498 1.00 88.56 308 GLU A O 1
ATOM 2420 N N . TRP A 1 309 ? -16.933 12.182 17.835 1.00 91.50 309 TRP A N 1
ATOM 2421 C CA . TRP A 1 309 ? -16.285 10.891 17.646 1.00 91.50 309 TRP A CA 1
ATOM 2422 C C . TRP A 1 309 ? -16.338 10.562 16.164 1.00 91.50 309 TRP A C 1
ATOM 2424 O O . TRP A 1 309 ? -17.407 10.516 15.559 1.00 91.50 309 TRP A O 1
ATOM 2434 N N . THR A 1 310 ? -15.164 10.410 15.562 1.00 90.88 310 THR A N 1
ATOM 2435 C CA . THR A 1 310 ? -15.073 9.981 14.172 1.00 90.88 310 THR A CA 1
ATOM 2436 C C . THR A 1 310 ? -15.235 8.461 14.109 1.00 90.88 310 THR A C 1
ATOM 2438 O O . THR A 1 310 ? -14.912 7.781 15.084 1.00 90.88 310 THR A O 1
ATOM 2441 N N . PRO A 1 311 ? -15.649 7.889 12.964 1.00 88.81 311 PRO A N 1
ATOM 2442 C CA . PRO A 1 311 ? -15.697 6.433 12.799 1.00 88.81 311 PRO A CA 1
ATOM 2443 C C . PRO A 1 311 ? -14.360 5.747 13.125 1.00 88.81 311 PRO A C 1
ATOM 2445 O O . PRO A 1 311 ? -14.330 4.660 13.684 1.00 88.81 311 PRO A O 1
ATOM 2448 N N . ASN A 1 312 ? -13.243 6.426 12.847 1.00 88.12 312 ASN A N 1
ATOM 2449 C CA . ASN A 1 312 ? -11.901 5.949 13.164 1.00 88.12 312 ASN A CA 1
ATOM 2450 C C . ASN A 1 312 ? -11.650 5.857 14.682 1.00 88.12 312 ASN A C 1
ATOM 2452 O O . ASN A 1 312 ? -10.973 4.941 15.142 1.00 88.12 312 ASN A O 1
ATOM 2456 N N . ASP A 1 313 ? -12.186 6.797 15.464 1.00 92.50 313 ASP A N 1
ATOM 2457 C CA . ASP A 1 313 ? -12.078 6.772 16.927 1.00 92.50 313 ASP A CA 1
ATOM 2458 C C . ASP A 1 313 ? -12.917 5.631 17.518 1.00 92.50 313 ASP A C 1
ATOM 2460 O O . ASP A 1 313 ? -12.477 4.942 18.436 1.00 92.50 313 ASP A O 1
ATOM 2464 N N . GLU A 1 314 ? -14.116 5.407 16.974 1.00 92.44 314 GLU A N 1
ATOM 2465 C CA . GLU A 1 314 ? -15.003 4.316 17.397 1.00 92.44 314 GLU A CA 1
ATOM 2466 C C . GLU A 1 314 ? -14.398 2.940 17.095 1.00 92.44 314 GLU A C 1
ATOM 2468 O O . GLU A 1 314 ? -14.422 2.061 17.960 1.00 92.44 314 GLU A O 1
ATOM 2473 N N . ASP A 1 315 ? -13.810 2.779 15.908 1.00 91.12 315 ASP A N 1
ATOM 2474 C CA . ASP A 1 315 ? -13.097 1.569 15.497 1.00 91.12 315 ASP A CA 1
ATOM 2475 C C . ASP A 1 315 ? -11.851 1.322 16.363 1.00 91.12 315 ASP A C 1
ATOM 2477 O O . ASP A 1 315 ? -11.602 0.195 16.795 1.00 91.12 315 ASP A O 1
ATOM 2481 N N . THR A 1 316 ? -11.086 2.377 16.671 1.00 93.06 316 THR A N 1
ATOM 2482 C CA . THR A 1 316 ? -9.916 2.281 17.562 1.00 93.06 316 THR A CA 1
ATOM 2483 C C . THR A 1 316 ? -10.341 1.816 18.954 1.00 93.06 316 THR A C 1
ATOM 2485 O O . THR A 1 316 ? -9.723 0.916 19.527 1.00 93.06 316 THR A O 1
ATOM 2488 N N . LEU A 1 317 ? -11.422 2.389 19.491 1.00 94.69 317 LEU A N 1
ATOM 2489 C CA . LEU A 1 317 ? -11.979 1.985 20.776 1.00 94.69 317 LEU A CA 1
ATOM 2490 C C . LEU A 1 317 ? -12.457 0.524 20.754 1.00 94.69 317 LEU A C 1
ATOM 2492 O O . LEU A 1 317 ? -12.157 -0.205 21.697 1.00 94.69 317 LEU A O 1
ATOM 2496 N N . ASP A 1 318 ? -13.126 0.071 19.687 1.00 92.81 318 ASP A N 1
ATOM 2497 C CA . ASP A 1 318 ? -13.561 -1.330 19.550 1.00 92.81 318 ASP A CA 1
ATOM 2498 C C . ASP A 1 318 ? -12.373 -2.305 19.571 1.00 92.81 318 ASP A C 1
ATOM 2500 O O . ASP A 1 318 ? -12.395 -3.304 20.295 1.00 92.81 318 ASP A O 1
ATOM 2504 N N . ILE A 1 319 ? -11.297 -1.994 18.838 1.00 93.38 319 ILE A N 1
ATOM 2505 C CA . ILE A 1 319 ? -10.067 -2.803 18.829 1.00 93.38 319 ILE A CA 1
ATOM 2506 C C . ILE A 1 319 ? -9.460 -2.867 20.236 1.00 93.38 319 ILE A C 1
ATOM 2508 O O . ILE A 1 319 ? -9.099 -3.949 20.708 1.00 93.38 319 ILE A O 1
ATOM 2512 N N . LEU A 1 320 ? -9.379 -1.731 20.936 1.00 94.81 320 LEU A N 1
ATOM 2513 C CA . LEU A 1 320 ? -8.835 -1.676 22.294 1.00 94.81 320 LEU A CA 1
ATOM 2514 C C . LEU A 1 320 ? -9.674 -2.488 23.277 1.00 94.81 320 LEU A C 1
ATOM 2516 O O . LEU A 1 320 ? -9.114 -3.284 24.022 1.00 94.81 320 LEU A O 1
ATOM 2520 N N . LEU A 1 321 ? -11.000 -2.357 23.253 1.00 93.62 321 LEU A N 1
ATOM 2521 C CA . LEU A 1 321 ? -11.884 -3.123 24.136 1.00 93.62 321 LEU A CA 1
ATOM 2522 C C . LEU A 1 321 ? -11.827 -4.626 23.850 1.00 93.62 321 LEU A C 1
ATOM 2524 O O . LEU A 1 321 ? -11.972 -5.437 24.759 1.00 93.62 321 LEU A O 1
ATOM 2528 N N . ARG A 1 322 ? -11.583 -5.018 22.598 1.00 92.44 322 ARG A N 1
ATOM 2529 C CA . ARG A 1 322 ? -11.469 -6.426 22.206 1.00 92.44 322 ARG A CA 1
ATOM 2530 C C . ARG A 1 322 ? -10.207 -7.101 22.734 1.00 92.44 322 ARG A C 1
ATOM 2532 O O . ARG A 1 322 ? -10.246 -8.298 23.034 1.00 92.44 322 ARG A O 1
ATOM 2539 N N . HIS A 1 323 ? -9.100 -6.364 22.802 1.00 92.88 323 HIS A N 1
ATOM 2540 C CA . HIS A 1 323 ? -7.786 -6.897 23.183 1.00 92.88 323 HIS A CA 1
ATOM 2541 C C . HIS A 1 323 ? -7.355 -6.523 24.608 1.00 92.88 323 HIS A C 1
ATOM 2543 O O . HIS A 1 323 ? -6.537 -7.223 25.197 1.00 92.88 323 HIS A O 1
ATOM 2549 N N . ALA A 1 324 ? -7.927 -5.464 25.176 1.00 95.19 324 ALA A N 1
ATOM 2550 C CA . ALA A 1 324 ? -7.686 -4.974 26.527 1.00 95.19 324 ALA A CA 1
ATOM 2551 C C . ALA A 1 324 ? -9.015 -4.539 27.185 1.00 95.19 324 ALA A C 1
ATOM 2553 O O . ALA A 1 324 ? -9.193 -3.365 27.514 1.00 95.19 324 ALA A O 1
ATOM 2554 N N . PRO A 1 325 ? -9.965 -5.471 27.392 1.00 94.69 325 PRO A N 1
ATOM 2555 C CA . PRO A 1 325 ? -11.290 -5.156 27.939 1.00 94.69 325 PRO A CA 1
ATOM 2556 C C . PRO A 1 325 ? -11.245 -4.594 29.368 1.00 94.69 325 PRO A C 1
ATOM 2558 O O . PRO A 1 325 ? -12.167 -3.898 29.783 1.00 94.69 325 PRO A O 1
ATOM 2561 N N . ASP A 1 326 ? -10.176 -4.889 30.112 1.00 95.12 326 ASP A N 1
ATOM 2562 C CA . ASP A 1 326 ? -9.961 -4.420 31.483 1.00 95.12 326 ASP A CA 1
ATOM 2563 C C . ASP A 1 326 ? -9.174 -3.092 31.542 1.00 95.12 326 ASP A C 1
ATOM 2565 O O . ASP A 1 326 ? -8.767 -2.655 32.619 1.00 95.12 326 ASP A O 1
ATOM 2569 N N . ALA A 1 327 ? -8.926 -2.442 30.398 1.00 95.69 327 ALA A N 1
ATOM 2570 C CA . ALA A 1 327 ? -8.323 -1.114 30.370 1.00 95.69 327 ALA A CA 1
ATOM 2571 C C . ALA A 1 327 ? -9.253 -0.095 31.046 1.00 95.69 327 ALA A C 1
ATOM 2573 O O . ALA A 1 327 ? -10.460 -0.057 30.789 1.00 95.69 327 ALA A O 1
ATOM 2574 N N . SER A 1 328 ? -8.695 0.759 31.909 1.00 94.81 328 SER A N 1
ATOM 2575 C CA . SER A 1 328 ? -9.503 1.765 32.594 1.00 94.81 328 SER A CA 1
ATOM 2576 C C . SER A 1 328 ? -10.015 2.817 31.595 1.00 94.81 328 SER A C 1
ATOM 2578 O O . SER A 1 328 ? -9.339 3.112 30.603 1.00 94.81 328 SER A O 1
ATOM 2580 N N . PRO A 1 329 ? -11.171 3.463 31.846 1.00 94.56 329 PRO A N 1
ATOM 2581 C CA . PRO A 1 329 ? -11.641 4.544 30.980 1.00 94.56 329 PRO A CA 1
ATOM 2582 C C . PRO A 1 329 ? -10.638 5.699 30.857 1.00 94.56 329 PRO A C 1
ATOM 2584 O O . PRO A 1 329 ? -10.590 6.361 29.823 1.00 94.56 329 PRO A O 1
ATOM 2587 N N . CYS A 1 330 ? -9.810 5.917 31.885 1.00 95.31 330 CYS A N 1
ATOM 2588 C CA . CYS A 1 330 ? -8.720 6.888 31.857 1.00 95.31 330 CYS A CA 1
ATOM 2589 C C . CYS A 1 330 ? -7.649 6.514 30.820 1.00 95.31 330 CYS A C 1
ATOM 2591 O O . CYS A 1 330 ? -7.255 7.369 30.028 1.00 95.31 330 CYS A O 1
ATOM 2593 N N . ASP A 1 331 ? -7.213 5.251 30.787 1.00 96.19 331 ASP A N 1
ATOM 2594 C CA . ASP A 1 331 ? -6.200 4.776 29.833 1.00 96.19 331 ASP A CA 1
ATOM 2595 C C . ASP A 1 331 ? -6.732 4.824 28.401 1.00 96.19 331 ASP A C 1
ATOM 2597 O O . ASP A 1 331 ? -6.085 5.354 27.496 1.00 96.19 331 ASP A O 1
ATOM 2601 N N . LEU A 1 332 ? -7.963 4.344 28.206 1.00 96.06 332 LEU A N 1
ATOM 2602 C CA . LEU A 1 332 ? -8.640 4.380 26.913 1.00 96.06 332 LEU A CA 1
ATOM 2603 C C . LEU A 1 332 ? -8.802 5.813 26.398 1.00 96.06 332 LEU A C 1
ATOM 2605 O O . LEU A 1 332 ? -8.643 6.050 25.201 1.00 96.06 332 LEU A O 1
ATOM 2609 N N . ALA A 1 333 ? -9.071 6.780 27.276 1.00 95.62 333 ALA A N 1
ATOM 2610 C CA . ALA A 1 333 ? -9.175 8.186 26.903 1.00 95.62 333 ALA A CA 1
ATOM 2611 C C . ALA A 1 333 ? -7.841 8.763 26.416 1.00 95.62 333 ALA A C 1
ATOM 2613 O O . ALA A 1 333 ? -7.811 9.479 25.414 1.00 95.62 333 ALA A O 1
ATOM 2614 N N . VAL A 1 334 ? -6.733 8.406 27.075 1.00 95.81 334 VAL A N 1
ATOM 2615 C CA . VAL A 1 334 ? -5.383 8.804 26.652 1.00 95.81 334 VAL A CA 1
ATOM 2616 C C . VAL A 1 334 ? -5.048 8.210 25.284 1.00 95.81 334 VAL A C 1
ATOM 2618 O O . VAL A 1 334 ? -4.594 8.941 24.403 1.00 95.81 334 VAL A O 1
ATOM 2621 N N . ILE A 1 335 ? -5.313 6.915 25.080 1.00 94.88 335 ILE A N 1
ATOM 2622 C CA . ILE A 1 335 ? -5.003 6.222 23.821 1.00 94.88 335 ILE A CA 1
ATOM 2623 C C . ILE A 1 335 ? -5.843 6.782 22.663 1.00 94.88 335 ILE A C 1
ATOM 2625 O O . ILE A 1 335 ? -5.295 7.103 21.609 1.00 94.88 335 ILE A O 1
ATOM 2629 N N . ASN A 1 336 ? -7.150 6.971 22.870 1.00 94.25 336 ASN A N 1
ATOM 2630 C CA . ASN A 1 336 ? -8.056 7.510 21.848 1.00 94.25 336 ASN A CA 1
ATOM 2631 C C . ASN A 1 336 ? -7.949 9.033 21.678 1.00 94.25 336 ASN A C 1
ATOM 2633 O O . ASN A 1 336 ? -8.572 9.592 20.780 1.00 94.25 336 ASN A O 1
ATOM 2637 N N . LYS A 1 337 ? -7.178 9.727 22.529 1.00 94.56 337 LYS A N 1
ATOM 2638 C CA . LYS A 1 337 ? -7.091 11.198 22.570 1.00 94.56 337 LYS A CA 1
ATOM 2639 C C . LYS A 1 337 ? -8.469 11.859 22.725 1.00 94.56 337 LYS A C 1
ATOM 2641 O O . LYS A 1 337 ? -8.768 12.864 22.078 1.00 94.56 337 LYS A O 1
ATOM 2646 N N . LYS A 1 338 ? -9.307 11.287 23.590 1.00 94.88 338 LYS A N 1
ATOM 2647 C CA . LYS A 1 338 ? -10.661 11.767 23.908 1.00 94.88 338 LYS A CA 1
ATOM 2648 C C . LYS A 1 338 ? -10.761 12.161 25.373 1.00 94.88 338 LYS A C 1
ATOM 2650 O O . LYS A 1 338 ? -9.892 11.840 26.183 1.00 94.88 338 LYS A O 1
ATOM 2655 N N . SER A 1 339 ? -11.824 12.875 25.727 1.00 93.69 339 SER A N 1
ATOM 2656 C CA . SER A 1 339 ? -12.049 13.240 27.124 1.00 93.69 339 SER A CA 1
ATOM 2657 C C . SER A 1 339 ? -12.468 12.014 27.935 1.00 93.69 339 SER A C 1
ATOM 2659 O O . SER A 1 339 ? -13.318 11.233 27.516 1.00 93.69 339 SER A O 1
ATOM 2661 N N . CYS A 1 340 ? -11.896 11.863 29.128 1.00 94.31 340 CYS A N 1
ATOM 2662 C CA . CYS A 1 340 ? -12.088 10.686 29.977 1.00 94.31 340 CYS A CA 1
ATOM 2663 C C . CYS A 1 340 ? -13.560 10.402 30.316 1.00 94.31 340 CYS A C 1
ATOM 2665 O O . CYS A 1 340 ? -13.985 9.249 30.314 1.00 94.31 340 CYS A O 1
ATOM 2667 N N . PHE A 1 341 ? -14.369 11.442 30.519 1.00 91.62 341 PHE A N 1
ATOM 2668 C CA . PHE A 1 341 ? -15.804 11.289 30.764 1.00 91.62 341 PHE A CA 1
ATOM 2669 C C . PHE A 1 341 ? -16.616 10.750 29.571 1.00 91.62 341 PHE A C 1
ATOM 2671 O O . PHE A 1 341 ? -17.729 10.278 29.785 1.00 91.62 341 PHE A O 1
ATOM 2678 N N . GLU A 1 342 ? -16.112 10.832 28.334 1.00 91.88 342 GLU A N 1
ATOM 2679 C CA . GLU A 1 342 ? -16.836 10.378 27.134 1.00 91.88 342 GLU A CA 1
ATOM 2680 C C . GLU A 1 342 ? -16.724 8.862 26.938 1.00 91.88 342 GLU A C 1
ATOM 2682 O O . GLU A 1 342 ? -17.657 8.229 26.445 1.00 91.88 342 GLU A O 1
ATOM 2687 N N . VAL A 1 343 ? -15.601 8.268 27.356 1.00 93.38 343 VAL A N 1
ATOM 2688 C CA . VAL A 1 343 ? -15.303 6.852 27.107 1.00 93.38 343 VAL A CA 1
ATOM 2689 C C . VAL A 1 343 ? -16.348 5.915 27.731 1.00 93.38 343 VAL A C 1
ATOM 2691 O O . VAL A 1 343 ? -16.888 5.100 26.986 1.00 93.38 343 VAL A O 1
ATOM 2694 N N . PRO A 1 344 ? -16.724 6.027 29.027 1.00 89.62 344 PRO A N 1
ATOM 2695 C CA . PRO A 1 344 ? -17.726 5.134 29.620 1.00 89.62 344 PRO A CA 1
ATOM 2696 C C . PRO A 1 344 ? -19.089 5.169 28.919 1.00 89.62 344 PRO A C 1
ATOM 2698 O O . PRO A 1 344 ? -19.795 4.167 28.875 1.00 89.62 344 PRO A O 1
ATOM 2701 N N . TYR A 1 345 ? -19.469 6.324 28.366 1.00 86.44 345 TYR A N 1
ATOM 2702 C CA . TYR A 1 345 ? -20.739 6.474 27.660 1.00 86.44 345 TYR A CA 1
ATOM 2703 C C . TYR A 1 345 ? -20.749 5.667 26.354 1.00 86.44 345 TYR A C 1
ATOM 2705 O O . TYR A 1 345 ? -21.732 4.997 26.035 1.00 86.44 345 TYR A O 1
ATOM 2713 N N . LEU A 1 346 ? -19.641 5.686 25.611 1.00 85.56 346 LEU A N 1
ATOM 2714 C CA . LEU A 1 346 ? -19.524 4.952 24.352 1.00 85.56 346 LEU A CA 1
ATOM 2715 C C . LEU A 1 346 ? -19.278 3.463 24.547 1.00 85.56 346 LEU A C 1
ATOM 2717 O O . LEU A 1 346 ? -19.847 2.669 23.799 1.00 85.56 346 LEU A O 1
ATOM 2721 N N . THR A 1 347 ? -18.523 3.069 25.575 1.00 84.62 347 THR A N 1
ATOM 2722 C CA . THR A 1 347 ? -18.378 1.649 25.920 1.00 84.62 347 THR A CA 1
ATOM 2723 C C . THR A 1 347 ? -19.734 1.041 26.282 1.00 84.62 347 THR A C 1
ATOM 2725 O O . THR A 1 347 ? -20.039 -0.070 25.854 1.00 84.62 347 THR A O 1
ATOM 2728 N N . GLU A 1 348 ? -20.606 1.774 26.986 1.00 83.94 348 GLU A N 1
ATOM 2729 C CA . GLU A 1 348 ? -21.963 1.313 27.296 1.00 83.94 348 GLU A CA 1
ATOM 2730 C C . GLU A 1 348 ? -22.818 1.123 26.029 1.00 83.94 348 GLU A C 1
ATOM 2732 O O . GLU A 1 348 ? -23.526 0.118 25.895 1.00 83.94 348 GLU A O 1
ATOM 2737 N N . ILE A 1 349 ? -22.736 2.056 25.074 1.00 79.75 349 ILE A N 1
ATOM 2738 C CA . ILE A 1 349 ? -23.448 1.971 23.789 1.00 79.75 349 ILE A CA 1
ATOM 2739 C C . ILE A 1 349 ? -22.937 0.790 22.955 1.00 79.75 349 ILE A C 1
ATOM 2741 O O . ILE A 1 349 ? -23.745 -0.003 22.459 1.00 79.75 349 ILE A O 1
ATOM 2745 N N . GLN A 1 350 ? -21.617 0.639 22.823 1.00 77.19 350 GLN A N 1
ATOM 2746 C CA . GLN A 1 350 ? -21.000 -0.445 22.057 1.00 77.19 350 GLN A CA 1
ATOM 2747 C C . GLN A 1 350 ? -21.303 -1.812 22.683 1.00 77.19 350 GLN A C 1
ATOM 2749 O O . GLN A 1 350 ? -21.737 -2.720 21.974 1.00 77.19 350 GLN A O 1
ATOM 2754 N N . CYS A 1 351 ? -21.210 -1.946 24.010 1.00 72.88 351 CYS A N 1
ATOM 2755 C CA . CYS A 1 351 ? -21.582 -3.172 24.720 1.00 72.88 351 CYS A CA 1
ATOM 2756 C C . CYS A 1 351 ? -23.056 -3.538 24.510 1.00 72.88 351 CYS A C 1
ATOM 2758 O O . CYS A 1 351 ? -23.372 -4.702 24.262 1.00 72.88 351 CYS A O 1
ATOM 2760 N N . LYS A 1 352 ? -23.974 -2.562 24.554 1.00 75.62 352 LYS A N 1
ATOM 2761 C CA . LYS A 1 352 ? -25.398 -2.796 24.256 1.00 75.62 352 LYS A CA 1
ATOM 2762 C C . LYS A 1 352 ? -25.609 -3.243 22.809 1.00 75.62 352 LYS A C 1
ATOM 2764 O O . LYS A 1 352 ? -26.381 -4.171 22.570 1.00 75.62 352 LYS A O 1
ATOM 2769 N N . SER A 1 353 ? -24.913 -2.627 21.854 1.00 70.94 353 SER A N 1
ATOM 2770 C CA . SER A 1 353 ? -24.956 -3.018 20.439 1.00 70.94 353 SER A CA 1
ATOM 2771 C C . SER A 1 353 ? -24.444 -4.449 20.232 1.00 70.94 353 SER A C 1
ATOM 2773 O O . SER A 1 353 ? -25.117 -5.272 19.609 1.00 70.94 353 SER A O 1
ATOM 2775 N N . PHE A 1 354 ? -23.309 -4.790 20.845 1.00 68.94 354 PHE A N 1
ATOM 2776 C CA . PHE A 1 354 ? -22.699 -6.113 20.758 1.00 68.94 354 PHE A CA 1
ATOM 2777 C C . PHE A 1 354 ? -23.547 -7.198 21.433 1.00 68.94 354 PHE A C 1
ATOM 2779 O O . PHE A 1 354 ? -23.759 -8.265 20.858 1.00 68.94 354 PHE A O 1
ATOM 2786 N N . LEU A 1 355 ? -24.113 -6.921 22.612 1.00 68.38 355 LEU A N 1
ATOM 2787 C CA . LEU A 1 355 ? -25.056 -7.828 23.270 1.00 68.38 355 LEU A CA 1
ATOM 2788 C C . LEU A 1 355 ? -26.303 -8.050 22.410 1.00 68.38 355 LEU A C 1
ATOM 2790 O O . LEU A 1 355 ? -26.729 -9.192 22.253 1.00 68.38 355 LEU A O 1
ATOM 2794 N N . ASN A 1 356 ? -26.846 -7.004 21.785 1.00 66.56 356 ASN A N 1
ATOM 2795 C CA . ASN A 1 356 ? -27.956 -7.147 20.844 1.00 66.56 356 ASN A CA 1
ATOM 2796 C C . ASN A 1 356 ? -27.564 -7.987 19.615 1.00 66.56 356 ASN A C 1
ATOM 2798 O O . ASN A 1 356 ? -28.361 -8.813 19.165 1.00 66.56 356 ASN A O 1
ATOM 2802 N N . LEU A 1 357 ? -26.335 -7.857 19.105 1.00 69.06 357 LEU A N 1
ATOM 2803 C CA . LEU A 1 357 ? -25.816 -8.677 18.004 1.00 69.06 357 LEU A CA 1
ATOM 2804 C C . LEU A 1 357 ? -25.638 -10.153 18.410 1.00 69.06 357 LEU A C 1
ATOM 2806 O O . LEU A 1 357 ? -25.994 -11.065 17.662 1.00 69.06 357 LEU A O 1
ATOM 2810 N N . ILE A 1 358 ? -25.136 -10.424 19.617 1.00 66.19 358 ILE A N 1
ATOM 2811 C CA . ILE A 1 358 ? -25.016 -11.790 20.148 1.00 66.19 358 ILE A CA 1
ATOM 2812 C C . ILE A 1 358 ? -26.395 -12.407 20.378 1.00 66.19 358 ILE A C 1
ATOM 2814 O O . ILE A 1 358 ? -26.612 -13.572 20.052 1.00 66.19 358 ILE A O 1
ATOM 2818 N N . LEU A 1 359 ? -27.337 -11.654 20.943 1.00 66.75 359 LEU A N 1
ATOM 2819 C CA . LEU A 1 359 ? -28.689 -12.146 21.194 1.00 66.75 359 LEU A CA 1
ATOM 2820 C C . LEU A 1 359 ? -29.416 -12.443 19.877 1.00 66.75 359 LEU A C 1
ATOM 2822 O O . LEU A 1 359 ? -29.981 -13.524 19.725 1.00 66.75 359 LEU A O 1
ATOM 2826 N N . THR A 1 360 ? -29.310 -11.556 18.885 1.00 68.88 360 THR A N 1
ATOM 2827 C CA . THR A 1 360 ? -29.895 -11.775 17.552 1.00 68.88 360 THR A CA 1
ATOM 2828 C C . THR A 1 360 ? -29.226 -12.925 16.800 1.00 68.88 360 THR A C 1
ATOM 2830 O O . THR A 1 360 ? -29.924 -13.749 16.212 1.00 68.88 360 THR A O 1
ATOM 2833 N N . SER A 1 361 ? -27.898 -13.059 16.856 1.00 63.72 361 SER A N 1
ATOM 2834 C CA . SER A 1 361 ? -27.189 -14.191 16.241 1.00 63.72 361 SER A CA 1
ATOM 2835 C C . SER A 1 361 ? -27.486 -15.521 16.938 1.00 63.72 361 SER A C 1
ATOM 2837 O O . SER A 1 361 ? -27.692 -16.523 16.257 1.00 63.72 361 SER A O 1
ATOM 2839 N N . ARG A 1 362 ? -27.617 -15.553 18.272 1.00 65.75 362 ARG A N 1
ATOM 2840 C CA . ARG A 1 362 ? -28.089 -16.739 19.008 1.00 65.75 362 ARG A CA 1
ATOM 2841 C C . ARG A 1 362 ? -29.518 -17.114 18.640 1.00 65.75 362 ARG A C 1
ATOM 2843 O O . ARG A 1 362 ? -29.795 -18.302 18.487 1.00 65.75 362 ARG A O 1
ATOM 2850 N N . ASP A 1 363 ? -30.405 -16.141 18.455 1.00 67.44 363 ASP A N 1
ATOM 2851 C CA . ASP A 1 363 ? -31.766 -16.393 17.979 1.00 67.44 363 ASP A CA 1
ATOM 2852 C C . ASP A 1 363 ? -31.783 -16.914 16.540 1.00 67.44 363 ASP A C 1
ATOM 2854 O O . ASP A 1 363 ? -32.564 -17.814 16.227 1.00 67.44 363 ASP A O 1
ATOM 2858 N N . ILE A 1 364 ? -30.895 -16.419 15.674 1.00 69.50 364 ILE A N 1
ATOM 2859 C CA . ILE A 1 364 ? -30.712 -16.946 14.317 1.00 69.50 364 ILE A CA 1
ATOM 2860 C C . ILE A 1 364 ? -30.205 -18.386 14.379 1.00 69.50 364 ILE A C 1
ATOM 2862 O O . ILE A 1 364 ? -30.821 -19.250 13.768 1.00 69.50 364 ILE A O 1
ATOM 2866 N N . VAL A 1 365 ? -29.158 -18.676 15.158 1.00 70.31 365 VAL A N 1
ATOM 2867 C CA . VAL A 1 365 ? -28.616 -20.035 15.318 1.00 70.31 365 VAL A CA 1
ATOM 2868 C C . VAL A 1 365 ? -29.665 -20.982 15.903 1.00 70.31 365 VAL A C 1
ATOM 2870 O O . VAL A 1 365 ? -29.801 -22.10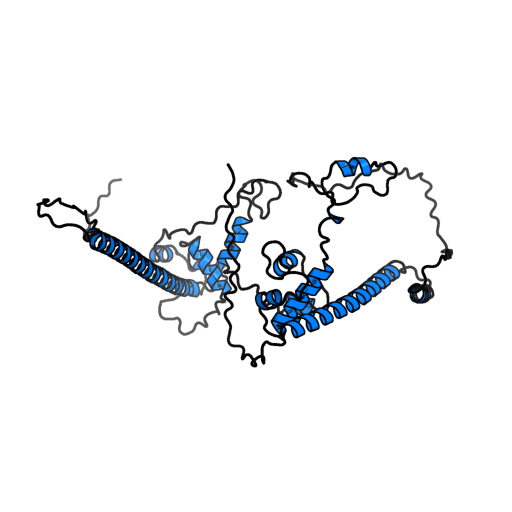5 15.426 1.00 70.31 365 VAL A O 1
ATOM 2873 N N . ARG A 1 366 ? -30.467 -20.548 16.885 1.00 70.50 366 ARG A N 1
ATOM 2874 C CA . ARG A 1 366 ? -31.588 -21.337 17.429 1.00 70.50 366 ARG A CA 1
ATOM 2875 C C . ARG A 1 366 ? -32.676 -21.591 16.387 1.00 70.50 366 ARG A C 1
ATOM 2877 O O . ARG A 1 366 ? -33.184 -22.708 16.300 1.00 70.50 366 ARG A O 1
ATOM 2884 N N . LYS A 1 367 ? -33.028 -20.593 15.573 1.00 74.12 367 LYS A N 1
ATOM 2885 C CA . LYS A 1 367 ? -34.020 -20.740 14.496 1.00 74.12 367 LYS A CA 1
ATOM 2886 C C . LYS A 1 367 ? -33.509 -21.635 13.365 1.00 74.12 367 LYS A C 1
ATOM 2888 O O . LYS A 1 367 ? -34.270 -22.468 12.882 1.00 74.12 367 LYS A O 1
ATOM 2893 N N . THR A 1 368 ? -32.240 -21.524 12.974 1.00 69.31 368 THR A N 1
ATOM 2894 C CA . THR A 1 368 ? -31.643 -22.345 11.908 1.00 69.31 368 THR A CA 1
ATOM 2895 C C . THR A 1 368 ? -31.396 -23.780 12.356 1.00 69.31 368 THR A C 1
ATOM 2897 O O . THR A 1 368 ? -31.692 -24.695 11.594 1.00 69.31 368 THR A O 1
ATOM 2900 N N . THR A 1 369 ? -30.959 -24.014 13.597 1.00 75.62 369 THR A N 1
ATOM 2901 C CA . THR A 1 369 ? -30.884 -25.374 14.165 1.00 75.62 369 THR A CA 1
ATOM 2902 C C . THR A 1 369 ? -32.267 -26.005 14.316 1.00 75.62 369 THR A C 1
ATOM 2904 O O . THR A 1 369 ? -32.439 -27.172 13.970 1.00 75.62 369 THR A O 1
ATOM 2907 N N . SER A 1 370 ? -33.283 -25.234 14.722 1.00 74.25 370 SER A N 1
ATOM 2908 C CA . SER A 1 370 ? -34.676 -25.708 14.750 1.00 74.25 370 SER A CA 1
ATOM 2909 C C . SER A 1 370 ? -35.192 -26.061 13.349 1.00 74.25 370 SER A C 1
ATOM 2911 O O . SER A 1 370 ? -35.792 -27.116 13.166 1.00 74.25 370 SER A O 1
ATOM 2913 N N . LEU A 1 371 ? -34.910 -25.233 12.338 1.00 72.81 371 LEU A N 1
ATOM 2914 C CA . LEU A 1 371 ? -35.256 -25.510 10.938 1.00 72.81 371 LEU A CA 1
ATOM 2915 C C . LEU A 1 371 ? -34.523 -26.737 10.386 1.00 72.81 371 LEU A C 1
ATOM 2917 O O . LEU A 1 371 ? -35.145 -27.560 9.720 1.00 72.81 371 LEU A O 1
ATOM 2921 N N . ALA A 1 372 ? -33.236 -26.902 10.691 1.00 74.50 372 ALA A N 1
ATOM 2922 C CA . ALA A 1 372 ? -32.461 -28.070 10.282 1.00 74.50 372 ALA A CA 1
ATOM 2923 C C . ALA A 1 372 ? -33.017 -29.365 10.899 1.00 74.50 372 ALA A C 1
ATOM 2925 O O . ALA A 1 372 ? -33.142 -30.373 10.203 1.00 74.50 372 ALA A O 1
ATOM 2926 N N . LEU A 1 373 ? -33.429 -29.331 12.171 1.00 75.12 373 LEU A N 1
ATOM 2927 C CA . LEU A 1 373 ? -34.087 -30.459 12.837 1.00 75.12 373 LEU A CA 1
ATOM 2928 C C . LEU A 1 373 ? -35.464 -30.768 12.232 1.00 75.12 373 LEU A C 1
ATOM 2930 O O . LEU A 1 373 ? -35.783 -31.938 12.024 1.00 75.12 373 LEU A O 1
ATOM 2934 N N . ILE A 1 374 ? -36.256 -29.746 11.890 1.00 73.75 374 ILE A N 1
ATOM 2935 C CA . ILE A 1 374 ? -37.554 -29.916 11.215 1.00 73.75 374 ILE A CA 1
ATOM 2936 C C . ILE A 1 374 ? -37.367 -30.524 9.820 1.00 73.75 374 ILE A C 1
ATOM 2938 O O . ILE A 1 374 ? -38.075 -31.461 9.462 1.00 73.75 374 ILE A O 1
ATOM 2942 N N . LEU A 1 375 ? -36.395 -30.045 9.041 1.00 75.62 375 LEU A N 1
ATOM 2943 C CA . LEU A 1 375 ? -36.094 -30.582 7.711 1.00 75.62 375 LEU A CA 1
ATOM 2944 C C . LEU A 1 375 ? -35.582 -32.025 7.782 1.00 75.62 375 LEU A C 1
ATOM 2946 O O . LEU A 1 375 ? -35.999 -32.864 6.983 1.00 75.62 375 LEU A O 1
ATOM 2950 N N . HIS A 1 376 ? -34.742 -32.344 8.769 1.00 82.06 376 HIS A N 1
ATOM 2951 C CA . HIS A 1 376 ? -34.302 -33.714 9.017 1.00 82.06 376 HIS A CA 1
ATOM 2952 C C . HIS A 1 376 ? -35.480 -34.627 9.398 1.00 82.06 376 HIS A C 1
ATOM 2954 O O . HIS A 1 376 ? -35.594 -35.735 8.868 1.00 82.06 376 HIS A O 1
ATOM 2960 N N . TRP A 1 377 ? -36.387 -34.157 10.263 1.00 79.62 377 TRP A N 1
ATOM 2961 C CA . TRP A 1 377 ? -37.593 -34.889 10.665 1.00 79.62 377 TRP A CA 1
ATOM 2962 C C . TRP A 1 377 ? -38.558 -35.114 9.495 1.00 79.62 377 TRP A C 1
ATOM 2964 O O . TRP A 1 377 ? -39.045 -36.224 9.300 1.00 79.62 377 TRP A O 1
ATOM 2974 N N . LEU A 1 378 ? -38.787 -34.099 8.659 1.00 73.69 378 LEU A N 1
ATOM 2975 C CA . LEU A 1 378 ? -39.618 -34.224 7.460 1.00 73.69 378 LEU A CA 1
ATOM 2976 C C . LEU A 1 378 ? -39.001 -35.188 6.443 1.00 73.69 378 LEU A C 1
ATOM 2978 O O . LEU A 1 378 ? -39.723 -35.999 5.873 1.00 73.69 378 LEU A O 1
ATOM 2982 N N . SER A 1 379 ? -37.679 -35.158 6.255 1.00 73.50 379 SER A N 1
ATOM 2983 C CA . SER A 1 379 ? -36.964 -36.101 5.386 1.00 73.50 379 SER A CA 1
ATOM 2984 C C . SER A 1 379 ? -37.110 -37.550 5.870 1.00 73.50 379 SER A C 1
ATOM 2986 O O . SER A 1 379 ? -37.471 -38.438 5.096 1.00 73.50 379 SER A O 1
ATOM 2988 N N . THR A 1 380 ? -36.937 -37.788 7.174 1.00 75.00 380 THR A N 1
ATOM 2989 C CA . THR A 1 380 ? -37.123 -39.123 7.770 1.00 75.00 380 THR A CA 1
ATOM 2990 C C . THR A 1 380 ? -38.582 -39.579 7.747 1.00 75.00 380 THR A C 1
ATOM 2992 O O . THR A 1 380 ? -38.849 -40.746 7.460 1.00 75.00 380 THR A O 1
ATOM 2995 N N . ALA A 1 381 ? -39.544 -38.679 7.960 1.00 69.00 381 ALA A N 1
ATOM 2996 C CA . ALA A 1 381 ? -40.967 -38.985 7.829 1.00 69.00 381 ALA A CA 1
ATOM 2997 C C . ALA A 1 381 ? -41.349 -39.343 6.380 1.00 69.00 381 ALA A C 1
ATOM 2999 O O . ALA A 1 381 ? -42.079 -40.310 6.161 1.00 69.00 381 ALA A O 1
ATOM 3000 N N . ASN A 1 382 ? -40.811 -38.631 5.384 1.00 67.81 382 ASN A N 1
ATOM 3001 C CA . ASN A 1 382 ? -41.062 -38.917 3.968 1.00 67.81 382 ASN A CA 1
ATOM 3002 C C . ASN A 1 382 ? -40.416 -40.238 3.520 1.00 67.81 382 ASN A C 1
ATOM 3004 O O . ASN A 1 382 ? -41.003 -40.988 2.739 1.00 67.81 382 ASN A O 1
ATOM 3008 N N . PHE A 1 383 ? -39.240 -40.568 4.062 1.00 66.81 383 PHE A N 1
ATOM 3009 C CA . PHE A 1 383 ? -38.582 -41.863 3.866 1.00 66.81 383 PHE A CA 1
ATOM 3010 C C . PHE A 1 383 ? -39.397 -43.026 4.469 1.00 66.81 383 PHE A C 1
ATOM 3012 O O . PHE A 1 383 ? -39.548 -44.092 3.868 1.00 66.81 383 PHE A O 1
ATOM 3019 N N . LEU A 1 384 ? -40.008 -42.818 5.639 1.00 61.12 384 LEU A N 1
ATOM 3020 C CA . LEU A 1 384 ? -40.891 -43.809 6.266 1.00 61.12 384 LEU A CA 1
ATOM 3021 C C . LEU A 1 384 ? -42.245 -43.942 5.548 1.00 61.12 384 LEU A C 1
ATOM 3023 O O . LEU A 1 384 ? -42.824 -45.027 5.524 1.00 61.12 384 LEU A O 1
ATOM 3027 N N . ALA A 1 385 ? -42.743 -42.868 4.933 1.00 60.12 385 ALA A N 1
ATOM 3028 C CA . ALA A 1 385 ? -43.962 -42.901 4.128 1.00 60.12 385 ALA A CA 1
ATOM 3029 C C . ALA A 1 385 ? -43.748 -43.613 2.779 1.00 60.12 385 ALA A C 1
ATOM 3031 O O . ALA A 1 385 ? -44.582 -44.418 2.369 1.00 60.12 385 ALA A O 1
ATOM 3032 N N . THR A 1 386 ? -42.609 -43.384 2.119 1.00 61.78 386 THR A N 1
ATOM 3033 C CA . THR A 1 386 ? -42.264 -44.034 0.839 1.00 61.78 386 THR A CA 1
ATOM 3034 C C . THR A 1 386 ? -41.879 -45.507 0.996 1.00 61.78 386 THR A C 1
ATOM 3036 O O . THR A 1 386 ? -42.186 -46.311 0.118 1.00 61.78 386 THR A O 1
ATOM 3039 N N . SER A 1 387 ? -41.317 -45.912 2.140 1.00 50.50 387 SER A N 1
ATOM 3040 C CA . SER A 1 387 ? -41.001 -47.325 2.425 1.00 50.50 387 SER A CA 1
ATOM 3041 C C . SER A 1 387 ? -42.208 -48.198 2.807 1.00 50.50 387 SER A C 1
ATOM 3043 O O . SER A 1 387 ? -42.073 -49.417 2.879 1.00 50.50 387 SER A O 1
ATOM 3045 N N . ARG A 1 388 ? -43.407 -47.623 2.996 1.00 52.06 388 ARG A N 1
ATOM 3046 C CA . ARG A 1 388 ? -44.653 -48.377 3.261 1.00 52.06 388 ARG A CA 1
ATOM 3047 C C . ARG A 1 388 ? -45.492 -48.688 2.018 1.00 52.06 388 ARG A C 1
ATOM 3049 O O . ARG A 1 388 ? -46.586 -49.233 2.137 1.00 52.06 388 ARG A O 1
ATOM 3056 N N . GLY A 1 389 ? -44.972 -48.409 0.828 1.00 47.72 389 GLY A N 1
ATOM 3057 C CA . GLY A 1 389 ? -45.594 -48.767 -0.444 1.00 47.72 389 GLY A CA 1
ATOM 3058 C C . GLY A 1 389 ? -45.195 -50.147 -0.968 1.00 47.72 389 GLY A C 1
ATOM 3059 O O . GLY A 1 389 ? -44.807 -50.236 -2.124 1.00 47.72 389 GLY A O 1
ATOM 3060 N N . SER A 1 390 ? -45.253 -51.215 -0.164 1.00 45.03 390 SER A N 1
ATOM 3061 C CA . SER A 1 390 ? -45.353 -52.579 -0.709 1.00 45.03 390 SER A CA 1
ATOM 3062 C C . SER A 1 390 ? -45.749 -53.606 0.353 1.00 45.03 390 SER A C 1
ATOM 3064 O O . SER A 1 390 ? -45.096 -53.749 1.381 1.00 45.03 390 SER A O 1
ATOM 3066 N N . SER A 1 391 ? -46.789 -54.367 0.019 1.00 38.44 391 SER A N 1
ATOM 3067 C CA . SER A 1 391 ? -47.178 -55.663 0.577 1.00 38.44 391 SER A CA 1
ATOM 3068 C C . SER A 1 391 ? -47.772 -55.713 1.993 1.00 38.44 391 SER A C 1
ATOM 3070 O O . SER A 1 391 ? -47.108 -55.653 3.023 1.00 38.44 391 SER A O 1
ATOM 3072 N N . THR A 1 392 ? -49.075 -55.988 1.997 1.00 44.31 392 THR A N 1
ATOM 3073 C CA . THR A 1 392 ? -49.814 -56.749 3.008 1.00 44.31 392 THR A CA 1
ATOM 3074 C C . THR A 1 392 ? -48.970 -57.834 3.685 1.00 44.31 392 THR A C 1
ATOM 3076 O O . THR A 1 392 ? -48.509 -58.743 2.998 1.00 44.31 392 THR A O 1
ATOM 3079 N N . THR A 1 393 ? -48.813 -57.772 5.012 1.00 37.03 393 THR A N 1
ATOM 3080 C CA . THR A 1 393 ? -48.997 -58.878 5.982 1.00 37.03 393 THR A CA 1
ATOM 3081 C C . THR A 1 393 ? -48.807 -58.333 7.405 1.00 37.03 393 THR A C 1
ATOM 3083 O O . THR A 1 393 ? -47.804 -57.706 7.730 1.00 37.03 393 THR A O 1
ATOM 3086 N N . LEU A 1 394 ? -49.810 -58.567 8.251 1.00 42.56 394 LEU A N 1
ATOM 3087 C CA . LEU A 1 394 ? -49.801 -58.351 9.698 1.00 42.56 394 LEU A CA 1
ATOM 3088 C C . LEU A 1 394 ? -48.681 -59.157 10.378 1.00 42.56 394 LEU A C 1
ATOM 3090 O O . LEU A 1 394 ? -48.744 -60.381 10.332 1.00 42.56 394 LEU A O 1
ATOM 3094 N N . GLN A 1 395 ? -47.778 -58.513 11.128 1.00 33.94 395 GLN A N 1
ATOM 3095 C CA . GLN A 1 395 ? -47.378 -59.007 12.455 1.00 33.94 395 GLN A CA 1
ATOM 3096 C C . GLN A 1 395 ? -46.570 -57.999 13.295 1.00 33.94 395 GLN A C 1
ATOM 3098 O O . GLN A 1 395 ? -45.724 -57.255 12.816 1.00 33.94 395 GLN A O 1
ATOM 3103 N N . ARG A 1 396 ? -46.905 -58.027 14.589 1.00 42.34 396 ARG A N 1
ATOM 3104 C CA . ARG A 1 396 ? -46.327 -57.374 15.773 1.00 42.34 396 ARG A CA 1
ATOM 3105 C C . ARG A 1 396 ? -44.802 -57.174 15.770 1.00 42.34 396 ARG A C 1
ATOM 3107 O O . ARG A 1 396 ? -44.069 -58.153 15.726 1.00 42.34 396 ARG A O 1
ATOM 3114 N N . ILE A 1 397 ? -44.372 -55.945 16.070 1.00 33.69 397 ILE A N 1
ATOM 3115 C CA . ILE A 1 397 ? -43.133 -55.616 16.808 1.00 33.69 397 ILE A CA 1
ATOM 3116 C C . ILE A 1 397 ? -43.508 -54.422 17.710 1.00 33.69 397 ILE A C 1
ATOM 3118 O O . ILE A 1 397 ? -43.816 -53.346 17.213 1.00 33.69 397 ILE A O 1
ATOM 3122 N N . SER A 1 398 ? -43.885 -54.652 18.971 1.00 34.44 398 SER A N 1
ATOM 3123 C CA . SER A 1 398 ? -43.001 -54.667 20.148 1.00 34.44 398 SER A CA 1
ATOM 3124 C C . SER A 1 398 ? -42.259 -53.343 20.343 1.00 34.44 398 SER A C 1
ATOM 3126 O O . SER A 1 398 ? -41.243 -53.074 19.714 1.00 34.44 398 SER A O 1
ATOM 3128 N N . THR A 1 399 ? -42.804 -52.546 21.257 1.00 40.81 399 THR A N 1
ATOM 3129 C CA . THR A 1 399 ? -42.221 -51.372 21.912 1.00 40.81 399 THR A CA 1
ATOM 3130 C C . THR A 1 399 ? -40.746 -51.562 22.267 1.00 40.81 399 THR A C 1
ATOM 3132 O O . THR A 1 399 ? -40.416 -52.444 23.058 1.00 40.81 399 THR A O 1
ATOM 3135 N N . ALA A 1 400 ? -39.881 -50.701 21.730 1.00 30.42 400 ALA A N 1
ATOM 3136 C CA . ALA A 1 400 ? -38.523 -50.497 22.217 1.00 30.42 400 ALA A CA 1
ATOM 3137 C C . ALA A 1 400 ? -38.365 -49.020 22.597 1.00 30.42 400 ALA A C 1
ATOM 3139 O O . ALA A 1 400 ? -38.598 -48.118 21.792 1.00 30.42 400 ALA A O 1
ATOM 3140 N N . GLU A 1 401 ? -38.040 -48.812 23.868 1.00 35.44 401 GLU A N 1
ATOM 3141 C CA . GLU A 1 401 ? -37.799 -47.533 24.519 1.00 35.44 401 GLU A CA 1
ATOM 3142 C C . GLU A 1 401 ? -36.622 -46.795 23.865 1.00 35.44 401 GLU A C 1
ATOM 3144 O O . GLU A 1 401 ? -35.479 -47.243 23.923 1.00 35.44 401 GLU A O 1
ATOM 3149 N N . LEU A 1 402 ? -36.882 -45.616 23.300 1.00 28.81 402 LEU A N 1
ATOM 3150 C CA . LEU A 1 402 ? -35.849 -44.614 23.050 1.00 28.81 402 LEU A CA 1
ATOM 3151 C C . LEU A 1 402 ? -35.833 -43.652 24.242 1.00 28.81 402 LEU A C 1
ATOM 3153 O O . LEU A 1 402 ? -36.572 -42.670 24.283 1.00 28.81 402 LEU A O 1
ATOM 3157 N N . LYS A 1 403 ? -34.981 -43.948 25.231 1.00 30.94 403 LYS A N 1
ATOM 3158 C CA . LYS A 1 403 ? -34.548 -42.968 26.235 1.00 30.94 403 LYS A CA 1
ATOM 3159 C C . LYS A 1 403 ? -33.683 -41.914 25.539 1.00 30.94 403 LYS A C 1
ATOM 3161 O O . LYS A 1 403 ? -32.475 -42.078 25.415 1.00 30.94 403 LYS A O 1
ATOM 3166 N N . LEU A 1 404 ? -34.306 -40.827 25.094 1.00 28.75 404 LEU A N 1
ATOM 3167 C CA . LEU A 1 404 ? -33.617 -39.560 24.868 1.00 28.75 404 LEU A CA 1
ATOM 3168 C C . LEU A 1 404 ? -33.480 -38.871 26.228 1.00 28.75 404 LEU A C 1
ATOM 3170 O O . LEU A 1 404 ? -34.458 -38.387 26.792 1.00 28.75 404 LEU A O 1
ATOM 3174 N N . SER A 1 405 ? -32.270 -38.876 26.779 1.00 27.00 405 SER A N 1
ATOM 3175 C CA . SER A 1 405 ? -31.902 -38.064 27.936 1.00 27.00 405 SER A CA 1
ATOM 3176 C C . SER A 1 405 ? -31.922 -36.589 27.538 1.00 27.00 405 SER A C 1
ATOM 3178 O O . SER A 1 405 ? -31.086 -36.138 26.755 1.00 27.00 405 SER A O 1
ATOM 3180 N N . TRP A 1 406 ? -32.883 -35.843 28.074 1.00 29.17 406 TRP A N 1
ATOM 3181 C CA . TRP A 1 406 ? -32.902 -34.387 28.022 1.00 29.17 406 TRP A CA 1
ATOM 3182 C C . TRP A 1 406 ? -31.923 -33.853 29.071 1.00 29.17 406 TRP A C 1
ATOM 3184 O O . TRP A 1 406 ? -32.106 -34.093 30.261 1.00 29.17 406 TRP A O 1
ATOM 3194 N N . PHE A 1 407 ? -30.894 -33.122 28.644 1.00 24.78 407 PHE A N 1
ATOM 3195 C CA . PHE A 1 407 ? -30.140 -32.242 29.536 1.00 24.78 407 PHE A CA 1
ATOM 3196 C C . PHE A 1 407 ? -30.909 -30.919 29.631 1.00 24.78 407 PHE A C 1
ATOM 3198 O O . PHE A 1 407 ? -30.703 -29.994 28.849 1.00 24.78 407 PHE A O 1
ATOM 3205 N N . THR A 1 408 ? -31.852 -30.841 30.565 1.00 30.05 408 THR A N 1
ATOM 3206 C CA . THR A 1 408 ? -32.352 -29.561 31.070 1.00 30.05 408 THR A CA 1
ATOM 3207 C C . THR A 1 408 ? -31.361 -29.067 32.115 1.00 30.05 408 THR A C 1
ATOM 3209 O O . THR A 1 408 ? -31.342 -29.572 33.234 1.00 30.05 408 THR A O 1
ATOM 3212 N N . ALA A 1 409 ? -30.520 -28.097 31.758 1.00 28.31 409 ALA A N 1
ATOM 3213 C CA . ALA A 1 409 ? -29.830 -27.287 32.753 1.00 28.31 409 ALA A CA 1
ATOM 3214 C C . ALA A 1 409 ? -30.868 -26.339 33.372 1.00 28.31 409 ALA A C 1
ATOM 3216 O O . ALA A 1 409 ? -31.173 -25.284 32.821 1.00 28.31 409 ALA A O 1
ATOM 3217 N N . THR A 1 410 ? -31.472 -26.771 34.476 1.00 30.77 410 THR A N 1
ATOM 3218 C CA . THR A 1 410 ? -32.244 -25.911 35.371 1.0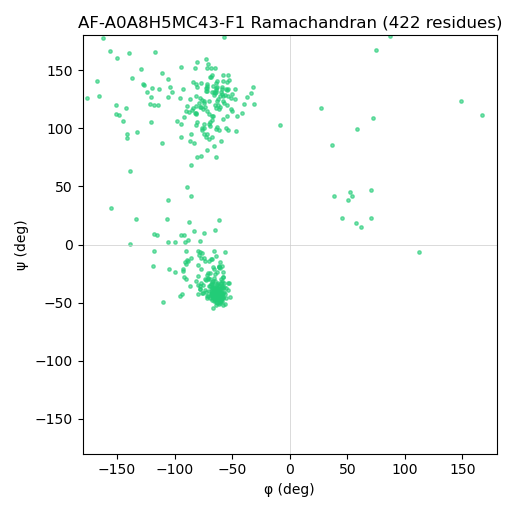0 30.77 410 THR A CA 1
ATOM 3219 C C . THR A 1 410 ? -31.278 -25.006 36.124 1.00 30.77 410 THR A C 1
ATOM 3221 O O . THR A 1 410 ? -30.447 -25.466 36.903 1.00 30.77 410 THR A O 1
ATOM 3224 N N . THR A 1 411 ? -31.389 -23.711 35.858 1.00 40.78 411 THR A N 1
ATOM 3225 C CA . THR A 1 411 ? -30.982 -22.635 36.757 1.00 40.78 411 THR A CA 1
ATOM 3226 C C . THR A 1 411 ? -31.804 -22.728 38.037 1.00 40.78 411 THR A C 1
ATOM 3228 O O . THR A 1 411 ? -33.018 -22.597 37.945 1.00 40.78 411 THR A O 1
ATOM 3231 N N . GLU A 1 412 ? -31.152 -22.977 39.174 1.00 33.31 412 GLU A N 1
ATOM 3232 C CA . GLU A 1 412 ? -31.495 -22.494 40.525 1.00 33.31 412 GLU A CA 1
ATOM 3233 C C . GLU A 1 412 ? -30.675 -23.277 41.565 1.00 33.31 412 GLU A C 1
ATOM 3235 O O . GLU A 1 412 ? -30.892 -24.466 41.781 1.00 33.31 412 GLU A O 1
ATOM 3240 N N . SER A 1 413 ? -29.737 -22.605 42.234 1.00 29.66 413 SER A N 1
ATOM 3241 C CA . SER A 1 413 ? -29.471 -22.894 43.644 1.00 29.66 413 SER A CA 1
ATOM 3242 C C . SER A 1 413 ? -28.969 -21.632 44.335 1.00 29.66 413 SER A C 1
ATOM 3244 O O . SER A 1 413 ? -27.889 -21.115 44.046 1.00 29.66 413 SER A O 1
ATOM 3246 N N . GLU A 1 414 ? -29.832 -21.162 45.220 1.00 32.03 414 GLU A N 1
ATOM 3247 C CA . GLU A 1 414 ? -29.639 -20.226 46.314 1.00 32.03 414 GLU A CA 1
ATOM 3248 C C . GLU A 1 414 ? -28.240 -20.300 46.947 1.00 32.03 414 GLU A C 1
ATOM 3250 O O . GLU A 1 414 ? -27.739 -21.377 47.269 1.00 32.03 414 GLU A O 1
ATOM 3255 N N . TYR A 1 415 ? -27.640 -19.134 47.190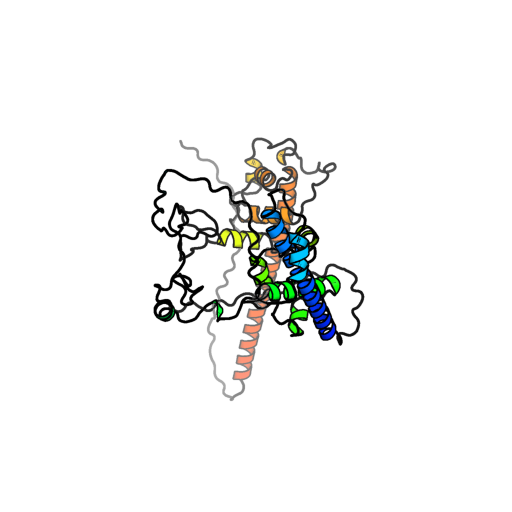 1.00 28.58 415 TYR A N 1
ATOM 3256 C CA . TYR A 1 415 ? -26.521 -18.987 48.116 1.00 28.58 415 TYR A CA 1
ATOM 3257 C C . TYR A 1 415 ? -26.941 -17.997 49.203 1.00 28.58 415 TYR A C 1
ATOM 3259 O O . TYR A 1 415 ? -27.041 -16.793 48.971 1.00 28.58 415 TYR A O 1
ATOM 3267 N N . THR A 1 416 ? -27.227 -18.522 50.391 1.00 33.97 416 THR A N 1
ATOM 3268 C CA . THR A 1 416 ? -27.279 -17.761 51.647 1.00 33.97 416 THR A CA 1
ATOM 3269 C C . THR A 1 416 ? -25.925 -17.849 52.362 1.00 33.97 416 THR A C 1
ATOM 3271 O O . THR A 1 416 ? -25.196 -18.823 52.162 1.00 33.97 416 THR A O 1
ATOM 3274 N N . PRO A 1 417 ? -25.559 -16.840 53.173 1.00 36.88 417 PRO A N 1
ATOM 3275 C CA . PRO A 1 417 ? -24.188 -16.604 53.608 1.00 36.88 417 PRO A CA 1
ATOM 3276 C C . PRO A 1 417 ? -23.803 -17.488 54.799 1.00 36.88 417 PRO A C 1
ATOM 3278 O O . PRO A 1 417 ? -24.649 -17.833 55.623 1.00 36.88 417 PRO A O 1
ATOM 3281 N N . VAL A 1 418 ? -22.511 -17.799 54.920 1.00 33.41 418 VAL A N 1
ATOM 3282 C CA . VAL A 1 418 ? -21.931 -18.341 56.153 1.00 33.41 418 VAL A CA 1
ATOM 3283 C C . VAL A 1 418 ? -20.843 -17.392 56.635 1.00 33.41 418 VAL A C 1
ATOM 3285 O O . VAL A 1 418 ? -19.942 -17.017 55.885 1.00 33.41 418 VAL A O 1
ATOM 3288 N N . ASP A 1 419 ? -20.997 -17.005 57.895 1.00 31.52 419 ASP A N 1
ATOM 3289 C CA . ASP A 1 419 ? -20.127 -16.154 58.689 1.00 31.52 419 ASP A CA 1
ATOM 3290 C C . ASP A 1 419 ? -18.685 -16.671 58.828 1.00 31.52 419 ASP A C 1
ATOM 3292 O O . ASP A 1 419 ? -18.427 -17.867 58.952 1.00 31.52 419 ASP A O 1
ATOM 3296 N N . ASN A 1 420 ? -17.775 -15.695 58.884 1.00 31.47 420 ASN A N 1
ATOM 3297 C CA . ASN A 1 420 ? -16.584 -15.588 59.733 1.00 31.47 420 ASN A CA 1
ATOM 3298 C C . ASN A 1 420 ? -15.904 -16.874 60.231 1.00 31.47 420 ASN A C 1
ATOM 3300 O O . ASN A 1 420 ? -16.386 -17.502 61.167 1.00 31.47 420 ASN A O 1
ATOM 3304 N N . PHE A 1 421 ? -14.647 -17.070 59.816 1.00 26.44 421 PHE A N 1
ATOM 3305 C CA . PHE A 1 421 ? -13.572 -17.435 60.747 1.00 26.44 421 PHE A CA 1
ATOM 3306 C C . PHE A 1 421 ? -12.254 -16.744 60.363 1.00 26.44 421 PHE A C 1
ATOM 3308 O O . PHE A 1 421 ? -11.693 -16.969 59.296 1.00 26.44 421 PHE A O 1
ATOM 3315 N N . ILE A 1 422 ? -11.774 -15.907 61.284 1.00 28.36 422 ILE A N 1
ATOM 3316 C CA . ILE A 1 422 ? -10.382 -15.463 61.417 1.00 28.36 422 ILE A CA 1
ATOM 3317 C C . ILE A 1 422 ? -9.635 -16.565 62.166 1.00 28.36 422 ILE A C 1
ATOM 3319 O O . ILE A 1 422 ? -10.066 -16.869 63.276 1.00 28.36 422 ILE A O 1
ATOM 3323 N N . ILE A 1 423 ? -8.506 -17.063 61.644 1.00 32.22 423 ILE A N 1
ATOM 3324 C CA . ILE A 1 423 ? -7.358 -17.536 62.445 1.00 32.22 423 ILE A CA 1
ATOM 3325 C C . ILE A 1 423 ? -6.054 -17.278 61.657 1.00 32.22 423 ILE A C 1
ATOM 3327 O O . ILE A 1 423 ? -5.819 -17.945 60.657 1.00 32.22 423 ILE A O 1
ATOM 3331 N N . ILE A 1 424 ? -5.265 -16.334 62.198 1.00 41.72 424 ILE A N 1
ATOM 3332 C CA . ILE A 1 424 ? -3.815 -16.026 62.072 1.00 41.72 424 ILE A CA 1
ATOM 3333 C C . ILE A 1 424 ? -3.234 -15.842 60.666 1.00 41.72 424 ILE A C 1
ATOM 3335 O O . ILE A 1 424 ? -2.985 -16.849 59.971 1.00 41.72 424 ILE A O 1
#

pLDDT: mean 74.62, std 21.01, range [22.72, 97.88]

Mean predicted aligned error: 15.99 Å

Organism: NCBI:txid2823264

Sequence (424 aa):
MIPAKRTSAQLSDSEQSRGRSSRGIGPQDNLPSLVHTTYRKVCQQFDDWSKADFALSMKSLVSAETGSEDRGDIVQQLEHLNLQETEMAHTIPLPLSVVSLDAVLSPLPLYNSCTPISANQFTGDDSSRMSFIPLADDPSFDWEAHCENYKDFAWQTTFFDSDLYSIVFECARRLHQQHGLSYSQIDETGILPLSLTSTENGVLRTTHYQGAFDWADTRSYIRTKHPPSPSVPMLTEFNELVYQFCNSSSCMMGFCDQHIDWSPMPQPFSVAPSSSSNDLFNNIVTPCSTDCFILRVPGNTSNLHPTEWTPNDEDTLDILLRHAPDASPCDLAVINKKSCFEVPYLTEIQCKSFLNLILTSRDIVRKTTSLALILHWLSTANFLATSRGSSTTLQRISTAELKLSWFTATTESEYTPVDNFIII

Secondary structure (DSSP, 8-state):
-PPP---PPP-----------------GGGHHHHHHHHHHHHHHHHHHHHHHHHHHHHHHHHHHHT-SS--TTHHHHHTTTTS------------------SS--PPPPP-------SS-----SPPSEE-S-TTTT-TTS-HHHHHTT-SEETTTSS---HHHHHHHHHHHHHHHHHH---HHHHHHT--SSS-SS-TTT-HHHHHHHH-----SSHHHHHHHHPPPSS---HHHHHHHHHHTBB--TTT--BT-SS-SS--BPPPPPPPPP-S-HHHHHHT--S-SSTT-GGGS-TT--TT--PPPPPHHHHHHHHHHHHH-TT--HHHHHHHHTS-TTTHHHHHHHHHHHHHHHHHHHHHHHHHHHHHHHHHHHHHHHHHHHHTT-S----------------------------------

Radius of gyration: 36.21 Å; Cα contacts (8 Å, |Δi|>4): 235; chains: 1; bounding box: 103×90×102 Å